Protein AF-A0A1H3ZV18-F1 (afdb_monomer_lite)

Organism: Xylanibacter ruminicola (NCBI:txid839)

Secondary structure (DSSP, 8-state):
--SSSHHHHHHHHHHHHHSSS-S------SSGGGGB--EEEE--TT---S------TT---HHHHHHHHHT-EEEEEE-SS-EEEEEEEE-SS-EEEEEE-TTS-EEEE-B--SSS--EEEEE---GGGSSTT-PPPHHHHHHHHTSPP------BTTBEEEPP----EEEEEEEEE-TT-B-TTSSBP-BTT--TTSS-GGGS-EEEEEEEEEEEE-TTS-EEEEEEEEEPPEEEEEEEEEEEEETTSS-EE-GGGTHHHHHHHH-TTTEEEEEEEEEEEEEEEEPPP----TTSTT--TTS-GGG--TT--EEEEEEEEBTTS-EEEEEEEE---TTSEEEEEEEE------TT-TT-S------S-----SS--TT-PPPTTS--GGGEEEES---TTSTTTTTTTTTEE-HHHHHHHHTT-STTSTTTT-EEE-SS-EEEETTTS---EE-SEEE-TT-EEEEE---TT----EEESEEEEEEEEEEES-EEESSEEE-TT--EEEEEES-EETTEEPPPB---GGG--

Foldseek 3Di:
DDDVPPVVVVVVVVVVVVVVPDPPPPPPPPDPVLQFAFAPAAFLQQQDDPDDDDDDRGDDDPVLLVLLAPPFKWKWKDQVPDIFIWTWHHNPPGIFTAGADPVRDRDGGDGDPHDDWMWMDIERQPPQQADFPDDHDPVRVSVRLSFDDDDTWGDDSHHDHHHHHDWWFKEKEWEQEAQCDAAPVRGGWDFPQDDQPPDGLQRGQKWWAQFWAFRHAYPRRATDTDGHGTDRWAWDAWDWFKWKDFPPDRDIGGPVNPPVRVVRVVCVVGIDIGTSGTITMTMGIGHAQADQDPVCPPPRPRYDPVNNDNPDWGKIWIWTAINNGDIDIDIDTDRTDISDYHYHYNYDDDDPPPVVPPDPPDPPPPPDPFFDDDQDDPVQDDGPPPDPPNFEQEADQQDPPPPCSVSNRVSHDHLVVLQVLQLQQAVVGPNDLGHYEAPEAEEDAPCPRHAHAGQYEYADVLHEYEYHHPPPPDPDFERYQAFDAEASTEYHNYEYERGYPHDPPYDYHYFYYNYYYNNHDDDTDHHDPVRDD

Sequence (533 aa):
MDIKNKYISFAMGALLMWSCNAHDDVQTPADDEALLIRVGGVTTADMTVTATTRADATAAPGWLNKGLNELGMNMVYDLGTTEQYALLTYDGSSYSMNIYDTEGKPKIPAKWLGNGAHVFRGAYVPKGLRVANTTKTYTDLEQYTSLPPKKEIYATIQQITIPTQHRLARVVAYVLIDNSIKNFNGDKTKLKGYDADATHADNTKLRFCNVDVLDFVDTDGHPIWKTEDKVIPHFIKEENITIYQETGTNNYVFPTDGTDYDSAKENSSKYTAISYGASPCYDIIVRPTYTVTTNKAMVMGDELDANNTDANKNKIDFELTLENGLEYEKTFTFDLNANDETVVYLRVSPEKIDYNSTGSRLWKTQSYDDKYYGVDNSDHELSMAGSSWQRAYTIATTN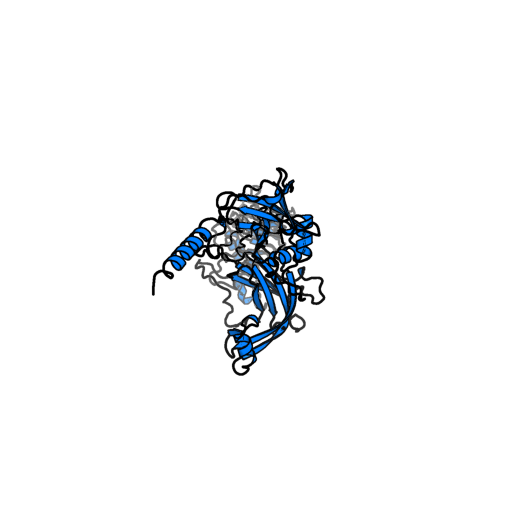PAITDGSAYSYQYITESDYLTKLSQAYAGGTYDGCYFILKSDLTIDLSTFADIVFTGHLDALDHTITLTNTNATDTRKYLFKGLGTGWNSEVLNTKIVGGTLFNADAEITGHVSNCWNDGTRIADVTPNLSDVK

Structure (mmCIF, N/CA/C/O backbone):
data_AF-A0A1H3ZV18-F1
#
_entry.id   AF-A0A1H3ZV18-F1
#
loop_
_atom_site.group_PDB
_atom_site.id
_atom_site.type_symbol
_atom_site.label_atom_id
_atom_site.label_alt_id
_atom_site.label_comp_id
_atom_site.label_asym_id
_atom_site.label_entity_id
_atom_site.label_seq_id
_atom_site.pdbx_PDB_ins_code
_atom_site.Cartn_x
_atom_site.Cartn_y
_atom_site.Cartn_z
_atom_site.occupancy
_atom_site.B_iso_or_equiv
_atom_site.auth_seq_id
_atom_site.auth_comp_id
_atom_site.auth_asym_id
_atom_site.auth_atom_id
_atom_site.pdbx_PDB_model_num
ATOM 1 N N . MET A 1 1 ? 75.089 35.970 -17.030 1.00 43.66 1 MET A N 1
ATOM 2 C CA . MET A 1 1 ? 73.768 36.591 -16.801 1.00 43.66 1 MET A CA 1
ATOM 3 C C . MET A 1 1 ? 73.501 37.497 -17.991 1.00 43.66 1 MET A C 1
ATOM 5 O O . MET A 1 1 ? 74.323 38.355 -18.233 1.00 43.66 1 MET A O 1
ATOM 9 N N . ASP A 1 2 ? 72.488 37.351 -18.835 1.00 45.38 2 ASP A N 1
ATOM 10 C CA . ASP A 1 2 ? 71.281 36.539 -18.750 1.00 45.38 2 ASP A CA 1
ATOM 11 C C . ASP A 1 2 ? 70.598 36.559 -20.140 1.00 45.38 2 ASP A C 1
ATOM 13 O O . ASP A 1 2 ? 69.856 37.479 -20.468 1.00 45.38 2 ASP A O 1
ATOM 17 N N . ILE A 1 3 ? 70.944 35.616 -21.028 1.00 38.00 3 ILE A N 1
ATOM 18 C CA . ILE A 1 3 ? 70.296 35.464 -22.357 1.00 38.00 3 ILE A CA 1
ATOM 19 C C . ILE A 1 3 ? 69.868 34.008 -22.614 1.00 38.00 3 ILE A C 1
ATOM 21 O O . ILE A 1 3 ? 68.957 33.759 -23.399 1.00 38.00 3 ILE A O 1
ATOM 25 N N . LYS A 1 4 ? 70.436 33.029 -21.896 1.00 41.62 4 LYS A N 1
ATOM 26 C CA . LYS A 1 4 ? 70.075 31.609 -22.055 1.00 41.62 4 LYS A CA 1
ATOM 27 C C . LYS A 1 4 ? 68.795 31.190 -21.315 1.00 41.62 4 LYS A C 1
ATOM 29 O O . LYS A 1 4 ? 68.218 30.177 -21.688 1.00 41.62 4 LYS A O 1
ATOM 34 N N . ASN A 1 5 ? 68.294 31.988 -20.367 1.00 43.94 5 ASN A N 1
ATOM 35 C CA . ASN A 1 5 ? 67.081 31.653 -19.605 1.00 43.94 5 ASN A CA 1
ATOM 36 C C . ASN A 1 5 ? 65.773 32.220 -20.184 1.00 43.94 5 ASN A C 1
ATOM 38 O O . ASN A 1 5 ? 64.704 31.831 -19.728 1.00 43.94 5 ASN A O 1
ATOM 42 N N . LYS A 1 6 ? 65.813 33.091 -21.205 1.00 44.84 6 LYS A N 1
ATOM 43 C CA . LYS A 1 6 ? 64.584 33.644 -21.815 1.00 44.84 6 LYS A CA 1
ATOM 44 C C . LYS A 1 6 ? 63.997 32.793 -22.944 1.00 44.84 6 LYS A C 1
ATOM 46 O O . LYS A 1 6 ? 62.799 32.876 -23.188 1.00 44.84 6 LYS A O 1
ATOM 51 N N . TYR A 1 7 ? 64.797 31.947 -23.592 1.00 47.72 7 TYR A N 1
ATOM 52 C CA . TYR A 1 7 ? 64.327 31.117 -24.710 1.00 47.72 7 TYR A CA 1
ATOM 53 C C . TYR A 1 7 ? 63.839 29.730 -24.289 1.00 47.72 7 TYR A C 1
ATOM 55 O O . TYR A 1 7 ? 63.039 29.140 -25.004 1.00 47.72 7 TYR A O 1
ATOM 63 N N . ILE A 1 8 ? 64.244 29.233 -23.116 1.00 49.94 8 ILE A N 1
ATOM 64 C CA . ILE A 1 8 ? 63.738 27.958 -22.587 1.00 49.94 8 ILE A CA 1
ATOM 65 C C . ILE A 1 8 ? 62.276 28.115 -22.155 1.00 49.94 8 ILE A C 1
ATOM 67 O O . ILE A 1 8 ? 61.451 27.295 -22.532 1.00 49.94 8 ILE A O 1
ATOM 71 N N . SER A 1 9 ? 61.910 29.212 -21.487 1.00 47.50 9 SER A N 1
ATOM 72 C CA . SER A 1 9 ? 60.514 29.465 -21.097 1.00 47.50 9 SER A CA 1
ATOM 73 C C . SER A 1 9 ? 59.592 29.726 -22.297 1.00 47.50 9 SER A C 1
ATOM 75 O O . SER A 1 9 ? 58.422 29.361 -22.256 1.00 47.50 9 SER A O 1
ATOM 77 N N . PHE A 1 10 ? 60.117 30.298 -23.388 1.00 50.75 10 PHE A N 1
ATOM 78 C CA . PHE A 1 10 ? 59.361 30.510 -24.630 1.00 50.75 10 PHE A CA 1
ATOM 79 C C . PHE A 1 10 ? 59.246 29.232 -25.478 1.00 50.75 10 PHE A C 1
ATOM 81 O O . PHE A 1 10 ? 58.185 28.967 -26.031 1.00 50.75 10 PHE A O 1
ATOM 88 N N . ALA A 1 11 ? 60.296 28.404 -25.538 1.00 49.31 11 ALA A N 1
ATOM 89 C CA . ALA A 1 11 ? 60.258 27.109 -26.220 1.00 49.31 11 ALA A CA 1
ATOM 90 C C . ALA A 1 11 ? 59.385 26.089 -25.471 1.00 49.31 11 ALA A C 1
ATOM 92 O O . ALA A 1 11 ? 58.659 25.330 -26.103 1.00 49.31 11 ALA A O 1
ATOM 93 N N . MET A 1 12 ? 59.389 26.115 -24.134 1.00 46.75 12 MET A N 1
ATOM 94 C CA . MET A 1 12 ? 58.541 25.258 -23.300 1.00 46.75 12 MET A CA 1
ATOM 95 C C . MET A 1 12 ? 57.083 25.747 -23.292 1.00 46.75 12 MET A C 1
ATOM 97 O O . MET A 1 12 ? 56.177 24.925 -23.318 1.00 46.75 12 MET A O 1
ATOM 101 N N . GLY A 1 13 ? 56.843 27.064 -23.375 1.00 43.59 13 GLY A N 1
ATOM 102 C CA . GLY A 1 13 ? 55.509 27.637 -23.598 1.00 43.59 13 GLY A CA 1
ATOM 103 C C . GLY A 1 13 ? 54.936 27.350 -24.993 1.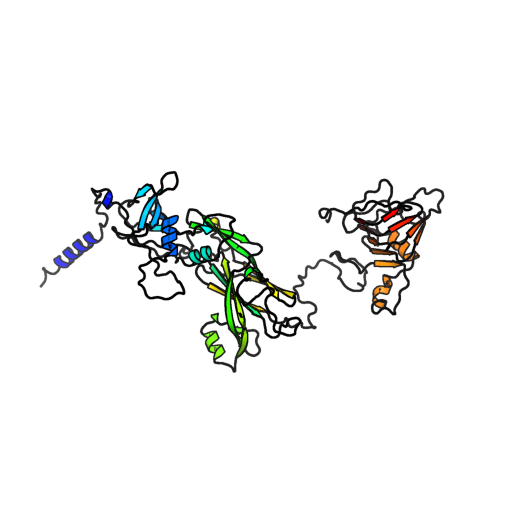00 43.59 13 GLY A C 1
ATOM 104 O O . GLY A 1 13 ? 53.744 27.095 -25.116 1.00 43.59 13 GLY A O 1
ATOM 105 N N . ALA A 1 14 ? 55.769 27.316 -26.040 1.00 46.66 14 ALA A N 1
ATOM 106 C CA . ALA A 1 14 ? 55.343 26.938 -27.390 1.00 46.66 14 ALA A CA 1
ATOM 107 C C . ALA A 1 14 ? 55.094 25.423 -27.532 1.00 46.66 14 ALA A C 1
ATOM 109 O O . ALA A 1 14 ? 54.126 25.038 -28.178 1.00 46.66 14 ALA A O 1
ATOM 110 N N . LEU A 1 15 ? 55.895 24.569 -26.876 1.00 45.44 15 LEU A N 1
ATOM 111 C CA . LEU A 1 15 ? 55.651 23.118 -26.803 1.00 45.44 15 LEU A CA 1
ATOM 112 C C . LEU A 1 15 ? 54.407 22.773 -25.969 1.00 45.44 15 LEU A C 1
ATOM 114 O O . LEU A 1 15 ? 53.652 21.895 -26.369 1.00 45.44 15 LEU A O 1
ATOM 118 N N . LEU A 1 16 ? 54.144 23.500 -24.874 1.00 42.56 16 LEU A N 1
ATOM 119 C CA . LEU A 1 16 ? 52.932 23.321 -24.060 1.00 42.56 16 LEU A CA 1
ATOM 120 C C . LEU A 1 16 ? 51.661 23.867 -24.736 1.00 42.56 16 LEU A C 1
ATOM 122 O O . LEU A 1 16 ? 50.575 23.353 -24.492 1.00 42.56 16 LEU A O 1
ATOM 126 N N . MET A 1 17 ? 51.770 24.873 -25.614 1.00 40.97 17 MET A N 1
ATOM 127 C CA . MET A 1 17 ? 50.630 25.364 -26.407 1.00 40.97 17 MET A CA 1
ATOM 128 C C . MET A 1 17 ? 50.390 24.582 -27.708 1.00 40.97 17 MET A C 1
ATOM 130 O O . MET A 1 17 ? 49.288 24.660 -28.249 1.00 40.97 17 MET A O 1
ATOM 134 N N . TRP A 1 18 ? 51.364 23.792 -28.175 1.00 38.97 18 TRP A N 1
ATOM 135 C CA . TRP A 1 18 ? 51.156 22.759 -29.202 1.00 38.97 18 TRP A CA 1
ATOM 136 C C . TRP A 1 18 ? 50.639 21.437 -28.619 1.00 38.97 18 TRP A C 1
ATOM 138 O O . TRP A 1 18 ? 49.918 20.728 -29.307 1.00 38.97 18 TRP A O 1
ATOM 148 N N . SER A 1 19 ? 50.907 21.130 -27.344 1.00 35.78 19 SER A N 1
ATOM 149 C CA . SER A 1 19 ? 50.333 19.953 -26.670 1.00 35.78 19 SER A CA 1
ATOM 150 C C . SER A 1 19 ? 48.936 20.176 -26.074 1.00 35.78 19 SER A C 1
ATOM 152 O O . SER A 1 19 ? 48.364 19.244 -25.522 1.00 35.78 19 SER A O 1
ATOM 154 N N . CYS A 1 20 ? 48.386 21.393 -26.157 1.00 37.72 20 CYS A N 1
ATOM 155 C CA . CYS A 1 20 ? 47.043 21.723 -25.657 1.00 37.72 20 CYS A CA 1
ATOM 156 C C . CYS A 1 20 ? 46.057 22.159 -26.756 1.00 37.72 20 CYS A C 1
ATOM 158 O O . CYS A 1 20 ? 44.925 22.504 -26.441 1.00 37.72 20 CYS A O 1
ATOM 160 N N . ASN A 1 21 ? 46.453 22.126 -28.033 1.00 33.88 21 ASN A N 1
ATOM 161 C CA . ASN A 1 21 ? 45.583 22.423 -29.177 1.00 33.88 21 ASN A CA 1
ATOM 162 C C . ASN A 1 21 ? 45.835 21.428 -30.318 1.00 33.88 21 ASN A C 1
ATOM 164 O O . ASN A 1 21 ? 46.312 21.822 -31.374 1.00 33.88 21 ASN A O 1
ATOM 168 N N . ALA A 1 22 ? 45.582 20.144 -30.064 1.00 36.56 22 ALA A N 1
ATOM 169 C CA . ALA A 1 22 ? 45.234 19.121 -31.058 1.00 36.56 22 ALA A CA 1
ATOM 170 C C . ALA A 1 22 ? 45.260 17.748 -30.369 1.00 36.56 22 ALA A C 1
ATOM 172 O O . ALA A 1 22 ? 46.234 17.011 -30.449 1.00 36.56 22 ALA A O 1
ATOM 173 N N . HIS A 1 23 ? 44.160 17.380 -29.715 1.00 33.31 23 HIS A N 1
ATOM 174 C CA . HIS A 1 23 ? 43.728 15.975 -29.730 1.00 33.31 23 HIS A CA 1
ATOM 175 C C . HIS A 1 23 ? 42.680 15.782 -30.837 1.00 33.31 23 HIS A C 1
ATOM 177 O O . HIS A 1 23 ? 41.730 15.024 -30.698 1.00 33.31 23 HIS A O 1
ATOM 183 N N . ASP A 1 24 ? 42.877 16.509 -31.938 1.00 32.62 24 ASP A N 1
ATOM 184 C CA . ASP A 1 24 ? 42.095 16.427 -33.167 1.00 32.62 24 ASP A CA 1
ATOM 185 C C . ASP A 1 24 ? 43.017 16.062 -34.342 1.00 32.62 24 ASP A C 1
ATOM 187 O O . ASP A 1 24 ? 42.821 16.477 -35.483 1.00 32.62 24 ASP A O 1
ATOM 191 N N . ASP A 1 25 ? 44.059 15.273 -34.052 1.00 31.81 25 ASP A N 1
ATOM 192 C CA . ASP A 1 25 ? 44.780 14.550 -35.092 1.00 31.81 25 ASP A CA 1
ATOM 193 C C . ASP A 1 25 ? 43.808 13.528 -35.688 1.00 31.81 25 ASP A C 1
ATOM 195 O O . ASP A 1 25 ? 43.555 12.446 -35.152 1.00 31.81 25 ASP A O 1
ATOM 199 N N . VAL A 1 26 ? 43.214 13.917 -36.813 1.00 40.28 26 VAL A N 1
ATOM 200 C CA . VAL A 1 26 ? 42.483 13.039 -37.718 1.00 40.28 26 VAL A CA 1
ATOM 201 C C . VAL A 1 26 ? 43.487 12.046 -38.303 1.00 40.28 26 VAL A C 1
ATOM 203 O O . VAL A 1 26 ? 44.029 12.236 -39.389 1.00 40.28 26 VAL A O 1
ATOM 206 N N . GLN A 1 27 ? 43.737 10.953 -37.587 1.00 38.03 27 GLN A N 1
ATOM 207 C CA . GLN A 1 27 ? 44.017 9.695 -38.258 1.00 38.03 27 GLN A CA 1
ATOM 208 C C . GLN A 1 27 ? 42.668 9.093 -38.626 1.00 38.03 27 GLN A C 1
ATOM 210 O O . GLN A 1 27 ? 42.024 8.465 -37.796 1.00 38.03 27 GLN A O 1
ATOM 215 N N . THR A 1 28 ? 42.230 9.262 -39.876 1.00 42.47 28 THR A N 1
ATOM 216 C CA . THR A 1 28 ? 41.352 8.254 -40.482 1.00 42.47 28 THR A CA 1
ATOM 217 C C . THR A 1 28 ? 42.113 6.938 -40.405 1.00 42.47 28 THR A C 1
ATOM 219 O O . THR A 1 28 ? 43.150 6.825 -41.073 1.00 42.47 28 THR A O 1
ATOM 222 N N . PRO A 1 29 ? 41.688 5.968 -39.584 1.00 47.25 29 PRO A N 1
ATOM 223 C CA . PRO A 1 29 ? 42.390 4.706 -39.524 1.00 47.25 29 PRO A CA 1
ATOM 224 C C . PRO A 1 29 ? 42.253 4.060 -40.899 1.00 47.25 29 PRO A C 1
ATOM 226 O O . PRO A 1 29 ? 41.153 3.972 -41.442 1.00 47.25 29 PRO A O 1
ATOM 229 N N . ALA A 1 30 ? 43.376 3.668 -41.498 1.00 48.84 30 ALA A N 1
ATOM 230 C CA . ALA A 1 30 ? 43.365 2.971 -42.783 1.00 48.84 30 ALA A CA 1
ATOM 231 C C . ALA A 1 30 ? 42.680 1.592 -42.679 1.00 48.84 30 ALA A C 1
ATOM 233 O O . ALA A 1 30 ? 42.252 1.050 -43.695 1.00 48.84 30 ALA A O 1
ATOM 234 N N . ASP A 1 31 ? 42.543 1.072 -41.453 1.00 57.50 31 ASP A N 1
ATOM 235 C CA . ASP A 1 31 ? 41.903 -0.197 -41.135 1.00 57.50 31 ASP A CA 1
ATOM 236 C C . ASP A 1 31 ? 40.564 0.008 -40.424 1.00 57.50 31 ASP A C 1
ATOM 238 O O . ASP A 1 31 ? 40.480 0.620 -39.357 1.00 57.50 31 ASP A O 1
ATOM 242 N N . ASP A 1 32 ? 39.521 -0.598 -40.989 1.00 62.38 32 ASP A N 1
ATOM 243 C CA . ASP A 1 32 ? 38.158 -0.597 -40.452 1.00 62.38 32 ASP A CA 1
ATOM 244 C C . ASP A 1 32 ? 38.079 -1.211 -39.036 1.00 62.38 32 ASP A C 1
ATOM 246 O O . ASP A 1 32 ? 37.192 -0.880 -38.249 1.00 62.38 32 ASP A O 1
ATOM 250 N N . GLU A 1 33 ? 39.055 -2.058 -38.680 1.00 62.22 33 GLU A N 1
ATOM 251 C CA . GLU A 1 33 ? 39.200 -2.647 -37.344 1.00 62.22 33 GLU A CA 1
ATOM 252 C C . GLU A 1 33 ? 39.622 -1.645 -36.261 1.00 62.22 33 GLU A C 1
ATOM 254 O O . GLU A 1 33 ? 39.260 -1.812 -35.096 1.00 62.22 33 GLU A O 1
ATOM 259 N N . ALA A 1 34 ? 40.377 -0.603 -36.615 1.00 61.47 34 ALA A N 1
ATOM 260 C CA . ALA A 1 34 ? 40.831 0.411 -35.662 1.00 61.47 34 ALA A CA 1
ATOM 261 C C . ALA A 1 34 ? 39.713 1.399 -35.277 1.00 61.47 34 ALA A C 1
ATOM 263 O O . ALA A 1 34 ? 39.835 2.115 -34.286 1.00 61.47 34 ALA A O 1
ATOM 264 N N . LEU A 1 35 ? 38.608 1.403 -36.031 1.00 70.12 35 LEU A N 1
ATOM 265 C CA . LEU A 1 35 ? 37.393 2.158 -35.722 1.00 70.12 35 LEU A CA 1
ATOM 266 C C . LEU A 1 35 ? 36.426 1.396 -34.807 1.00 70.12 35 LEU A C 1
ATOM 268 O O . LEU A 1 35 ? 35.452 1.990 -34.343 1.00 70.12 35 LEU A O 1
ATOM 272 N N . LEU A 1 36 ? 36.668 0.105 -34.550 1.00 77.00 36 LEU A N 1
ATOM 273 C CA . LEU A 1 36 ? 35.796 -0.723 -33.721 1.00 77.00 36 LEU A CA 1
ATOM 274 C C . LEU A 1 36 ? 35.892 -0.329 -32.248 1.00 77.00 36 LEU A C 1
ATOM 276 O O . LEU A 1 36 ? 36.980 -0.246 -31.674 1.00 77.00 36 LEU A O 1
ATOM 280 N N . ILE A 1 37 ? 34.736 -0.165 -31.610 1.00 74.81 37 ILE A N 1
ATOM 281 C CA . ILE A 1 37 ? 34.670 0.038 -30.167 1.00 74.81 37 ILE A CA 1
ATOM 282 C C . ILE A 1 37 ? 34.918 -1.309 -29.485 1.00 74.81 37 ILE A C 1
ATOM 284 O O . ILE A 1 37 ? 34.125 -2.244 -29.613 1.00 74.81 37 ILE A O 1
ATOM 288 N N . ARG A 1 38 ? 36.018 -1.413 -28.734 1.00 72.00 38 ARG A N 1
ATOM 289 C CA . ARG A 1 38 ? 36.293 -2.568 -27.870 1.00 72.00 38 ARG A CA 1
ATOM 290 C C . ARG A 1 38 ? 35.785 -2.279 -26.459 1.00 72.00 38 ARG A C 1
ATOM 292 O O . ARG A 1 38 ? 36.022 -1.204 -25.911 1.00 72.00 38 ARG A O 1
ATOM 299 N N . VAL A 1 39 ? 35.107 -3.250 -25.855 1.00 68.88 39 VAL A N 1
ATOM 300 C CA . VAL A 1 39 ? 34.607 -3.141 -24.479 1.00 68.88 39 VAL A CA 1
ATOM 301 C C . VAL A 1 39 ? 35.574 -3.880 -23.557 1.00 68.88 39 VAL A C 1
ATOM 303 O O . VAL A 1 39 ? 35.735 -5.092 -23.671 1.00 68.88 39 VAL A O 1
ATOM 306 N N . GLY A 1 40 ? 36.257 -3.141 -22.677 1.00 59.56 40 GLY A N 1
ATOM 307 C CA . GLY A 1 40 ? 37.257 -3.709 -21.761 1.00 59.56 40 GLY A CA 1
ATOM 308 C C . GLY A 1 40 ? 36.634 -4.450 -20.573 1.00 59.56 40 GLY A C 1
ATOM 309 O O . GLY A 1 40 ? 37.240 -5.373 -20.035 1.00 59.56 40 GLY A O 1
ATOM 310 N N . GLY A 1 41 ? 35.411 -4.070 -20.192 1.00 63.75 41 GLY A N 1
ATOM 311 C CA . GLY A 1 41 ? 34.630 -4.685 -19.120 1.00 63.75 41 GLY A CA 1
ATOM 312 C C . GLY A 1 41 ? 33.421 -3.834 -18.719 1.00 63.75 41 GLY A C 1
ATOM 313 O O . GLY A 1 41 ? 33.256 -2.702 -19.180 1.00 63.75 41 GLY A O 1
ATOM 314 N N . VAL A 1 42 ? 32.577 -4.379 -17.842 1.00 63.03 42 VAL A N 1
ATOM 315 C CA . VAL A 1 42 ? 31.478 -3.653 -17.185 1.00 63.03 42 VAL A CA 1
ATOM 316 C C . VAL A 1 42 ? 31.874 -3.422 -15.731 1.00 63.03 42 VAL A C 1
ATOM 318 O O . VAL A 1 42 ? 32.239 -4.374 -15.041 1.00 63.03 42 VAL A O 1
ATOM 321 N N . THR A 1 43 ? 31.827 -2.173 -15.263 1.00 60.91 43 THR A N 1
ATOM 322 C CA . THR A 1 43 ? 32.157 -1.864 -13.866 1.00 60.91 43 THR A CA 1
ATOM 323 C C . THR A 1 43 ? 30.960 -2.110 -12.972 1.00 60.91 43 THR A C 1
ATOM 325 O O . THR A 1 43 ? 29.878 -1.579 -13.200 1.00 60.91 43 THR A O 1
ATOM 328 N N . THR A 1 44 ? 31.199 -2.863 -11.905 1.00 57.78 44 THR A N 1
ATOM 329 C CA . THR A 1 44 ? 30.206 -3.224 -10.884 1.00 57.78 44 THR A CA 1
ATOM 330 C C . THR A 1 44 ? 30.636 -2.791 -9.485 1.00 57.78 44 THR A C 1
ATOM 332 O O . THR A 1 44 ? 30.036 -3.193 -8.497 1.00 57.78 44 THR A O 1
ATOM 335 N N . ALA A 1 45 ? 31.667 -1.941 -9.397 1.00 54.62 45 ALA A N 1
ATOM 336 C CA . ALA A 1 45 ? 32.298 -1.488 -8.155 1.00 54.62 45 ALA A CA 1
ATOM 337 C C . ALA A 1 45 ? 31.325 -0.862 -7.140 1.00 54.62 45 ALA A C 1
ATOM 339 O O . ALA A 1 45 ? 31.580 -0.911 -5.941 1.00 54.62 45 ALA A O 1
ATOM 340 N N . ASP A 1 46 ? 30.232 -0.281 -7.631 1.00 52.06 46 ASP A N 1
ATOM 341 C CA . ASP A 1 46 ? 29.213 0.382 -6.821 1.00 52.06 46 ASP A CA 1
ATOM 342 C C . ASP A 1 46 ? 27.943 -0.492 -6.639 1.00 52.06 46 ASP A C 1
ATOM 344 O O . ASP A 1 46 ? 26.967 -0.028 -6.058 1.00 52.06 46 ASP A O 1
ATOM 348 N N . MET A 1 47 ? 27.928 -1.749 -7.116 1.00 55.72 47 MET A N 1
ATOM 349 C CA . MET A 1 47 ? 26.831 -2.698 -6.868 1.00 55.72 47 MET A CA 1
ATOM 350 C C . MET A 1 47 ? 26.945 -3.244 -5.441 1.00 55.72 47 MET A C 1
ATOM 352 O O . MET A 1 47 ? 27.827 -4.049 -5.131 1.00 55.72 47 MET A O 1
ATOM 356 N N . THR A 1 48 ? 26.054 -2.826 -4.548 1.00 49.62 48 THR A N 1
ATOM 357 C CA . THR A 1 48 ? 26.014 -3.309 -3.166 1.00 49.62 48 THR A CA 1
ATOM 358 C C . THR A 1 48 ? 25.245 -4.625 -3.088 1.00 49.62 48 THR A C 1
ATOM 360 O O . THR A 1 48 ? 24.038 -4.660 -2.883 1.00 49.62 48 THR A O 1
ATOM 363 N N . VAL A 1 49 ? 25.947 -5.751 -3.219 1.00 47.22 49 VAL A N 1
ATOM 364 C CA . VAL A 1 49 ? 25.392 -7.048 -2.814 1.00 47.22 49 VAL A CA 1
ATOM 365 C C . VAL A 1 49 ? 25.823 -7.291 -1.375 1.00 47.22 49 VAL A C 1
ATOM 367 O O . VAL A 1 49 ? 27.016 -7.430 -1.096 1.00 47.22 49 VAL A O 1
ATOM 370 N N . THR A 1 50 ? 24.876 -7.378 -0.444 1.00 37.81 50 THR A N 1
ATOM 371 C CA . THR A 1 50 ? 25.129 -7.968 0.876 1.00 37.81 50 THR A CA 1
ATOM 372 C C . THR A 1 50 ? 25.389 -9.468 0.701 1.00 37.81 50 THR A C 1
ATOM 374 O O . THR A 1 50 ? 24.541 -10.301 0.982 1.00 37.81 50 THR A O 1
ATOM 377 N N . ALA A 1 51 ? 26.568 -9.815 0.190 1.00 25.91 51 ALA A N 1
ATOM 378 C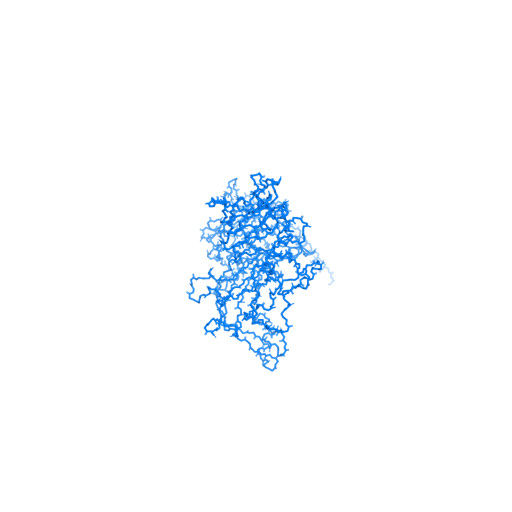 CA . ALA A 1 51 ? 27.205 -11.118 0.288 1.00 25.91 51 ALA A CA 1
ATOM 379 C C . ALA A 1 51 ? 28.693 -10.941 -0.045 1.00 25.91 51 ALA A C 1
ATOM 381 O O . ALA A 1 51 ? 29.125 -10.934 -1.194 1.00 25.91 51 ALA A O 1
ATOM 382 N N . THR A 1 52 ? 29.476 -10.776 1.015 1.00 27.23 52 THR A N 1
ATOM 383 C CA . THR A 1 52 ? 30.932 -10.924 1.084 1.00 27.23 52 THR A CA 1
ATOM 384 C C . THR A 1 52 ? 31.518 -11.922 0.082 1.00 27.23 52 THR A C 1
ATOM 386 O O . THR A 1 52 ? 31.222 -13.111 0.136 1.00 27.23 52 THR A O 1
ATOM 389 N N . THR A 1 53 ? 32.494 -11.483 -0.707 1.00 24.56 53 THR A N 1
ATOM 390 C CA . THR A 1 53 ? 33.897 -11.923 -0.586 1.00 24.56 53 THR A CA 1
ATOM 391 C C . THR A 1 53 ? 34.783 -11.009 -1.430 1.00 24.56 53 THR A C 1
ATOM 393 O O . THR A 1 53 ? 34.407 -10.589 -2.516 1.00 24.56 53 THR A O 1
ATOM 396 N N . ARG A 1 54 ? 35.961 -10.663 -0.897 1.00 29.88 54 ARG A N 1
ATOM 397 C CA . ARG A 1 54 ? 36.992 -9.891 -1.599 1.00 29.88 54 ARG A CA 1
ATOM 398 C C . ARG A 1 54 ? 37.391 -10.606 -2.895 1.00 29.88 54 ARG A C 1
ATOM 400 O O . ARG A 1 54 ? 38.191 -11.535 -2.857 1.00 29.88 54 ARG A O 1
ATOM 407 N N . ALA A 1 55 ? 36.879 -10.127 -4.014 1.00 25.16 55 ALA A N 1
ATOM 408 C CA . ALA A 1 55 ? 37.541 -10.168 -5.304 1.00 25.16 55 ALA A CA 1
ATOM 409 C C . ALA A 1 55 ? 37.377 -8.772 -5.907 1.00 25.16 55 ALA A C 1
ATOM 411 O O . ALA A 1 55 ? 36.375 -8.105 -5.654 1.00 25.16 55 ALA A O 1
ATOM 412 N N . ASP A 1 56 ? 38.414 -8.311 -6.593 1.00 32.06 56 ASP A N 1
ATOM 413 C CA . ASP A 1 56 ? 38.532 -6.966 -7.143 1.00 32.06 56 ASP A CA 1
ATOM 414 C C . ASP A 1 56 ? 37.269 -6.499 -7.884 1.00 32.06 56 ASP A C 1
ATOM 416 O O . ASP A 1 56 ? 36.500 -7.299 -8.416 1.00 32.06 56 ASP A O 1
ATOM 420 N N . ALA A 1 57 ? 37.087 -5.180 -7.953 1.00 39.62 57 ALA A N 1
ATOM 421 C CA . ALA A 1 57 ? 35.983 -4.467 -8.603 1.00 39.62 57 ALA A CA 1
ATOM 422 C C . ALA A 1 57 ? 35.856 -4.689 -10.137 1.00 39.62 57 ALA A C 1
ATOM 424 O O . ALA A 1 57 ? 35.351 -3.828 -10.855 1.00 39.62 57 ALA A O 1
ATOM 425 N N . THR A 1 58 ? 36.352 -5.813 -10.657 1.00 46.50 58 THR A N 1
ATOM 426 C CA . THR A 1 58 ? 36.545 -6.127 -12.075 1.00 46.50 58 THR A CA 1
ATOM 427 C C . THR A 1 58 ? 35.594 -7.194 -12.624 1.00 46.50 58 THR A C 1
ATOM 429 O O . THR A 1 58 ? 35.540 -7.352 -13.842 1.00 46.50 58 THR A O 1
ATOM 432 N N . ALA A 1 59 ? 34.833 -7.916 -11.791 1.00 57.81 59 ALA A N 1
ATOM 433 C CA . ALA A 1 59 ? 33.922 -8.966 -12.259 1.00 57.81 59 ALA A CA 1
ATOM 434 C C . ALA A 1 59 ? 32.442 -8.601 -12.053 1.00 57.81 59 ALA A C 1
ATOM 436 O O . ALA A 1 59 ? 31.987 -8.341 -10.938 1.00 57.81 59 ALA A O 1
ATOM 437 N N . ALA A 1 60 ? 31.673 -8.631 -13.143 1.00 63.47 60 ALA A N 1
ATOM 438 C CA . ALA A 1 60 ? 30.225 -8.479 -13.091 1.00 63.47 60 ALA A CA 1
ATOM 439 C C . ALA A 1 60 ? 29.546 -9.684 -12.407 1.00 63.47 60 ALA A C 1
ATOM 441 O O . ALA A 1 60 ? 30.019 -10.817 -12.566 1.00 63.47 60 ALA A O 1
ATOM 442 N N . PRO A 1 61 ? 28.424 -9.483 -11.683 1.00 68.62 61 PRO A N 1
ATOM 443 C CA . PRO A 1 61 ? 27.654 -10.576 -11.103 1.00 68.62 61 PRO A CA 1
ATOM 444 C C . PRO A 1 61 ? 27.234 -11.614 -12.147 1.00 68.62 61 PRO A C 1
ATOM 446 O O . PRO A 1 61 ? 26.880 -11.280 -13.278 1.00 68.62 61 PRO A O 1
ATOM 449 N N . GLY A 1 62 ? 27.203 -12.891 -11.753 1.00 76.00 62 GLY A N 1
ATOM 450 C CA . GLY A 1 62 ? 26.860 -13.991 -12.663 1.00 76.00 62 GLY A CA 1
ATOM 451 C C . GLY A 1 62 ? 25.476 -13.854 -13.313 1.00 76.00 62 GLY A C 1
ATOM 452 O O . GLY A 1 62 ? 25.304 -14.234 -14.470 1.00 76.00 62 GLY A O 1
ATOM 453 N N . TRP A 1 63 ? 24.506 -13.262 -12.608 1.00 76.62 63 TRP A N 1
ATOM 454 C CA . TRP A 1 63 ? 23.176 -12.992 -13.158 1.00 76.62 63 TRP A CA 1
ATOM 455 C C . TRP A 1 63 ? 23.204 -11.925 -14.262 1.00 76.62 63 TRP A C 1
ATOM 457 O O . TRP A 1 63 ? 22.501 -12.078 -15.258 1.00 76.62 63 TRP A O 1
ATOM 467 N N . LEU A 1 64 ? 24.055 -10.898 -14.136 1.00 77.75 64 LEU A N 1
ATOM 468 C CA . LEU A 1 64 ? 24.201 -9.838 -15.137 1.00 77.75 64 LEU A CA 1
ATOM 469 C C . LEU A 1 64 ? 24.868 -10.395 -16.395 1.00 77.75 64 LEU A C 1
ATOM 471 O O . LEU A 1 64 ? 24.370 -10.188 -17.496 1.00 77.75 64 LEU A O 1
ATOM 475 N N . ASN A 1 65 ? 25.929 -11.190 -16.233 1.00 80.06 65 ASN A N 1
ATOM 476 C CA . ASN A 1 65 ? 26.593 -11.877 -17.345 1.00 80.06 65 ASN A CA 1
ATOM 477 C C . ASN A 1 65 ? 25.634 -12.788 -18.115 1.00 80.06 65 ASN A C 1
ATOM 479 O O . ASN A 1 65 ? 25.602 -12.761 -19.344 1.00 80.06 65 ASN A O 1
ATOM 483 N N . LYS A 1 66 ? 24.822 -13.572 -17.397 1.00 82.81 66 LYS A N 1
ATOM 484 C CA . LYS A 1 66 ? 23.791 -14.418 -18.005 1.00 82.81 66 LYS A CA 1
ATOM 485 C C . LYS A 1 66 ? 22.748 -13.582 -18.752 1.00 82.81 66 LYS A C 1
ATOM 487 O O . LYS A 1 66 ? 22.413 -13.892 -19.889 1.00 82.81 66 LYS A O 1
ATOM 492 N N . GLY A 1 67 ? 22.279 -12.496 -18.144 1.00 80.75 67 GLY A N 1
ATOM 493 C CA . GLY A 1 67 ? 21.336 -11.570 -18.763 1.00 80.75 67 GLY A CA 1
ATOM 494 C C . GLY A 1 67 ? 21.859 -10.930 -20.049 1.00 80.75 67 GLY A C 1
ATOM 495 O O . GLY A 1 67 ? 21.167 -10.908 -21.066 1.00 80.75 67 GLY A O 1
ATOM 496 N N . LEU A 1 68 ? 23.105 -10.456 -20.025 1.00 81.75 68 LEU A N 1
ATOM 497 C CA . LEU A 1 68 ? 23.786 -9.884 -21.187 1.00 81.75 68 LEU A CA 1
ATOM 498 C C . LEU A 1 68 ? 24.050 -10.920 -22.285 1.00 81.75 68 LEU A C 1
ATOM 500 O O . LEU A 1 68 ? 24.087 -10.555 -23.458 1.00 81.75 68 LEU A O 1
ATOM 504 N N . ASN A 1 69 ? 24.224 -12.193 -21.927 1.00 85.06 69 ASN A N 1
ATOM 505 C CA . ASN A 1 69 ? 24.339 -13.286 -22.889 1.00 85.06 69 ASN A CA 1
ATOM 506 C C . ASN A 1 69 ? 23.007 -13.596 -23.581 1.00 85.06 69 ASN A C 1
ATOM 508 O O . ASN A 1 69 ? 22.972 -13.787 -24.793 1.00 85.06 69 ASN A O 1
ATOM 512 N N . GLU A 1 70 ? 21.914 -13.636 -22.820 1.00 84.25 70 GLU A N 1
ATOM 513 C CA . GLU A 1 70 ? 20.607 -14.057 -23.333 1.00 84.25 70 GLU A CA 1
ATOM 514 C C . GLU A 1 70 ? 19.856 -12.941 -24.070 1.00 84.25 70 GLU A C 1
ATOM 516 O O . GLU A 1 70 ? 19.164 -13.210 -25.052 1.00 84.25 70 GLU A O 1
ATOM 521 N N . LEU A 1 71 ? 19.946 -11.701 -23.581 1.00 80.06 71 LEU A N 1
ATOM 522 C CA . LEU A 1 71 ? 19.089 -10.592 -24.021 1.00 80.06 71 LEU A CA 1
ATOM 523 C C . LEU A 1 71 ? 19.855 -9.343 -24.448 1.00 80.06 71 LEU A C 1
ATOM 525 O O . LEU A 1 71 ? 19.285 -8.486 -25.123 1.00 80.06 71 LEU A O 1
ATOM 529 N N . GLY A 1 72 ? 21.110 -9.221 -24.020 1.00 81.31 72 GLY A N 1
ATOM 530 C CA . GLY A 1 72 ? 21.897 -8.007 -24.174 1.00 81.31 72 GLY A CA 1
ATOM 531 C C . GLY A 1 72 ? 21.317 -6.785 -23.448 1.00 81.31 72 GLY A C 1
ATOM 532 O O . GLY A 1 72 ? 20.273 -6.830 -22.784 1.00 81.31 72 GLY A O 1
ATOM 533 N N . MET A 1 73 ? 22.040 -5.677 -23.569 1.00 80.19 73 MET A N 1
ATOM 534 C CA . MET A 1 73 ? 21.711 -4.379 -22.989 1.00 80.19 73 MET A CA 1
ATOM 535 C C . MET A 1 73 ? 21.749 -3.300 -24.062 1.00 80.19 73 MET A C 1
ATOM 537 O O . MET A 1 73 ? 22.734 -3.185 -24.793 1.00 80.19 73 MET A O 1
ATOM 541 N N . ASN A 1 74 ? 20.687 -2.504 -24.133 1.00 79.06 74 ASN A N 1
ATOM 542 C CA . ASN A 1 74 ? 20.597 -1.416 -25.092 1.00 79.06 74 ASN A CA 1
ATOM 543 C C . ASN A 1 74 ? 21.566 -0.303 -24.684 1.00 79.06 74 ASN A C 1
ATOM 545 O O . ASN A 1 74 ? 21.634 0.092 -23.519 1.00 79.06 74 ASN A O 1
ATOM 549 N N . MET A 1 75 ? 22.344 0.154 -25.658 1.00 77.88 75 MET A N 1
ATOM 550 C CA . MET A 1 75 ? 23.388 1.153 -25.517 1.00 77.88 75 MET A CA 1
ATOM 551 C C . MET A 1 75 ? 23.122 2.301 -26.474 1.00 77.88 75 MET A C 1
ATOM 553 O O . MET A 1 75 ? 22.836 2.087 -27.650 1.00 77.88 75 MET A O 1
ATOM 557 N N . VAL A 1 76 ? 23.308 3.512 -25.978 1.00 77.56 76 VAL A N 1
ATOM 558 C CA . VAL A 1 76 ? 23.325 4.746 -26.749 1.00 77.56 76 VAL A CA 1
ATOM 559 C C . VAL A 1 76 ? 24.686 5.393 -26.563 1.00 77.56 76 VAL A C 1
ATOM 561 O O . VAL A 1 76 ? 25.199 5.464 -25.443 1.00 77.56 76 VAL A O 1
ATOM 564 N N . TYR A 1 77 ? 25.289 5.859 -27.650 1.00 76.88 77 TYR A N 1
ATOM 565 C CA . TYR A 1 77 ? 26.534 6.610 -27.584 1.00 76.88 77 TYR A CA 1
ATOM 566 C C . TYR A 1 77 ? 26.504 7.821 -28.507 1.00 76.88 77 TYR A C 1
ATOM 568 O O . TYR A 1 77 ? 26.041 7.733 -29.645 1.00 76.88 77 TYR A O 1
ATOM 576 N N . ASP A 1 78 ? 26.979 8.961 -28.003 1.00 75.88 78 ASP A N 1
ATOM 577 C CA . ASP A 1 78 ? 26.909 10.239 -28.711 1.00 75.88 78 ASP A CA 1
ATOM 578 C C . ASP A 1 78 ? 28.226 11.021 -28.678 1.00 75.88 78 ASP A C 1
ATOM 580 O O . ASP A 1 78 ? 29.029 10.869 -27.760 1.00 75.88 78 ASP A O 1
ATOM 584 N N . LEU A 1 79 ? 28.429 11.852 -29.705 1.00 78.62 79 LEU A N 1
ATOM 585 C CA . LEU A 1 79 ? 29.552 12.790 -29.869 1.00 78.62 79 LEU A CA 1
ATOM 586 C C . LEU A 1 79 ? 29.065 14.259 -29.810 1.00 78.62 79 LEU A C 1
ATOM 588 O O . LEU A 1 79 ? 29.520 15.125 -30.555 1.00 78.62 79 LEU A O 1
ATOM 592 N N . GLY A 1 80 ? 28.020 14.536 -29.030 1.00 70.12 80 GLY A N 1
ATOM 593 C CA . GLY A 1 80 ? 27.354 15.835 -28.874 1.00 70.12 80 GLY A CA 1
ATOM 594 C C . GLY A 1 80 ? 26.530 16.315 -30.077 1.00 70.12 80 GLY A C 1
ATOM 595 O O . GLY A 1 80 ? 25.673 17.181 -29.932 1.00 70.12 80 GLY A O 1
ATOM 596 N N . THR A 1 81 ? 26.775 15.769 -31.270 1.00 71.81 81 THR A N 1
ATOM 597 C CA . THR A 1 81 ? 26.120 16.165 -32.534 1.00 71.81 81 THR A CA 1
ATOM 598 C C . THR A 1 81 ? 25.513 14.994 -33.302 1.00 71.81 81 THR A C 1
ATOM 600 O O . THR A 1 81 ? 24.679 15.199 -34.179 1.00 71.81 81 THR A O 1
ATOM 603 N N . THR A 1 82 ? 25.937 13.771 -32.987 1.00 75.38 82 THR A N 1
ATOM 604 C CA . THR A 1 82 ? 25.493 12.527 -33.621 1.00 75.38 82 THR A CA 1
ATOM 605 C C . THR A 1 82 ? 25.322 11.479 -32.533 1.00 75.38 82 THR A C 1
ATOM 607 O O . THR A 1 82 ? 26.201 11.351 -31.680 1.00 75.38 82 THR A O 1
ATOM 610 N N . GLU A 1 83 ? 24.218 10.740 -32.578 1.00 81.44 83 GLU A N 1
ATOM 611 C CA . GLU A 1 83 ? 23.888 9.651 -31.659 1.00 81.44 83 GLU A CA 1
ATOM 612 C C . GLU A 1 83 ? 23.771 8.331 -32.433 1.00 81.44 83 GLU A C 1
ATOM 614 O O . GLU A 1 83 ? 23.313 8.318 -33.580 1.00 81.44 83 GLU A O 1
ATOM 619 N N . GLN A 1 84 ? 24.192 7.224 -31.817 1.00 83.06 84 GLN A N 1
ATOM 620 C CA . GLN A 1 84 ? 23.981 5.873 -32.331 1.00 83.06 84 GLN A CA 1
ATOM 621 C C . GLN A 1 84 ? 23.558 4.882 -31.249 1.00 83.06 84 GLN A C 1
ATOM 623 O O . GLN A 1 84 ? 23.886 5.033 -30.073 1.00 83.06 84 GLN A O 1
ATOM 628 N N . TYR A 1 85 ? 22.860 3.836 -31.697 1.00 82.94 85 TYR A N 1
ATOM 629 C CA . TYR A 1 85 ? 22.278 2.787 -30.866 1.00 82.94 85 TYR A CA 1
ATOM 630 C C . TYR A 1 85 ? 22.969 1.449 -31.128 1.00 82.94 85 TYR A C 1
ATOM 632 O O . TYR A 1 85 ? 23.182 1.055 -32.277 1.00 82.94 85 TYR A O 1
ATOM 640 N N . ALA A 1 86 ? 23.287 0.724 -30.063 1.00 83.75 86 ALA A N 1
ATOM 641 C CA . ALA A 1 86 ? 23.923 -0.583 -30.118 1.00 83.75 86 ALA A CA 1
ATOM 642 C C . ALA A 1 86 ? 23.399 -1.519 -29.018 1.00 83.75 86 ALA A C 1
ATOM 644 O O . ALA A 1 86 ? 22.696 -1.101 -28.100 1.00 83.75 86 ALA A O 1
ATOM 645 N N . LEU A 1 87 ? 23.750 -2.797 -29.115 1.00 84.12 87 LEU A N 1
ATOM 646 C CA . LEU A 1 87 ? 23.501 -3.828 -28.115 1.00 84.12 87 LEU A CA 1
ATOM 647 C C . LEU A 1 87 ? 24.828 -4.278 -27.516 1.00 84.12 87 LEU A C 1
ATOM 649 O O . LEU A 1 87 ? 25.693 -4.777 -28.242 1.00 84.12 87 LEU A O 1
ATOM 653 N N . LEU A 1 88 ? 24.969 -4.146 -26.200 1.00 83.69 88 LEU A N 1
ATOM 654 C CA . LEU A 1 88 ? 26.027 -4.791 -25.431 1.00 83.69 88 LEU A CA 1
ATOM 655 C C . LEU A 1 88 ? 25.635 -6.241 -25.134 1.00 83.69 88 LEU A C 1
ATOM 657 O O . LEU A 1 88 ? 24.561 -6.495 -24.595 1.00 83.69 88 LEU A O 1
ATOM 661 N N . THR A 1 89 ? 26.530 -7.185 -25.412 1.00 85.31 89 THR A N 1
ATOM 662 C CA . THR A 1 89 ? 26.353 -8.611 -25.090 1.00 85.31 89 THR A CA 1
ATOM 663 C C . THR A 1 89 ? 27.601 -9.187 -24.426 1.00 85.31 89 THR A C 1
ATOM 665 O O . THR A 1 89 ? 28.699 -8.649 -24.589 1.00 85.31 89 THR A O 1
ATOM 668 N N . TYR A 1 90 ? 27.431 -10.283 -23.683 1.00 84.25 90 TYR A N 1
ATOM 669 C CA . TYR A 1 90 ? 28.521 -11.066 -23.095 1.00 84.25 90 TYR A CA 1
ATOM 670 C C . TYR A 1 90 ? 28.444 -12.508 -23.599 1.00 84.25 90 TYR A C 1
ATOM 672 O O . TYR A 1 90 ? 27.421 -13.159 -23.425 1.00 84.25 90 TYR A O 1
ATOM 680 N N . ASP A 1 91 ? 29.500 -13.031 -24.218 1.00 82.06 91 ASP A N 1
ATOM 681 C CA . ASP A 1 91 ? 29.488 -14.374 -24.830 1.00 82.06 91 ASP A CA 1
ATOM 682 C C . ASP A 1 91 ? 29.992 -15.502 -23.907 1.00 82.06 91 ASP A C 1
ATOM 684 O O . ASP A 1 91 ? 30.080 -16.657 -24.323 1.00 82.06 91 ASP A O 1
ATOM 688 N N . GLY A 1 92 ? 30.323 -15.182 -22.651 1.00 77.00 92 GLY A N 1
ATOM 689 C CA . GLY A 1 92 ? 30.976 -16.101 -21.711 1.00 77.00 92 GLY A CA 1
ATOM 690 C C . GLY A 1 92 ? 32.490 -15.900 -21.594 1.00 77.00 92 GLY A C 1
ATOM 691 O O . GLY A 1 92 ? 33.110 -16.445 -20.684 1.00 77.00 92 GLY A O 1
ATOM 692 N N . SER A 1 93 ? 33.089 -15.097 -22.476 1.00 78.75 93 SER A N 1
ATOM 693 C CA . SER A 1 93 ? 34.523 -14.794 -22.487 1.00 78.75 93 SER A CA 1
ATOM 694 C C . SER A 1 93 ? 34.825 -13.303 -22.632 1.00 78.75 93 SER A C 1
ATOM 696 O O . SER A 1 93 ? 35.757 -12.806 -22.002 1.00 78.75 93 SER A O 1
ATOM 698 N N . SER A 1 94 ? 34.026 -12.575 -23.414 1.00 76.44 94 SER A N 1
ATOM 699 C CA . SER A 1 94 ? 34.261 -11.173 -23.742 1.00 76.44 94 SER A CA 1
ATOM 700 C C . SER A 1 94 ? 32.959 -10.389 -23.908 1.00 76.44 94 SER A C 1
ATOM 702 O O . SER A 1 94 ? 31.886 -10.957 -24.126 1.00 76.44 94 SER A O 1
ATOM 704 N N . TYR A 1 95 ? 33.063 -9.066 -23.771 1.00 80.88 95 TYR A N 1
ATOM 705 C CA . TYR A 1 95 ? 31.973 -8.137 -24.050 1.00 80.88 95 TYR A CA 1
ATOM 706 C C . TYR A 1 95 ? 32.087 -7.611 -25.479 1.00 80.88 95 TYR A C 1
ATOM 708 O O . TYR A 1 95 ? 33.178 -7.266 -25.936 1.00 80.88 95 TYR A O 1
ATOM 716 N N . SER A 1 96 ? 30.953 -7.490 -26.165 1.00 82.44 96 SER A N 1
ATOM 717 C CA . SER A 1 96 ? 30.893 -6.913 -27.508 1.00 82.44 96 SER A CA 1
ATOM 718 C C . SER A 1 96 ? 29.729 -5.943 -27.646 1.00 82.44 96 SER A C 1
ATOM 720 O O . SER A 1 96 ? 28.696 -6.111 -26.996 1.00 82.44 96 SER A O 1
ATOM 722 N N . MET A 1 97 ? 29.902 -4.928 -28.493 1.00 85.25 97 MET A N 1
ATOM 723 C CA . MET A 1 97 ? 28.878 -3.930 -28.779 1.00 85.25 97 MET A CA 1
ATOM 724 C C . MET A 1 97 ? 28.606 -3.889 -30.281 1.00 85.25 97 MET A C 1
ATOM 726 O O . MET A 1 97 ? 29.512 -3.618 -31.068 1.00 85.25 97 MET A O 1
ATOM 730 N N . ASN A 1 98 ? 27.362 -4.164 -30.675 1.00 87.38 98 ASN A N 1
ATOM 731 C CA . ASN A 1 98 ? 26.960 -4.284 -32.077 1.00 87.38 98 ASN A CA 1
ATOM 732 C C . ASN A 1 98 ? 25.740 -3.408 -32.378 1.00 87.38 98 ASN A C 1
ATOM 734 O O . ASN A 1 98 ? 24.796 -3.387 -31.596 1.00 87.38 98 ASN A O 1
ATOM 738 N N . ILE A 1 99 ? 25.727 -2.726 -33.520 1.00 85.75 99 ILE A N 1
ATOM 739 C CA . ILE A 1 99 ? 24.574 -1.945 -33.989 1.00 85.75 99 ILE A CA 1
ATOM 740 C C . ILE A 1 99 ? 23.462 -2.906 -34.437 1.00 85.75 99 ILE A C 1
ATOM 742 O O . ILE A 1 99 ? 23.735 -3.973 -35.007 1.00 85.75 99 ILE A O 1
ATOM 746 N N . TYR A 1 100 ? 22.212 -2.519 -34.175 1.00 72.19 100 TYR A N 1
ATOM 747 C CA . TYR A 1 100 ? 21.029 -3.262 -34.600 1.00 72.19 100 TYR A CA 1
ATOM 748 C C . TYR A 1 100 ? 20.827 -3.217 -36.113 1.00 72.19 100 TYR A C 1
ATOM 750 O O . TYR A 1 100 ? 21.102 -2.218 -36.778 1.00 72.19 100 TYR A O 1
ATOM 758 N N . ASP A 1 101 ? 20.274 -4.290 -36.659 1.00 62.50 101 ASP A N 1
ATOM 759 C CA . ASP A 1 101 ? 19.589 -4.240 -37.940 1.00 62.50 101 ASP A CA 1
ATOM 760 C C . ASP A 1 101 ? 18.135 -3.774 -37.798 1.00 62.50 101 ASP A C 1
ATOM 762 O O . ASP A 1 101 ? 17.636 -3.508 -36.706 1.00 62.50 101 ASP A O 1
ATOM 766 N N . THR A 1 102 ? 17.435 -3.670 -38.927 1.00 55.56 102 THR A N 1
ATOM 767 C CA . THR A 1 102 ? 16.023 -3.262 -38.993 1.00 55.56 102 THR A CA 1
ATOM 768 C C . THR A 1 102 ? 15.064 -4.182 -38.229 1.00 55.56 102 THR A C 1
ATOM 770 O O . THR A 1 102 ? 13.898 -3.833 -38.081 1.00 55.56 102 THR A O 1
ATOM 773 N N . GLU A 1 103 ? 15.522 -5.346 -37.762 1.00 56.97 103 GLU A N 1
ATOM 774 C CA . GLU A 1 103 ? 14.751 -6.301 -36.959 1.00 56.97 103 GLU A CA 1
ATOM 775 C C . GLU A 1 103 ? 15.148 -6.272 -35.472 1.00 56.97 103 GLU A C 1
ATOM 777 O O . GLU A 1 103 ? 14.672 -7.101 -34.695 1.00 56.97 103 GLU A O 1
ATOM 782 N N . GLY A 1 104 ? 16.025 -5.347 -35.061 1.00 58.44 104 GLY A N 1
ATOM 783 C CA . GLY A 1 104 ? 16.485 -5.235 -33.678 1.00 58.44 104 GLY A CA 1
ATOM 784 C C . GLY A 1 104 ? 17.507 -6.302 -33.277 1.00 58.44 104 GLY A C 1
ATOM 785 O O . GLY A 1 104 ? 17.681 -6.557 -32.086 1.00 58.44 104 GLY A O 1
ATOM 786 N N . LYS A 1 105 ? 18.198 -6.938 -34.235 1.00 61.38 105 LYS A N 1
ATOM 787 C CA . LYS A 1 105 ? 19.252 -7.926 -33.950 1.00 61.38 105 LYS A CA 1
ATOM 788 C C . LYS A 1 105 ? 20.649 -7.335 -34.152 1.00 61.38 105 LYS A C 1
ATOM 790 O O . LYS A 1 105 ? 20.858 -6.584 -35.103 1.00 61.38 105 LYS A O 1
ATOM 795 N N . PRO A 1 106 ? 21.631 -7.676 -33.297 1.00 65.25 106 PRO A N 1
ATOM 796 C CA . PRO A 1 106 ? 23.007 -7.211 -33.453 1.00 65.25 106 PRO A CA 1
ATOM 797 C C . PRO A 1 106 ? 23.600 -7.751 -34.762 1.00 65.25 106 PRO A C 1
ATOM 799 O O . PRO A 1 106 ? 23.688 -8.965 -34.944 1.00 65.25 106 PRO A O 1
ATOM 802 N N . LYS A 1 107 ? 23.999 -6.860 -35.679 1.00 69.00 107 LYS A N 1
ATOM 803 C CA . LYS A 1 107 ? 24.429 -7.249 -37.037 1.00 69.00 107 LYS A CA 1
ATOM 804 C C . LYS A 1 107 ? 25.859 -6.857 -37.380 1.00 69.00 107 LYS A C 1
ATOM 806 O O . LYS A 1 107 ? 26.531 -7.608 -38.085 1.00 69.00 107 LYS A O 1
ATOM 811 N N . ILE A 1 108 ? 26.323 -5.698 -36.915 1.00 82.44 108 ILE A N 1
ATOM 812 C CA . ILE A 1 108 ? 27.677 -5.198 -37.195 1.00 82.44 108 ILE A CA 1
ATOM 813 C C . ILE A 1 108 ? 28.325 -4.618 -35.934 1.00 82.44 108 ILE A C 1
ATOM 815 O O . ILE A 1 108 ? 27.625 -3.968 -35.156 1.00 82.44 108 ILE A O 1
ATOM 819 N N . PRO A 1 109 ? 29.643 -4.790 -35.743 1.00 84.38 109 PRO A N 1
ATOM 820 C CA . PRO A 1 109 ? 30.378 -4.137 -34.664 1.00 84.38 109 PRO A CA 1
ATOM 821 C C . PRO A 1 109 ? 30.182 -2.618 -34.645 1.00 84.38 109 PRO A C 1
ATOM 823 O O . PRO A 1 109 ? 30.255 -1.959 -35.686 1.00 84.38 109 PRO A O 1
ATOM 826 N N . ALA A 1 110 ? 29.942 -2.065 -33.455 1.00 85.06 110 ALA A N 1
ATOM 827 C CA . ALA A 1 110 ? 29.805 -0.629 -33.255 1.00 85.06 110 ALA A CA 1
ATOM 828 C C . ALA A 1 110 ? 31.148 0.086 -33.467 1.00 85.06 110 ALA A C 1
ATOM 830 O O . ALA A 1 110 ? 32.212 -0.415 -33.087 1.00 85.06 110 ALA A O 1
ATOM 831 N N . LYS A 1 111 ? 31.086 1.273 -34.072 1.00 85.31 111 LYS A N 1
ATOM 832 C CA . LYS A 1 111 ? 32.257 2.084 -34.431 1.00 85.31 111 LYS A CA 1
ATOM 833 C C . LYS A 1 111 ? 32.197 3.459 -33.790 1.00 85.31 111 LYS A C 1
ATOM 835 O O . LYS A 1 111 ? 31.108 3.992 -33.578 1.00 85.31 111 LYS A O 1
ATOM 840 N N . TRP A 1 112 ? 33.362 4.044 -33.530 1.00 80.00 112 TRP A N 1
ATOM 841 C CA . TRP A 1 112 ? 33.481 5.425 -33.063 1.00 80.00 112 TRP A CA 1
ATOM 842 C C . TRP A 1 112 ? 32.849 6.412 -34.059 1.00 80.00 112 TRP A C 1
ATOM 844 O O . TRP A 1 112 ? 33.011 6.265 -35.269 1.00 80.00 112 TRP A O 1
ATOM 854 N N . LEU A 1 113 ? 32.146 7.436 -33.557 1.00 79.25 113 LEU A N 1
ATOM 855 C CA . LEU A 1 113 ? 31.435 8.431 -34.391 1.00 79.25 113 LEU A CA 1
ATOM 856 C C . LEU A 1 113 ? 32.338 9.541 -34.963 1.00 79.25 113 LEU A C 1
ATOM 858 O O . LEU A 1 113 ? 31.836 10.504 -35.534 1.00 79.25 113 LEU A O 1
ATOM 862 N N . GLY A 1 114 ? 33.655 9.434 -34.784 1.00 73.56 114 GLY A N 1
ATOM 863 C CA . GLY A 1 114 ? 34.634 10.467 -35.122 1.00 73.56 114 GLY A CA 1
ATOM 864 C C . GLY A 1 114 ? 35.575 10.759 -33.956 1.00 73.56 114 GLY A C 1
ATOM 865 O O . GLY A 1 114 ? 35.638 9.982 -33.003 1.00 73.56 114 GLY A O 1
ATOM 866 N N . ASN A 1 115 ? 36.290 11.879 -34.032 1.00 69.69 115 ASN A N 1
ATOM 867 C CA . ASN A 1 115 ? 37.182 12.344 -32.971 1.00 69.69 115 ASN A CA 1
ATOM 868 C C . ASN A 1 115 ? 36.418 13.183 -31.937 1.00 69.69 115 ASN A C 1
ATOM 870 O O . ASN A 1 115 ? 35.576 14.004 -32.296 1.00 69.69 115 ASN A O 1
ATOM 874 N N . GLY A 1 116 ? 36.736 12.992 -30.656 1.00 65.81 116 GLY A N 1
ATOM 875 C CA . GLY A 1 116 ? 36.193 13.771 -29.542 1.00 65.81 116 GLY A CA 1
ATOM 876 C C . GLY A 1 116 ? 35.733 12.899 -28.374 1.00 65.81 116 GLY A C 1
ATOM 877 O O . GLY A 1 116 ? 35.938 11.688 -28.367 1.00 65.81 116 GLY A O 1
ATOM 878 N N . ALA A 1 117 ? 35.151 13.532 -27.354 1.00 65.56 117 ALA A N 1
ATOM 879 C CA . ALA A 1 117 ? 34.662 12.837 -26.169 1.00 65.56 117 ALA A CA 1
ATOM 880 C C . ALA A 1 117 ? 33.278 12.233 -26.437 1.00 65.56 117 ALA A C 1
ATOM 882 O O . ALA A 1 117 ? 32.296 12.966 -26.554 1.00 65.56 117 ALA A O 1
ATOM 883 N N . HIS A 1 118 ? 33.202 10.905 -26.512 1.00 70.69 118 HIS A N 1
ATOM 884 C CA . HIS A 1 118 ? 31.924 10.198 -26.566 1.00 70.69 118 HIS A CA 1
ATOM 885 C C . HIS A 1 118 ? 31.334 10.020 -25.174 1.00 70.69 118 HIS A C 1
ATOM 887 O O . HIS A 1 118 ? 32.046 9.702 -24.218 1.00 70.69 118 HIS A O 1
ATOM 893 N N . VAL A 1 119 ? 30.016 10.150 -25.086 1.00 71.50 119 VAL A N 1
ATOM 894 C CA . VAL A 1 119 ? 29.241 9.802 -23.896 1.00 71.50 119 VAL A CA 1
ATOM 895 C C . VAL A 1 119 ? 28.505 8.496 -24.165 1.00 71.50 119 VAL A C 1
ATOM 897 O O . VAL A 1 119 ? 27.878 8.346 -25.208 1.00 71.50 119 VAL A O 1
ATOM 900 N N . PHE A 1 120 ? 28.564 7.561 -23.215 1.00 72.06 120 PHE A N 1
ATOM 901 C CA . PHE A 1 120 ? 27.857 6.280 -23.273 1.00 72.06 120 PHE A CA 1
ATOM 902 C C . PHE A 1 120 ? 26.717 6.246 -22.251 1.00 72.06 120 PHE A C 1
ATOM 904 O O . PHE A 1 120 ? 26.888 6.653 -21.098 1.00 72.06 120 PHE A O 1
ATOM 911 N N . ARG A 1 121 ? 25.558 5.741 -22.672 1.00 70.50 121 ARG A N 1
ATOM 912 C CA . ARG A 1 121 ? 24.348 5.541 -21.864 1.00 70.50 121 ARG A CA 1
ATOM 913 C C . ARG A 1 121 ? 23.795 4.143 -22.135 1.00 70.50 121 ARG A C 1
ATOM 915 O O . ARG A 1 121 ? 23.873 3.670 -23.263 1.00 70.50 121 ARG A O 1
ATOM 922 N N . GLY A 1 122 ? 23.258 3.476 -21.123 1.00 69.06 122 GLY A N 1
ATOM 923 C CA . GLY A 1 122 ? 22.668 2.153 -21.287 1.00 69.06 122 GLY A CA 1
ATOM 924 C C . GLY A 1 122 ? 22.128 1.591 -19.981 1.00 69.06 122 GLY A C 1
ATOM 925 O O . GLY A 1 122 ? 22.620 1.917 -18.899 1.00 69.06 122 GLY A O 1
ATOM 926 N N . ALA A 1 123 ? 21.115 0.744 -20.111 1.00 71.75 123 ALA A N 1
ATOM 927 C CA . ALA A 1 123 ? 20.334 0.215 -19.005 1.00 71.75 123 ALA A CA 1
ATOM 928 C C . ALA A 1 123 ? 20.099 -1.284 -19.206 1.00 71.75 123 ALA A C 1
ATOM 930 O O . ALA A 1 123 ? 19.460 -1.710 -20.173 1.00 71.75 123 ALA A O 1
ATOM 931 N N . TYR A 1 124 ? 20.613 -2.113 -18.293 1.00 76.19 124 TYR A N 1
ATOM 932 C CA . TYR A 1 124 ? 20.281 -3.534 -18.314 1.00 76.19 124 TYR A CA 1
ATOM 933 C C . TYR A 1 124 ? 18.885 -3.719 -17.732 1.00 76.19 124 TYR A C 1
ATOM 935 O O . TYR A 1 124 ? 18.635 -3.357 -16.586 1.00 76.19 124 TYR A O 1
ATOM 943 N N . VAL A 1 125 ? 17.991 -4.317 -18.515 1.00 79.06 125 VAL A N 1
ATOM 944 C CA . VAL A 1 125 ? 16.627 -4.625 -18.084 1.00 79.06 125 VAL A CA 1
ATOM 945 C C . VAL A 1 125 ? 16.466 -6.143 -17.962 1.00 79.06 125 VAL A C 1
ATOM 947 O O . VAL A 1 125 ? 16.513 -6.828 -18.999 1.00 79.06 125 VAL A O 1
ATOM 950 N N . PRO A 1 126 ? 16.254 -6.682 -16.743 1.00 80.75 126 PRO A N 1
ATOM 951 C CA . PRO A 1 126 ? 15.900 -8.077 -16.521 1.00 80.75 126 PRO A CA 1
ATOM 952 C C . PRO A 1 126 ? 14.698 -8.501 -17.363 1.00 80.75 126 PRO A C 1
ATOM 954 O O . PRO A 1 126 ? 13.763 -7.730 -17.587 1.00 80.75 126 PRO A O 1
ATOM 957 N N . LYS A 1 127 ? 14.701 -9.757 -17.818 1.00 83.25 127 LYS A N 1
ATOM 958 C CA . LYS A 1 127 ? 13.675 -10.295 -18.724 1.00 83.25 127 LYS A CA 1
ATOM 959 C C . LYS A 1 127 ? 12.251 -10.066 -18.214 1.00 83.25 127 LYS A C 1
ATOM 961 O O . LYS A 1 127 ? 11.383 -9.689 -18.998 1.00 83.25 127 LYS A O 1
ATOM 966 N N . GLY A 1 128 ? 12.021 -10.296 -16.918 1.00 84.31 128 GLY A N 1
ATOM 967 C CA . GLY A 1 128 ? 10.703 -10.169 -16.294 1.00 84.31 128 GLY A CA 1
ATOM 968 C C . GLY A 1 128 ? 10.172 -8.734 -16.243 1.00 84.31 128 GLY A C 1
ATOM 969 O O . GLY A 1 128 ? 8.965 -8.526 -16.105 1.00 84.31 128 GLY A O 1
ATOM 970 N N . LEU A 1 129 ? 11.042 -7.735 -16.422 1.00 87.25 129 LEU A N 1
ATOM 971 C CA . LEU A 1 129 ? 10.670 -6.323 -16.365 1.00 87.25 129 LEU A CA 1
ATOM 972 C C . LEU A 1 129 ? 10.356 -5.710 -17.735 1.00 87.25 129 LEU A C 1
ATOM 974 O O . LEU A 1 129 ? 9.881 -4.589 -17.767 1.00 87.25 129 LEU A O 1
ATOM 978 N N . ARG A 1 130 ? 10.543 -6.413 -18.861 1.00 85.50 130 ARG A N 1
ATOM 979 C CA . ARG A 1 130 ? 10.359 -5.838 -20.218 1.00 85.50 130 ARG A CA 1
ATOM 980 C C . ARG A 1 130 ? 8.917 -5.827 -20.739 1.00 85.50 130 ARG A C 1
ATOM 982 O O . ARG A 1 130 ? 8.668 -5.361 -21.846 1.00 85.50 130 ARG A O 1
ATOM 989 N N . VAL A 1 131 ? 7.975 -6.418 -20.004 1.00 86.94 131 VAL A N 1
ATOM 990 C CA . VAL A 1 131 ? 6.595 -6.627 -20.471 1.00 86.94 131 VAL A CA 1
ATOM 991 C C . VAL A 1 131 ? 5.620 -5.954 -19.516 1.00 86.94 131 VAL A C 1
ATOM 993 O O . VAL A 1 131 ? 5.650 -6.244 -18.323 1.00 86.94 131 VAL A O 1
ATOM 996 N N . ALA A 1 132 ? 4.757 -5.085 -20.036 1.00 89.88 132 ALA A N 1
ATOM 997 C CA . ALA A 1 132 ? 3.697 -4.430 -19.271 1.00 89.88 132 ALA A CA 1
ATOM 998 C C . ALA A 1 132 ? 2.682 -5.437 -18.705 1.00 89.88 132 ALA A C 1
ATOM 1000 O O . ALA A 1 132 ? 2.448 -6.490 -19.304 1.00 89.88 132 ALA A O 1
ATOM 1001 N N . ASN A 1 133 ? 2.030 -5.092 -17.591 1.00 84.25 133 ASN A N 1
ATOM 1002 C CA . ASN A 1 133 ? 0.925 -5.853 -16.995 1.00 84.25 133 ASN A CA 1
ATOM 1003 C C . ASN A 1 133 ? 1.245 -7.320 -16.651 1.00 84.25 133 ASN A C 1
ATOM 1005 O O . ASN A 1 133 ? 0.348 -8.164 -16.596 1.00 84.25 133 ASN A O 1
ATOM 1009 N N . THR A 1 134 ? 2.514 -7.647 -16.409 1.00 83.38 134 THR A N 1
ATOM 1010 C CA . THR A 1 134 ? 2.917 -8.968 -15.910 1.00 83.38 134 THR A CA 1
ATOM 1011 C C . THR A 1 134 ? 3.282 -8.901 -14.435 1.00 83.38 134 THR A C 1
ATOM 1013 O O . THR A 1 134 ? 3.832 -7.907 -13.962 1.00 83.38 134 THR A O 1
ATOM 1016 N N . THR A 1 135 ? 2.998 -9.976 -13.698 1.00 78.12 135 THR A N 1
ATOM 1017 C CA . THR A 1 135 ? 3.445 -10.120 -12.309 1.00 78.12 135 THR A CA 1
ATOM 1018 C C . THR A 1 135 ? 4.968 -10.077 -12.255 1.00 78.12 135 THR A C 1
ATOM 1020 O O . THR A 1 135 ? 5.639 -10.871 -12.918 1.00 78.12 135 THR A O 1
ATOM 1023 N N . LYS A 1 136 ? 5.514 -9.150 -11.466 1.00 82.69 136 LYS A N 1
ATOM 1024 C CA . LYS A 1 136 ? 6.960 -9.002 -11.297 1.00 82.69 136 LYS A CA 1
ATOM 1025 C C . LYS A 1 136 ? 7.452 -9.930 -10.213 1.00 82.69 136 LYS A C 1
ATOM 1027 O O . LYS A 1 136 ? 6.865 -9.994 -9.136 1.00 82.69 136 LYS A O 1
ATOM 1032 N N . THR A 1 137 ? 8.527 -10.655 -10.503 1.00 80.94 137 THR A N 1
ATOM 1033 C CA . THR A 1 137 ? 9.198 -11.434 -9.469 1.00 80.94 137 THR A CA 1
ATOM 1034 C C . THR A 1 137 ? 10.058 -10.502 -8.630 1.00 80.94 137 THR A C 1
ATOM 1036 O O . THR A 1 137 ? 10.647 -9.551 -9.150 1.00 80.94 137 THR A O 1
ATOM 1039 N N . TYR A 1 138 ? 10.156 -10.784 -7.333 1.00 75.94 138 TYR A N 1
ATOM 1040 C CA . TYR A 1 138 ? 11.025 -10.016 -6.447 1.00 75.94 138 TYR A CA 1
ATOM 1041 C C . TYR A 1 138 ? 12.481 -10.035 -6.929 1.00 75.94 138 TYR A C 1
ATOM 1043 O O . TYR A 1 138 ? 13.135 -9.003 -6.952 1.00 75.94 138 TYR A O 1
ATOM 1051 N N . THR A 1 139 ? 12.954 -11.185 -7.422 1.00 79.44 139 THR A N 1
ATOM 1052 C CA . THR A 1 139 ? 14.308 -11.344 -7.966 1.00 79.44 139 THR A CA 1
ATOM 1053 C C . THR A 1 139 ? 14.590 -10.422 -9.152 1.00 79.44 139 THR A C 1
ATOM 1055 O O . THR A 1 139 ? 15.675 -9.853 -9.224 1.00 79.44 139 THR A O 1
ATOM 1058 N N . ASP A 1 140 ? 13.643 -10.257 -10.081 1.00 78.62 140 ASP A N 1
ATOM 1059 C CA . ASP A 1 140 ? 13.824 -9.336 -11.209 1.00 78.62 140 ASP A CA 1
ATOM 1060 C C . ASP A 1 140 ? 13.926 -7.882 -10.724 1.00 78.62 140 ASP A C 1
ATOM 1062 O O . ASP A 1 140 ? 14.766 -7.124 -11.206 1.00 78.62 140 ASP A O 1
ATOM 1066 N N . LEU A 1 141 ? 13.091 -7.501 -9.753 1.00 77.81 141 LEU A N 1
ATOM 1067 C CA . LEU A 1 141 ? 13.080 -6.153 -9.188 1.00 77.81 141 LEU A CA 1
ATOM 1068 C C . LEU A 1 141 ? 14.348 -5.865 -8.362 1.00 77.81 141 LEU A C 1
ATOM 1070 O O . LEU A 1 141 ? 14.946 -4.807 -8.521 1.00 77.81 141 LEU A O 1
ATOM 1074 N N . GLU A 1 142 ? 14.799 -6.815 -7.540 1.00 74.44 142 GLU A N 1
ATOM 1075 C CA . GLU A 1 142 ? 16.028 -6.723 -6.737 1.00 74.44 142 GLU A CA 1
ATOM 1076 C C . GLU A 1 142 ? 17.286 -6.619 -7.615 1.00 74.44 142 GLU A C 1
ATOM 1078 O O . GLU A 1 142 ? 18.176 -5.804 -7.371 1.00 74.44 142 GLU A O 1
ATOM 1083 N N . GLN A 1 143 ? 17.374 -7.414 -8.685 1.00 76.62 143 GLN A N 1
ATOM 1084 C CA . GLN A 1 143 ? 18.486 -7.303 -9.634 1.00 76.62 143 GLN A CA 1
ATOM 1085 C C . GLN A 1 143 ? 18.539 -5.911 -10.263 1.00 76.62 143 GLN A C 1
ATOM 1087 O O . GLN A 1 143 ? 19.622 -5.355 -10.447 1.00 76.62 143 GLN A O 1
ATOM 1092 N N . TYR A 1 144 ? 17.377 -5.332 -10.555 1.00 73.19 144 TYR A N 1
ATOM 1093 C CA . TYR A 1 144 ? 17.280 -4.000 -11.127 1.00 73.19 144 TYR A CA 1
ATOM 1094 C C . TYR A 1 144 ? 17.654 -2.891 -10.131 1.00 73.19 144 TYR A C 1
ATOM 1096 O O . TYR A 1 144 ? 18.397 -1.985 -10.500 1.00 73.19 144 TYR A O 1
ATOM 1104 N N . THR A 1 145 ? 17.220 -2.976 -8.865 1.00 66.81 145 THR A N 1
ATOM 1105 C CA . THR A 1 145 ? 17.592 -2.006 -7.812 1.00 66.81 145 THR A CA 1
ATOM 1106 C C . THR A 1 145 ? 19.081 -2.042 -7.464 1.00 66.81 145 THR A C 1
ATOM 1108 O O . THR A 1 145 ? 19.620 -1.047 -6.991 1.00 66.81 145 THR A O 1
ATOM 1111 N N . SER A 1 146 ? 19.763 -3.166 -7.701 1.00 62.19 146 SER A N 1
ATOM 1112 C CA . SER A 1 146 ? 21.194 -3.327 -7.399 1.00 62.19 146 SER A CA 1
ATOM 1113 C C . SER A 1 146 ? 22.145 -2.622 -8.380 1.00 62.19 146 SER A C 1
ATOM 1115 O O . SER A 1 146 ? 23.365 -2.647 -8.186 1.00 62.19 146 SER A O 1
ATOM 1117 N N . LEU A 1 147 ? 21.619 -2.028 -9.456 1.00 64.19 147 LEU A N 1
ATOM 1118 C CA . LEU A 1 147 ? 22.411 -1.383 -10.501 1.00 64.19 147 LEU A CA 1
ATOM 1119 C C . LEU A 1 147 ? 22.730 0.069 -10.097 1.00 64.19 147 LEU A C 1
ATOM 1121 O O . LEU A 1 147 ? 21.814 0.828 -9.795 1.00 64.19 147 LEU A O 1
ATOM 1125 N N . PRO A 1 148 ? 24.011 0.482 -10.059 1.00 54.06 148 PRO A N 1
ATOM 1126 C CA . PRO A 1 148 ? 24.379 1.776 -9.502 1.00 54.06 148 PRO A CA 1
ATOM 1127 C C . PRO A 1 148 ? 23.892 2.967 -10.342 1.00 54.06 148 PRO A C 1
ATOM 1129 O O . PRO A 1 148 ? 23.663 2.839 -11.547 1.00 54.06 148 PRO A O 1
ATOM 1132 N N . PRO A 1 149 ? 23.789 4.160 -9.729 1.00 50.44 149 PRO A N 1
ATOM 1133 C CA . PRO A 1 149 ? 23.484 5.400 -10.431 1.00 50.44 149 PRO A CA 1
ATOM 1134 C C . PRO A 1 149 ? 24.653 5.893 -11.301 1.00 50.44 149 PRO A C 1
ATOM 1136 O O . PRO A 1 149 ? 25.823 5.693 -10.978 1.00 50.44 149 PRO A O 1
ATOM 1139 N N . LYS A 1 150 ? 24.326 6.641 -12.367 1.00 48.19 150 LYS A N 1
ATOM 1140 C CA . LYS A 1 150 ? 25.277 7.265 -13.310 1.00 48.19 150 LYS A CA 1
ATOM 1141 C C . LYS A 1 150 ? 26.490 7.927 -12.624 1.00 48.19 150 LYS A C 1
ATOM 1143 O O . LYS A 1 150 ? 26.325 8.860 -11.839 1.00 48.19 150 LYS A O 1
ATOM 1148 N N . LYS A 1 151 ? 27.694 7.553 -13.075 1.00 47.69 151 LYS A N 1
ATOM 1149 C CA . LYS A 1 151 ? 28.900 8.402 -13.105 1.00 47.69 151 LYS A CA 1
ATOM 1150 C C . LYS A 1 151 ? 29.233 8.692 -14.572 1.00 47.69 151 LYS A C 1
ATOM 1152 O O . LYS A 1 151 ? 29.075 7.815 -15.418 1.00 47.69 151 LYS A O 1
ATOM 1157 N N . GLU A 1 152 ? 29.639 9.916 -14.901 1.00 44.53 152 GLU A N 1
ATOM 1158 C CA . GLU A 1 152 ? 30.174 10.215 -16.236 1.00 44.53 152 GLU A CA 1
ATOM 1159 C C . GLU A 1 152 ? 31.447 9.394 -16.462 1.00 44.53 152 GLU A C 1
ATOM 1161 O O . GLU A 1 152 ? 32.358 9.428 -15.634 1.00 44.53 152 GLU A O 1
ATOM 1166 N N . ILE A 1 153 ? 31.505 8.645 -17.565 1.00 45.00 153 ILE A N 1
ATOM 1167 C CA . ILE A 1 153 ? 32.699 7.891 -17.947 1.00 45.00 153 ILE A CA 1
ATOM 1168 C C . ILE A 1 153 ? 33.266 8.513 -19.215 1.00 45.00 153 ILE A C 1
ATOM 1170 O O . ILE A 1 153 ? 32.627 8.495 -20.265 1.00 45.00 153 ILE A O 1
ATOM 1174 N N . TYR A 1 154 ? 34.483 9.040 -19.106 1.00 44.25 154 TYR A N 1
ATOM 1175 C CA . TYR A 1 154 ? 35.288 9.438 -20.251 1.00 44.25 154 TYR A CA 1
ATOM 1176 C C . TYR A 1 154 ? 35.954 8.183 -20.820 1.00 44.25 154 TYR A C 1
ATOM 1178 O O . TYR A 1 154 ? 36.777 7.550 -20.157 1.00 44.25 154 TYR A O 1
ATOM 1186 N N . ALA A 1 155 ? 35.571 7.795 -22.033 1.00 45.66 155 ALA A N 1
ATOM 1187 C CA . ALA A 1 155 ? 36.213 6.700 -22.741 1.00 45.66 155 ALA A CA 1
ATOM 1188 C C . ALA A 1 155 ? 37.626 7.089 -23.208 1.00 45.66 155 ALA A C 1
ATOM 1190 O O . ALA A 1 155 ? 37.858 8.213 -23.651 1.00 45.66 155 ALA A O 1
ATOM 1191 N N . THR A 1 156 ? 38.566 6.143 -23.158 1.00 45.28 156 THR A N 1
ATOM 1192 C CA . THR A 1 156 ? 39.840 6.267 -23.885 1.00 45.28 156 THR A CA 1
ATOM 1193 C C . THR A 1 156 ? 39.717 5.566 -25.240 1.00 45.28 156 THR A C 1
ATOM 1195 O O . THR A 1 156 ? 38.911 4.650 -25.388 1.00 45.28 156 THR A O 1
ATOM 1198 N N . ILE A 1 157 ? 40.527 5.973 -26.225 1.00 46.31 157 ILE A N 1
ATOM 1199 C CA . ILE A 1 157 ? 40.435 5.588 -27.654 1.00 46.31 157 ILE A CA 1
ATOM 1200 C C . ILE A 1 157 ? 40.449 4.054 -27.891 1.00 46.31 157 ILE A C 1
ATOM 1202 O O . ILE A 1 157 ? 40.066 3.590 -28.961 1.00 46.31 157 ILE A O 1
ATOM 1206 N N . GLN A 1 158 ? 40.855 3.235 -26.911 1.00 48.06 158 GLN A N 1
ATOM 1207 C CA . GLN A 1 158 ? 41.008 1.783 -27.083 1.00 48.06 158 GLN A CA 1
ATOM 1208 C C . GLN A 1 158 ? 39.979 0.918 -26.344 1.00 48.06 158 GLN A C 1
ATOM 1210 O O . GLN A 1 158 ? 39.714 -0.188 -26.811 1.00 48.06 158 GLN A O 1
ATOM 1215 N N . GLN A 1 159 ? 39.420 1.366 -25.214 1.00 53.47 159 GLN A N 1
ATOM 1216 C CA . GLN A 1 159 ? 38.481 0.576 -24.408 1.00 53.47 159 GLN A CA 1
ATOM 1217 C C . GLN A 1 159 ? 37.502 1.469 -23.644 1.00 53.47 159 GLN A C 1
ATOM 1219 O O . GLN A 1 159 ? 37.887 2.506 -23.096 1.00 53.47 159 GLN A O 1
ATOM 1224 N N . ILE A 1 160 ? 36.247 1.020 -23.569 1.00 55.75 160 ILE A N 1
ATOM 1225 C CA . ILE A 1 160 ? 35.208 1.652 -22.751 1.00 55.75 160 ILE A CA 1
ATOM 1226 C C . ILE A 1 160 ? 34.856 0.789 -21.541 1.00 55.75 160 ILE A C 1
ATOM 1228 O O . ILE A 1 160 ? 34.824 -0.442 -21.627 1.00 55.75 160 ILE A O 1
ATOM 1232 N N . THR A 1 161 ? 34.555 1.471 -20.442 1.00 56.88 161 THR A N 1
ATOM 1233 C CA . THR A 1 161 ? 33.903 0.923 -19.255 1.00 56.88 161 THR A CA 1
ATOM 1234 C C . THR A 1 161 ? 32.484 1.467 -19.232 1.00 56.88 161 THR A C 1
ATOM 1236 O O . THR A 1 161 ? 32.291 2.669 -19.401 1.00 56.88 161 THR A O 1
ATOM 1239 N N . ILE A 1 162 ? 31.491 0.603 -19.056 1.00 57.19 162 ILE A N 1
ATOM 1240 C CA . ILE A 1 162 ? 30.087 0.984 -19.245 1.00 57.19 162 ILE A CA 1
ATOM 1241 C C . ILE A 1 162 ? 29.444 1.336 -17.898 1.00 57.19 162 ILE A C 1
ATOM 1243 O O . ILE A 1 162 ? 29.568 0.540 -16.962 1.00 57.19 162 ILE A O 1
ATOM 1247 N N . PRO A 1 163 ? 28.761 2.493 -17.777 1.00 52.62 163 PRO A N 1
ATOM 1248 C CA . PRO A 1 163 ? 27.980 2.801 -16.592 1.00 52.62 163 PRO A CA 1
ATOM 1249 C C . PRO A 1 163 ? 26.660 2.035 -16.667 1.00 52.62 163 PRO A C 1
ATOM 1251 O O . PRO A 1 163 ? 25.959 2.096 -17.675 1.00 52.62 163 PRO A O 1
ATOM 1254 N N . THR A 1 164 ? 26.298 1.333 -15.602 1.00 51.38 164 THR A N 1
ATOM 1255 C CA . THR A 1 164 ? 24.917 0.881 -15.427 1.00 51.38 164 THR A CA 1
ATOM 1256 C C . THR A 1 164 ? 24.085 2.075 -14.967 1.00 51.38 164 THR A C 1
ATOM 1258 O O . THR A 1 164 ? 24.571 2.915 -14.210 1.00 51.38 164 THR A O 1
ATOM 1261 N N . GLN A 1 165 ? 22.858 2.190 -15.456 1.00 53.75 165 GLN A N 1
ATOM 1262 C CA . GLN A 1 165 ? 21.905 3.213 -15.041 1.00 53.75 165 GLN A CA 1
ATOM 1263 C C . GLN A 1 165 ? 20.674 2.497 -14.542 1.00 53.75 165 GLN A C 1
ATOM 1265 O O . GLN A 1 165 ? 20.105 1.811 -15.372 1.00 53.75 165 GLN A O 1
ATOM 1270 N N . HIS A 1 166 ? 20.318 2.650 -13.261 1.00 56.59 166 HIS A N 1
ATOM 1271 C CA . HIS A 1 166 ? 18.947 2.563 -12.732 1.00 56.59 166 HIS A CA 1
ATOM 1272 C C . HIS A 1 166 ? 18.877 3.235 -11.369 1.00 56.59 166 HIS A C 1
ATOM 1274 O O . HIS A 1 166 ? 19.857 3.200 -10.621 1.00 56.59 166 HIS A O 1
ATOM 1280 N N . ARG A 1 167 ? 17.734 3.844 -11.031 1.00 64.06 167 ARG A N 1
ATOM 1281 C CA . ARG A 1 167 ? 17.443 4.213 -9.642 1.00 64.06 167 ARG A CA 1
ATOM 1282 C C . ARG A 1 167 ? 15.970 3.992 -9.303 1.00 64.06 167 ARG A C 1
ATOM 1284 O O . ARG A 1 167 ? 15.096 4.649 -9.854 1.00 64.06 167 ARG A O 1
ATOM 1291 N N . LEU A 1 168 ? 15.697 3.081 -8.373 1.00 70.19 168 LEU A N 1
ATOM 1292 C CA . LEU A 1 168 ? 14.360 2.856 -7.810 1.00 70.19 168 LEU A CA 1
ATOM 1293 C C . LEU A 1 168 ? 14.381 3.191 -6.315 1.00 70.19 168 LEU A C 1
ATOM 1295 O O . LEU A 1 168 ? 15.447 3.182 -5.695 1.00 70.19 168 LEU A O 1
ATOM 1299 N N . ALA A 1 169 ? 13.219 3.470 -5.728 1.00 73.06 169 ALA A N 1
ATOM 1300 C CA . ALA A 1 169 ? 13.093 3.593 -4.280 1.00 73.06 169 ALA A CA 1
ATOM 1301 C C . ALA A 1 169 ? 12.625 2.267 -3.674 1.00 73.06 169 ALA A C 1
ATOM 1303 O O . ALA A 1 169 ? 11.758 1.579 -4.223 1.00 73.06 169 ALA A O 1
ATOM 1304 N N . ARG A 1 170 ? 13.182 1.927 -2.512 1.00 78.38 170 ARG A N 1
ATOM 1305 C CA . ARG A 1 170 ? 12.757 0.777 -1.714 1.00 78.38 170 ARG A CA 1
ATOM 1306 C C . ARG A 1 170 ? 12.168 1.276 -0.406 1.00 78.38 170 ARG A C 1
ATOM 1308 O O . ARG A 1 170 ? 12.803 2.059 0.298 1.00 78.38 170 ARG A O 1
ATOM 1315 N N . VAL A 1 171 ? 10.980 0.793 -0.061 1.00 81.88 171 VAL A N 1
ATOM 1316 C CA . VAL A 1 171 ? 10.373 1.038 1.251 1.00 81.88 171 VAL A CA 1
ATOM 1317 C C . VAL A 1 171 ? 10.395 -0.259 2.037 1.00 81.88 171 VAL A C 1
ATOM 1319 O O . VAL A 1 171 ? 9.805 -1.245 1.604 1.00 81.88 171 VAL A O 1
ATOM 1322 N N . VAL A 1 172 ? 11.057 -0.246 3.192 1.00 84.00 172 VAL A N 1
ATOM 1323 C CA . VAL A 1 172 ? 11.133 -1.375 4.123 1.00 84.00 172 VAL A CA 1
ATOM 1324 C C . VAL A 1 172 ? 10.262 -1.077 5.334 1.00 84.00 172 VAL A C 1
ATOM 1326 O O . VAL A 1 172 ? 10.499 -0.113 6.055 1.00 84.00 172 VAL A O 1
ATOM 1329 N N . ALA A 1 173 ? 9.252 -1.905 5.578 1.00 87.56 173 ALA A N 1
ATOM 1330 C CA . ALA A 1 173 ? 8.317 -1.761 6.682 1.00 87.56 173 ALA A CA 1
ATOM 1331 C C . ALA A 1 173 ? 8.522 -2.843 7.749 1.00 87.56 173 ALA A C 1
ATOM 1333 O O . ALA A 1 173 ? 8.393 -4.040 7.487 1.00 87.56 173 ALA A O 1
ATOM 1334 N N . TYR A 1 174 ? 8.760 -2.407 8.982 1.00 87.62 174 TYR A N 1
ATOM 1335 C CA . TYR A 1 174 ? 8.766 -3.249 10.174 1.00 87.62 174 TYR A CA 1
ATOM 1336 C C . TYR A 1 174 ? 7.416 -3.154 10.885 1.00 87.62 174 TYR A C 1
ATOM 1338 O O . TYR A 1 174 ? 6.978 -2.057 11.235 1.00 87.62 174 TYR A O 1
ATOM 1346 N N . VAL A 1 175 ? 6.765 -4.289 11.147 1.00 91.12 175 VAL A N 1
ATOM 1347 C CA . VAL A 1 175 ? 5.485 -4.321 11.875 1.00 91.12 175 VAL A CA 1
ATOM 1348 C C . VAL A 1 175 ? 5.746 -4.518 13.368 1.00 91.12 175 VAL A C 1
ATOM 1350 O O . VAL A 1 175 ? 6.106 -5.610 13.806 1.00 91.12 175 VAL A O 1
ATOM 1353 N N . LEU A 1 176 ? 5.553 -3.462 14.163 1.00 89.69 176 LEU A N 1
ATOM 1354 C CA . LEU A 1 176 ? 5.840 -3.454 15.600 1.00 89.69 176 LEU A CA 1
ATOM 1355 C C . LEU A 1 176 ? 4.539 -3.498 16.411 1.00 89.69 176 LEU A C 1
ATOM 1357 O O . LEU A 1 176 ? 3.913 -2.468 16.646 1.00 89.69 176 LEU A O 1
ATOM 1361 N N . ILE A 1 177 ? 4.126 -4.682 16.865 1.00 88.69 177 ILE A N 1
ATOM 1362 C CA . ILE A 1 177 ? 2.892 -4.854 17.656 1.00 88.69 177 ILE A CA 1
ATOM 1363 C C . ILE A 1 177 ? 3.218 -4.817 19.148 1.00 88.69 177 ILE A C 1
ATOM 1365 O O . ILE A 1 177 ? 4.008 -5.631 19.635 1.00 88.69 177 ILE A O 1
ATOM 1369 N N . ASP A 1 178 ? 2.606 -3.891 19.879 1.00 85.19 178 ASP A N 1
ATOM 1370 C CA . ASP A 1 178 ? 2.828 -3.727 21.312 1.00 85.19 178 ASP A CA 1
ATOM 1371 C C . ASP A 1 178 ? 2.380 -4.969 22.105 1.00 85.19 178 ASP A C 1
ATOM 1373 O O . ASP A 1 178 ? 1.366 -5.605 21.811 1.00 85.19 178 ASP A O 1
ATOM 1377 N N . ASN A 1 179 ? 3.140 -5.320 23.145 1.00 86.06 179 ASN A N 1
ATOM 1378 C CA . ASN A 1 179 ? 2.927 -6.533 23.945 1.00 86.06 179 ASN A CA 1
ATOM 1379 C C . ASN A 1 179 ? 1.601 -6.506 24.718 1.00 86.06 179 ASN A C 1
ATOM 1381 O O . ASN A 1 179 ? 1.122 -7.552 25.167 1.00 86.06 179 ASN A O 1
ATOM 1385 N N . SER A 1 180 ? 1.036 -5.315 24.899 1.00 84.38 180 SER A N 1
ATOM 1386 C CA . SER A 1 180 ? -0.261 -5.060 25.520 1.00 84.38 180 SER A CA 1
ATOM 1387 C C . SER A 1 180 ? -1.443 -5.486 24.638 1.00 84.38 180 SER A C 1
ATOM 1389 O O . SER A 1 180 ? -2.510 -5.781 25.173 1.00 84.38 180 SER A O 1
ATOM 1391 N N . ILE A 1 181 ? -1.266 -5.584 23.314 1.00 83.38 181 ILE A N 1
ATOM 1392 C CA . ILE A 1 181 ? -2.323 -6.016 22.397 1.00 83.38 181 ILE A CA 1
ATOM 1393 C C . ILE A 1 181 ? -2.382 -7.541 22.387 1.00 83.38 181 ILE A C 1
ATOM 1395 O O . ILE A 1 181 ? -1.429 -8.224 21.995 1.00 83.38 181 ILE A O 1
ATOM 1399 N N . LYS A 1 182 ? -3.516 -8.082 22.835 1.00 84.56 182 LYS A N 1
ATOM 1400 C CA . LYS A 1 182 ? -3.710 -9.523 22.997 1.00 84.56 182 LYS A CA 1
ATOM 1401 C C . LYS A 1 182 ? -4.617 -10.122 21.928 1.00 84.56 182 LYS A C 1
ATOM 1403 O O . LYS A 1 182 ? -5.505 -9.448 21.402 1.00 84.56 182 LYS A O 1
ATOM 1408 N N . ASN A 1 183 ? -4.379 -11.392 21.613 1.00 81.75 183 ASN A N 1
ATOM 1409 C CA . ASN A 1 183 ? -5.314 -12.233 20.876 1.00 81.75 183 ASN A CA 1
ATOM 1410 C C . ASN A 1 183 ? -6.387 -12.810 21.817 1.00 81.75 183 ASN A C 1
ATOM 1412 O O . ASN A 1 183 ? -6.376 -12.565 23.025 1.00 81.75 183 ASN A O 1
ATOM 1416 N N . PHE A 1 184 ? -7.322 -13.585 21.264 1.00 79.69 184 PHE A N 1
ATOM 1417 C CA . PHE A 1 184 ? -8.432 -14.181 22.017 1.00 79.69 184 PHE A CA 1
ATOM 1418 C C . PHE A 1 184 ? -7.988 -15.146 23.134 1.00 79.69 184 PHE A C 1
ATOM 1420 O O . PHE A 1 184 ? -8.762 -15.397 24.053 1.00 79.69 184 PHE A O 1
ATOM 1427 N N . ASN A 1 185 ? -6.749 -15.649 23.088 1.00 82.19 185 ASN A N 1
ATOM 1428 C CA . ASN A 1 185 ? -6.165 -16.509 24.121 1.00 82.19 185 ASN A CA 1
ATOM 1429 C C . ASN A 1 185 ? -5.425 -15.721 25.220 1.00 82.19 185 ASN A C 1
ATOM 1431 O O . ASN A 1 185 ? -4.933 -16.320 26.171 1.00 82.19 185 ASN A O 1
ATOM 1435 N N . GLY A 1 186 ? -5.333 -14.390 25.113 1.00 82.12 186 GLY A N 1
ATOM 1436 C CA . GLY A 1 186 ? -4.580 -13.548 26.051 1.00 82.12 186 GLY A CA 1
ATOM 1437 C C . GLY A 1 186 ? -3.080 -13.434 25.745 1.00 82.12 186 GLY A C 1
ATOM 1438 O O . GLY A 1 186 ? -2.371 -12.689 26.430 1.00 82.12 186 GLY A O 1
ATOM 1439 N N . ASP A 1 187 ? -2.596 -14.102 24.696 1.00 87.50 187 ASP A N 1
ATOM 1440 C CA . ASP A 1 187 ? -1.216 -14.003 24.216 1.00 87.50 187 ASP A CA 1
ATOM 1441 C C . ASP A 1 187 ? -1.015 -12.746 23.368 1.00 87.50 187 ASP A C 1
ATOM 1443 O O . ASP A 1 187 ? -1.974 -12.155 22.874 1.00 87.50 187 ASP A O 1
ATOM 1447 N N . LYS A 1 188 ? 0.240 -12.316 23.185 1.00 87.56 188 LYS A N 1
ATOM 1448 C CA . LYS A 1 188 ? 0.565 -11.208 22.272 1.00 87.56 188 LYS A CA 1
ATOM 1449 C C . LYS A 1 188 ? 0.007 -11.518 20.877 1.00 87.56 188 LYS A C 1
ATOM 1451 O O . LYS A 1 188 ? 0.327 -12.562 20.311 1.00 87.56 188 LYS A O 1
ATOM 1456 N N . THR A 1 189 ? -0.803 -10.613 20.329 1.00 88.00 189 THR A N 1
ATOM 1457 C CA . THR A 1 189 ? -1.349 -10.788 18.976 1.00 88.00 189 THR A CA 1
ATOM 1458 C C . THR A 1 189 ? -0.260 -10.643 17.917 1.00 88.00 189 THR A C 1
ATOM 1460 O O . THR A 1 189 ? 0.755 -9.977 18.134 1.00 88.00 189 THR A O 1
ATOM 1463 N N . LYS A 1 190 ? -0.497 -11.225 16.741 1.00 89.56 190 LYS A N 1
ATOM 1464 C CA . LYS A 1 190 ? 0.365 -11.075 15.566 1.00 89.56 190 LYS A CA 1
ATOM 1465 C C . LYS A 1 190 ? -0.409 -10.483 14.390 1.00 89.56 190 LYS A C 1
ATOM 1467 O O . LYS A 1 190 ? -1.625 -10.274 14.468 1.00 89.56 190 LYS A O 1
ATOM 1472 N N . LEU A 1 191 ? 0.313 -10.195 13.310 1.00 89.31 191 LEU A N 1
ATOM 1473 C CA . LEU A 1 191 ? -0.279 -9.869 12.018 1.00 89.31 191 LEU A CA 1
ATOM 1474 C C . LEU A 1 191 ? -1.079 -11.082 11.520 1.00 89.31 191 LEU A C 1
ATOM 1476 O O . LEU A 1 191 ? -0.598 -12.212 11.565 1.00 89.31 191 LEU A O 1
ATOM 1480 N N . LYS A 1 192 ? -2.312 -10.871 11.060 1.00 87.31 192 LYS A N 1
ATOM 1481 C CA . LYS A 1 192 ? -3.180 -11.965 10.617 1.00 87.31 192 LYS A CA 1
ATOM 1482 C C . LYS A 1 192 ? -2.578 -12.656 9.399 1.00 87.31 192 LYS A C 1
ATOM 1484 O O . LYS A 1 192 ? -2.207 -11.990 8.435 1.00 87.31 192 LYS A O 1
ATOM 1489 N N . GLY A 1 193 ? -2.524 -13.985 9.438 1.00 85.00 193 GLY A N 1
ATOM 1490 C CA . GLY A 1 193 ? -1.921 -14.795 8.376 1.00 85.00 193 GLY A CA 1
ATOM 1491 C C . GLY A 1 193 ? -0.390 -14.823 8.402 1.00 85.00 193 GLY A C 1
ATOM 1492 O O . GLY A 1 193 ? 0.203 -15.365 7.477 1.00 85.00 193 GLY A O 1
ATOM 1493 N N . TYR A 1 194 ? 0.242 -14.249 9.431 1.00 84.50 194 TYR A N 1
ATOM 1494 C CA . TYR A 1 194 ? 1.678 -14.377 9.646 1.00 84.50 194 TYR A CA 1
ATOM 1495 C C . TYR A 1 194 ? 2.031 -15.753 10.209 1.00 84.50 194 TYR A C 1
ATOM 1497 O O . TYR A 1 194 ? 1.493 -16.165 11.237 1.00 84.50 194 TYR A O 1
ATOM 1505 N N . ASP A 1 195 ? 2.971 -16.423 9.550 1.00 75.69 195 ASP A N 1
ATOM 1506 C CA . ASP A 1 195 ? 3.543 -17.698 9.965 1.00 75.69 195 ASP A CA 1
ATOM 1507 C C . ASP A 1 195 ? 5.073 -17.599 9.904 1.00 75.69 195 ASP A C 1
ATOM 1509 O O . ASP A 1 195 ? 5.632 -17.169 8.893 1.00 75.69 195 ASP A O 1
ATOM 1513 N N . ALA A 1 196 ? 5.738 -17.972 10.998 1.00 63.31 196 ALA A N 1
ATOM 1514 C CA . ALA A 1 196 ? 7.188 -17.883 11.138 1.00 63.31 196 ALA A CA 1
ATOM 1515 C C . ALA A 1 196 ? 7.928 -18.967 10.327 1.00 63.31 196 ALA A C 1
ATOM 1517 O O . ALA A 1 196 ? 9.107 -18.795 10.020 1.00 63.31 196 ALA A O 1
ATOM 1518 N N . ASP A 1 197 ? 7.240 -20.044 9.921 1.00 60.97 197 ASP A N 1
ATOM 1519 C CA . ASP A 1 197 ? 7.843 -21.227 9.284 1.00 60.97 197 ASP A CA 1
ATOM 1520 C C . ASP A 1 197 ? 7.879 -21.170 7.734 1.00 60.97 197 ASP A C 1
ATOM 1522 O O . ASP A 1 197 ? 7.946 -22.188 7.045 1.00 60.97 197 ASP A O 1
ATOM 1526 N N . ALA A 1 198 ? 7.915 -19.959 7.164 1.00 54.28 198 ALA A N 1
ATOM 1527 C CA . ALA A 1 198 ? 8.422 -19.680 5.811 1.00 54.28 198 ALA A CA 1
ATOM 1528 C C . ALA A 1 198 ? 7.779 -20.450 4.630 1.00 54.28 198 ALA A C 1
ATOM 1530 O O . ALA A 1 198 ? 8.477 -21.038 3.804 1.00 54.28 198 ALA A O 1
ATOM 1531 N N . THR A 1 199 ? 6.451 -20.373 4.470 1.00 52.94 199 THR A N 1
ATOM 1532 C CA . THR A 1 199 ? 5.782 -20.702 3.182 1.00 52.94 199 THR A CA 1
ATOM 1533 C C . THR A 1 199 ? 4.628 -19.773 2.779 1.00 52.94 199 THR A C 1
ATOM 1535 O O . THR A 1 199 ? 4.107 -19.912 1.676 1.00 52.94 199 THR A O 1
ATOM 1538 N N . HIS A 1 200 ? 4.240 -18.796 3.610 1.00 53.81 200 HIS A N 1
ATOM 1539 C CA . HIS A 1 200 ? 2.996 -18.036 3.403 1.00 53.81 200 HIS A CA 1
ATOM 1540 C C . HIS A 1 200 ? 3.126 -16.516 3.615 1.00 53.81 200 HIS A C 1
ATOM 1542 O O . HIS A 1 200 ? 2.197 -15.886 4.119 1.00 53.81 200 HIS A O 1
ATOM 1548 N N . ALA A 1 201 ? 4.245 -15.909 3.200 1.00 54.75 201 ALA A N 1
ATOM 1549 C CA . ALA A 1 201 ? 4.418 -14.446 3.182 1.00 54.75 201 ALA A CA 1
ATOM 1550 C C . ALA A 1 201 ? 3.223 -13.712 2.530 1.00 54.75 201 ALA A C 1
ATOM 1552 O O . ALA A 1 201 ? 2.768 -12.680 3.028 1.00 54.75 201 ALA A O 1
ATOM 1553 N N . ASP A 1 202 ? 2.637 -14.327 1.500 1.00 57.94 202 ASP A N 1
ATOM 1554 C CA . ASP A 1 202 ? 1.533 -13.775 0.708 1.00 57.94 202 ASP A CA 1
ATOM 1555 C C . ASP A 1 202 ? 0.164 -13.813 1.423 1.00 57.94 202 ASP A C 1
ATOM 1557 O O . ASP A 1 202 ? -0.780 -13.120 1.027 1.00 57.94 202 ASP A O 1
ATOM 1561 N N . ASN A 1 203 ? 0.033 -14.598 2.502 1.00 70.75 203 ASN A N 1
ATOM 1562 C CA . ASN A 1 203 ? -1.211 -14.714 3.276 1.00 70.75 203 ASN A CA 1
ATOM 1563 C C . ASN A 1 203 ? -1.334 -13.666 4.381 1.00 70.75 203 ASN A C 1
ATOM 1565 O O . ASN A 1 203 ? -2.410 -13.517 4.976 1.00 70.75 203 ASN A O 1
ATOM 1569 N N . THR A 1 204 ? -0.256 -12.933 4.649 1.00 83.56 204 THR A N 1
ATOM 1570 C CA . THR A 1 204 ? -0.262 -11.869 5.643 1.00 83.56 204 THR A CA 1
ATOM 1571 C C . THR A 1 204 ? -1.258 -10.790 5.231 1.00 83.56 204 THR A C 1
ATOM 1573 O O . THR A 1 204 ? -1.380 -10.420 4.060 1.00 83.56 204 THR A O 1
ATOM 1576 N N . LYS A 1 205 ? -2.034 -10.287 6.187 1.00 89.06 205 LYS A N 1
ATOM 1577 C CA . LYS A 1 205 ? -2.988 -9.195 5.967 1.00 89.06 205 LYS A CA 1
ATOM 1578 C C . LYS A 1 205 ? -2.304 -7.850 6.171 1.00 89.06 205 LYS A C 1
ATOM 1580 O O . LYS A 1 205 ? -2.704 -7.086 7.037 1.00 89.06 205 LYS A O 1
ATOM 1585 N N . LEU A 1 206 ? -1.261 -7.605 5.382 1.00 89.88 206 LEU A N 1
ATOM 1586 C CA . LEU A 1 206 ? -0.595 -6.315 5.219 1.00 89.88 206 LEU A CA 1
ATOM 1587 C C . LEU A 1 206 ? -0.710 -5.903 3.750 1.00 89.88 206 LEU A C 1
ATOM 1589 O O . LEU A 1 206 ? -0.391 -6.700 2.866 1.00 89.88 206 LEU A O 1
ATOM 1593 N N . ARG A 1 207 ? -1.196 -4.696 3.468 1.00 91.50 207 ARG A N 1
ATOM 1594 C CA . ARG A 1 207 ? -1.299 -4.158 2.109 1.00 91.50 207 ARG A CA 1
ATOM 1595 C C . ARG A 1 207 ? -0.691 -2.769 2.041 1.00 91.50 207 ARG A C 1
ATOM 1597 O O . ARG A 1 207 ? -0.812 -1.979 2.974 1.00 91.50 207 ARG A O 1
ATOM 1604 N N . PHE A 1 208 ? -0.028 -2.524 0.921 1.00 89.44 208 PHE A N 1
ATOM 1605 C CA . PHE A 1 208 ? 0.453 -1.214 0.515 1.00 89.44 208 PHE A CA 1
ATOM 1606 C C . PHE A 1 208 ? -0.497 -0.755 -0.581 1.00 89.44 208 PHE A C 1
ATOM 1608 O O . PHE A 1 208 ? -0.553 -1.369 -1.647 1.00 89.44 208 PHE A O 1
ATOM 1615 N N . CYS A 1 209 ? -1.302 0.249 -0.279 1.00 88.50 209 CYS A N 1
ATOM 1616 C CA . CYS A 1 209 ? -2.409 0.679 -1.112 1.00 88.50 209 CYS A CA 1
ATOM 1617 C C . CYS A 1 209 ? -2.110 2.032 -1.763 1.00 88.50 209 CYS A C 1
ATOM 1619 O O . CYS A 1 209 ? -1.368 2.849 -1.206 1.00 88.50 209 CYS A O 1
ATOM 1621 N N . ASN A 1 210 ? -2.719 2.260 -2.930 1.00 87.56 210 ASN A N 1
ATOM 1622 C CA . ASN A 1 210 ? -2.621 3.495 -3.714 1.00 87.56 210 ASN A CA 1
ATOM 1623 C C . ASN A 1 210 ? -1.170 3.929 -3.979 1.00 87.56 210 ASN A C 1
ATOM 1625 O O . ASN A 1 210 ? -0.823 5.099 -3.807 1.00 87.56 210 ASN A O 1
ATOM 1629 N N . VAL A 1 211 ? -0.319 2.969 -4.343 1.00 87.25 211 VAL A N 1
ATOM 1630 C CA . VAL A 1 211 ? 1.130 3.157 -4.476 1.00 87.25 211 VAL A CA 1
ATOM 1631 C C . VAL A 1 211 ? 1.575 3.005 -5.928 1.00 87.25 211 VAL A C 1
ATOM 1633 O O . VAL A 1 211 ? 1.122 2.103 -6.631 1.00 87.25 211 VAL A O 1
ATOM 1636 N N . ASP A 1 212 ? 2.484 3.875 -6.369 1.00 86.94 212 ASP A N 1
ATOM 1637 C CA . ASP A 1 212 ? 3.108 3.784 -7.689 1.00 86.94 212 ASP A CA 1
ATOM 1638 C C . ASP A 1 212 ? 4.215 2.721 -7.682 1.00 86.94 212 ASP A C 1
ATOM 1640 O O . ASP A 1 212 ? 5.277 2.908 -7.079 1.00 86.94 212 ASP A O 1
ATOM 1644 N N . VAL A 1 213 ? 3.975 1.609 -8.374 1.00 88.00 213 VAL A N 1
ATOM 1645 C CA . VAL A 1 213 ? 4.927 0.502 -8.535 1.00 88.00 213 VAL A CA 1
ATOM 1646 C C . VAL A 1 213 ? 5.382 0.366 -9.981 1.00 88.00 213 VAL A C 1
ATOM 1648 O O . VAL A 1 213 ? 4.742 0.864 -10.912 1.00 88.00 213 VAL A O 1
ATOM 1651 N N . LEU A 1 214 ? 6.508 -0.319 -10.175 1.00 86.94 214 LEU A N 1
ATOM 1652 C CA . LEU A 1 214 ? 7.066 -0.565 -11.500 1.00 86.94 214 LEU A CA 1
ATOM 1653 C C . LEU A 1 214 ? 6.163 -1.524 -12.297 1.00 86.94 214 LEU A C 1
ATOM 1655 O O . LEU A 1 214 ? 6.015 -2.691 -11.923 1.00 86.94 214 LEU A O 1
ATOM 1659 N N . ASP A 1 215 ? 5.591 -1.056 -13.410 1.00 89.00 215 ASP A N 1
ATOM 1660 C CA . ASP A 1 215 ? 4.823 -1.901 -14.334 1.00 89.00 215 ASP A CA 1
ATOM 1661 C C . ASP A 1 215 ? 5.724 -2.605 -15.340 1.00 89.00 215 ASP A C 1
ATOM 1663 O O . ASP A 1 215 ? 5.594 -3.801 -15.567 1.00 89.00 215 ASP A O 1
ATOM 1667 N N . PHE A 1 216 ? 6.647 -1.886 -15.964 1.00 88.38 216 PHE A N 1
ATOM 1668 C CA . PHE A 1 216 ? 7.680 -2.454 -16.823 1.00 88.38 216 PHE A CA 1
ATOM 1669 C C . PHE A 1 216 ? 8.757 -1.408 -17.076 1.00 88.38 216 PHE A C 1
ATOM 1671 O O . PHE A 1 216 ? 8.652 -0.270 -16.635 1.00 88.38 216 PHE A O 1
ATOM 1678 N N . VAL A 1 217 ? 9.799 -1.807 -17.783 1.00 82.88 217 VAL A N 1
ATOM 1679 C CA . VAL A 1 217 ? 10.844 -0.922 -18.271 1.00 82.88 217 VAL A CA 1
ATOM 1680 C C . VAL A 1 217 ? 10.815 -1.009 -19.784 1.00 82.88 217 VAL A C 1
ATOM 1682 O O . VAL A 1 217 ? 10.799 -2.114 -20.344 1.00 82.88 217 VAL A O 1
ATOM 1685 N N . ASP A 1 218 ? 10.730 0.145 -20.433 1.00 78.62 218 ASP A N 1
ATOM 1686 C CA . ASP A 1 218 ? 10.611 0.217 -21.881 1.00 78.62 218 ASP A CA 1
ATOM 1687 C C . ASP A 1 218 ? 11.918 -0.180 -22.593 1.00 78.62 218 ASP A C 1
ATOM 1689 O O . ASP A 1 218 ? 12.918 -0.582 -21.988 1.00 78.62 218 ASP A O 1
ATOM 1693 N N . THR A 1 219 ? 11.900 -0.120 -23.922 1.00 70.31 219 THR A N 1
ATOM 1694 C CA . THR A 1 219 ? 13.061 -0.469 -24.743 1.00 70.31 219 THR A CA 1
ATOM 1695 C C . THR A 1 219 ? 14.225 0.500 -24.586 1.00 70.31 219 THR A C 1
ATOM 1697 O O . THR A 1 219 ? 15.353 0.117 -24.873 1.00 70.31 219 THR A O 1
ATOM 1700 N N . ASP A 1 220 ? 13.989 1.718 -24.124 1.00 67.19 220 ASP A N 1
ATOM 1701 C CA . ASP A 1 220 ? 15.032 2.723 -23.931 1.00 67.19 220 ASP A CA 1
ATOM 1702 C C . ASP A 1 220 ? 15.602 2.683 -22.503 1.00 67.19 220 ASP A C 1
ATOM 1704 O O . ASP A 1 220 ? 16.608 3.327 -22.210 1.00 67.19 220 ASP A O 1
ATOM 1708 N N . GLY A 1 221 ? 15.033 1.831 -21.643 1.00 70.25 221 GLY A N 1
ATOM 1709 C CA . GLY A 1 221 ? 15.465 1.646 -20.264 1.00 70.25 221 GLY A CA 1
ATOM 1710 C C . GLY A 1 221 ? 14.709 2.519 -19.270 1.00 70.25 221 GLY A C 1
ATOM 1711 O O . GLY A 1 221 ? 15.127 2.588 -18.117 1.00 70.25 221 GLY A O 1
ATOM 1712 N N . HIS A 1 222 ? 13.614 3.161 -19.684 1.00 75.31 222 HIS A N 1
ATOM 1713 C CA . HIS A 1 222 ? 12.824 4.015 -18.810 1.00 75.31 222 HIS A CA 1
ATOM 1714 C C . HIS A 1 222 ? 11.835 3.188 -17.979 1.00 75.31 222 HIS A C 1
ATOM 1716 O O . HIS A 1 222 ? 11.091 2.373 -18.545 1.00 75.31 222 HIS A O 1
ATOM 1722 N N . PRO A 1 223 ? 11.771 3.381 -16.648 1.00 78.81 223 PRO A N 1
ATOM 1723 C CA . PRO A 1 223 ? 10.759 2.744 -15.828 1.00 78.81 223 PRO A CA 1
ATOM 1724 C C . PRO A 1 223 ? 9.385 3.356 -16.123 1.00 78.81 223 PRO A C 1
ATOM 1726 O O . PRO A 1 223 ? 9.187 4.571 -16.087 1.00 78.81 223 PRO A O 1
ATOM 1729 N N . ILE A 1 224 ? 8.417 2.488 -16.393 1.00 84.31 224 ILE A N 1
ATOM 1730 C CA . ILE A 1 224 ? 7.013 2.836 -16.565 1.00 84.31 224 ILE A CA 1
ATOM 1731 C C . ILE A 1 224 ? 6.259 2.405 -15.315 1.00 84.31 224 ILE A C 1
ATOM 1733 O O . ILE A 1 224 ? 6.304 1.244 -14.899 1.00 84.31 224 ILE A O 1
ATOM 1737 N N . TRP A 1 225 ? 5.561 3.363 -14.716 1.00 84.94 225 TRP A N 1
ATOM 1738 C CA . TRP A 1 225 ? 4.875 3.193 -13.443 1.00 84.94 225 TRP A CA 1
ATOM 1739 C C . TRP A 1 225 ? 3.386 2.995 -13.631 1.00 84.94 225 TRP A C 1
ATOM 1741 O O . TRP A 1 225 ? 2.779 3.517 -14.568 1.00 84.94 225 TRP A O 1
ATOM 1751 N N . LYS A 1 226 ? 2.794 2.300 -12.669 1.00 87.94 226 LYS A N 1
ATOM 1752 C CA . LYS A 1 226 ? 1.351 2.232 -12.493 1.00 87.94 226 LYS A CA 1
ATOM 1753 C C . LYS A 1 226 ? 1.008 2.404 -11.025 1.00 87.94 226 LYS A C 1
ATOM 1755 O O . LYS A 1 226 ? 1.731 1.919 -10.155 1.00 87.94 226 LYS A O 1
ATOM 1760 N N . THR A 1 227 ? -0.115 3.054 -10.765 1.00 89.31 227 THR A N 1
ATOM 1761 C CA . THR A 1 227 ? -0.699 3.085 -9.429 1.00 89.31 227 THR A CA 1
ATOM 1762 C C . THR A 1 227 ? -1.457 1.784 -9.202 1.00 89.31 227 THR A C 1
ATOM 1764 O O . THR A 1 227 ? -2.324 1.422 -9.996 1.00 89.31 227 THR A O 1
ATOM 1767 N N . GLU A 1 228 ? -1.124 1.079 -8.130 1.00 88.75 228 GLU A N 1
ATOM 1768 C CA . GLU A 1 228 ? -1.824 -0.128 -7.704 1.00 88.75 228 GLU A CA 1
ATOM 1769 C C . GLU A 1 228 ? -2.704 0.168 -6.493 1.00 88.75 228 GLU A C 1
ATOM 1771 O O . GLU A 1 228 ? -2.248 0.746 -5.500 1.00 88.75 228 GLU A O 1
ATOM 1776 N N . ASP A 1 229 ? -3.957 -0.287 -6.553 1.00 89.50 229 ASP A N 1
ATOM 1777 C CA . ASP A 1 229 ? -4.914 -0.119 -5.459 1.00 89.50 229 ASP A CA 1
ATOM 1778 C C . ASP A 1 229 ? -4.453 -0.876 -4.214 1.00 89.50 229 ASP A C 1
ATOM 1780 O O . ASP A 1 229 ? -4.527 -0.333 -3.115 1.00 89.50 229 ASP A O 1
ATOM 1784 N N . LYS A 1 230 ? -3.969 -2.120 -4.374 1.00 90.06 230 LYS A N 1
ATOM 1785 C CA . LYS A 1 230 ? -3.468 -2.968 -3.279 1.00 90.06 230 LYS A CA 1
ATOM 1786 C C . LYS A 1 230 ? -2.325 -3.869 -3.732 1.00 90.06 230 LYS A C 1
ATOM 1788 O O . LYS A 1 230 ? -2.524 -4.783 -4.528 1.00 90.06 230 LYS A O 1
ATOM 1793 N N . VAL A 1 231 ? -1.164 -3.704 -3.108 1.00 87.69 231 VAL A N 1
ATOM 1794 C CA . VAL A 1 231 ? 0.016 -4.550 -3.306 1.00 87.69 231 VAL A CA 1
ATOM 1795 C C . VAL A 1 231 ? 0.254 -5.421 -2.074 1.00 87.69 231 VAL A C 1
ATOM 1797 O O . VAL A 1 231 ? 0.120 -4.970 -0.932 1.00 87.69 231 VAL A O 1
ATOM 1800 N N . ILE A 1 232 ? 0.600 -6.688 -2.310 1.00 87.62 232 ILE A N 1
ATOM 1801 C CA . ILE A 1 232 ? 1.118 -7.591 -1.279 1.00 87.62 232 ILE A CA 1
ATOM 1802 C C . ILE A 1 232 ? 2.630 -7.352 -1.200 1.00 87.62 232 ILE A C 1
ATOM 1804 O O . ILE A 1 232 ? 3.311 -7.575 -2.202 1.00 87.62 232 ILE A O 1
ATOM 1808 N N . PRO A 1 233 ? 3.161 -6.869 -0.066 1.00 87.31 233 PRO A N 1
ATOM 1809 C CA . PRO A 1 233 ? 4.587 -6.612 0.058 1.00 87.31 233 PRO A CA 1
ATOM 1810 C C . PRO A 1 233 ? 5.367 -7.924 0.193 1.00 87.31 233 PRO A C 1
ATOM 1812 O O . PRO A 1 233 ? 4.839 -8.935 0.661 1.00 87.31 233 PRO A O 1
ATOM 1815 N N . HIS A 1 234 ? 6.639 -7.903 -0.190 1.00 84.62 234 HIS A N 1
ATOM 1816 C CA . HIS A 1 234 ? 7.509 -9.065 -0.079 1.00 84.62 234 HIS A CA 1
ATOM 1817 C C . HIS A 1 234 ? 8.012 -9.219 1.360 1.00 84.62 234 HIS A C 1
ATOM 1819 O O . HIS A 1 234 ? 8.397 -8.245 1.998 1.00 84.62 234 HIS A O 1
ATOM 1825 N N . PHE A 1 235 ? 7.993 -10.439 1.897 1.00 85.81 235 PHE A N 1
ATOM 1826 C CA . PHE A 1 235 ? 8.560 -10.726 3.215 1.00 85.81 235 PHE A CA 1
ATOM 1827 C C . PHE A 1 235 ? 10.072 -10.914 3.109 1.00 85.81 235 PHE A C 1
ATOM 1829 O O . PHE A 1 235 ? 10.528 -11.819 2.415 1.00 85.81 235 PHE A O 1
ATOM 1836 N N . ILE A 1 236 ? 10.831 -10.116 3.858 1.00 82.00 236 ILE A N 1
ATOM 1837 C CA . ILE A 1 236 ? 12.295 -10.181 3.856 1.00 82.00 236 ILE A CA 1
ATOM 1838 C C . ILE A 1 236 ? 12.789 -11.133 4.945 1.00 82.00 236 ILE A C 1
ATOM 1840 O O . ILE A 1 236 ? 13.556 -12.060 4.690 1.00 82.00 236 ILE A O 1
ATOM 1844 N N . LYS A 1 237 ? 12.421 -10.837 6.196 1.00 85.25 237 LYS A N 1
ATOM 1845 C CA . LYS A 1 237 ? 12.964 -11.489 7.393 1.00 85.25 237 LYS A CA 1
ATOM 1846 C C . LYS A 1 237 ? 12.139 -11.158 8.631 1.00 85.25 237 LYS A C 1
ATOM 1848 O O . LYS A 1 237 ? 11.283 -10.276 8.623 1.00 85.25 237 LYS A O 1
ATOM 1853 N N . GLU A 1 238 ? 12.483 -11.816 9.727 1.00 85.94 238 GLU A N 1
ATOM 1854 C CA . GLU A 1 238 ? 12.090 -11.425 11.075 1.00 85.94 238 GLU A CA 1
ATOM 1855 C C . GLU A 1 238 ? 13.305 -10.858 11.820 1.00 85.94 238 GLU A C 1
ATOM 1857 O O . GLU A 1 238 ? 14.423 -11.361 11.683 1.00 85.94 238 GLU A O 1
ATOM 1862 N N . GLU A 1 239 ? 13.102 -9.799 12.602 1.00 87.69 239 GLU A N 1
ATOM 1863 C CA . GLU A 1 239 ? 14.169 -9.159 13.369 1.00 87.69 239 GLU A CA 1
ATOM 1864 C C . GLU A 1 239 ? 13.687 -8.757 14.765 1.00 87.69 239 GLU A C 1
ATOM 1866 O O . GLU A 1 239 ? 12.546 -8.336 14.952 1.00 87.69 239 GLU A O 1
ATOM 1871 N N . ASN A 1 240 ? 14.557 -8.888 15.771 1.00 91.19 240 ASN A N 1
ATOM 1872 C CA . ASN A 1 240 ? 14.248 -8.438 17.125 1.00 91.19 240 ASN A CA 1
ATOM 1873 C C . ASN A 1 240 ? 14.402 -6.920 17.221 1.00 91.19 240 ASN A C 1
ATOM 1875 O O . ASN A 1 240 ? 15.523 -6.415 17.240 1.00 91.19 240 ASN A O 1
ATOM 1879 N N . ILE A 1 241 ? 13.285 -6.203 17.347 1.00 91.12 241 ILE A N 1
ATOM 1880 C CA . ILE A 1 241 ? 13.292 -4.739 17.414 1.00 91.12 241 ILE A CA 1
ATOM 1881 C C . ILE A 1 241 ? 13.064 -4.254 18.846 1.00 91.12 241 ILE A C 1
ATOM 1883 O O . ILE A 1 241 ? 12.146 -4.680 19.553 1.00 91.12 241 ILE A O 1
ATOM 1887 N N . THR A 1 242 ? 13.916 -3.323 19.270 1.00 93.19 242 THR A N 1
ATOM 1888 C CA . THR A 1 242 ? 13.740 -2.520 20.483 1.00 93.19 242 THR A CA 1
ATOM 1889 C C . THR A 1 242 ? 13.760 -1.053 20.079 1.00 93.19 242 THR A C 1
ATOM 1891 O O . THR A 1 242 ? 14.564 -0.664 19.241 1.00 93.19 242 THR A O 1
ATOM 1894 N N . ILE A 1 243 ? 12.865 -0.253 20.651 1.00 91.62 243 ILE A N 1
ATOM 1895 C CA . ILE A 1 243 ? 12.860 1.208 20.494 1.00 91.62 243 ILE A CA 1
ATOM 1896 C C . ILE A 1 243 ? 12.963 1.855 21.872 1.00 91.62 243 ILE A C 1
ATOM 1898 O O . ILE A 1 243 ? 12.703 1.207 22.891 1.00 91.62 243 ILE A O 1
ATOM 1902 N N . TYR A 1 244 ? 13.285 3.142 21.908 1.00 92.19 244 TYR A N 1
ATOM 1903 C CA . TYR A 1 244 ? 13.387 3.898 23.151 1.00 92.19 244 TYR A CA 1
ATOM 1904 C C . TYR A 1 244 ? 12.354 5.016 23.179 1.00 92.19 244 TYR A C 1
ATOM 1906 O O . TYR A 1 244 ? 12.301 5.838 22.272 1.00 92.19 244 TYR A O 1
ATOM 1914 N N . GLN A 1 245 ? 11.528 5.053 24.221 1.00 90.25 245 GLN A N 1
ATOM 1915 C CA . GLN A 1 245 ? 10.588 6.145 24.461 1.00 90.25 245 GLN A CA 1
ATOM 1916 C C . GLN A 1 245 ? 11.197 7.119 25.463 1.00 90.25 245 GLN A C 1
ATOM 1918 O O . GLN A 1 245 ? 11.639 6.703 26.533 1.00 90.25 245 GLN A O 1
ATOM 1923 N N . GLU A 1 246 ? 11.212 8.409 25.149 1.00 90.38 246 GLU A N 1
ATOM 1924 C CA . GLU A 1 246 ? 11.615 9.431 26.114 1.00 90.38 246 GLU A CA 1
ATOM 1925 C C . GLU A 1 246 ? 10.600 9.481 27.268 1.00 90.38 246 GLU A C 1
ATOM 1927 O O . GLU A 1 246 ? 9.384 9.542 27.072 1.00 90.38 246 GLU A O 1
ATOM 1932 N N . THR A 1 247 ? 11.100 9.399 28.499 1.00 85.56 247 THR A N 1
ATOM 1933 C CA . THR A 1 247 ? 10.281 9.234 29.700 1.00 85.56 247 THR A CA 1
ATOM 1934 C C . THR A 1 247 ? 9.283 10.381 29.837 1.00 85.56 247 THR A C 1
ATOM 1936 O O . THR A 1 247 ? 9.657 11.547 29.947 1.00 85.56 247 THR A O 1
ATOM 1939 N N . GLY A 1 248 ? 7.993 10.037 29.874 1.00 78.69 248 GLY A N 1
ATOM 1940 C CA . GLY A 1 248 ? 6.904 11.002 30.027 1.00 78.69 248 GLY A CA 1
ATOM 1941 C C . GLY A 1 248 ? 6.500 11.730 28.742 1.00 78.69 248 GLY A C 1
ATOM 1942 O O . GLY A 1 248 ? 5.660 12.626 28.812 1.00 78.69 248 GLY A O 1
ATOM 1943 N N . THR A 1 249 ? 7.046 11.356 27.580 1.00 83.19 249 THR A N 1
ATOM 1944 C CA . THR A 1 249 ? 6.667 11.934 26.283 1.00 83.19 249 THR A CA 1
ATOM 1945 C C . THR A 1 249 ? 6.197 10.856 25.304 1.00 83.19 249 THR A C 1
ATOM 1947 O O . THR A 1 249 ? 6.292 9.658 25.565 1.00 83.19 249 THR A O 1
ATOM 1950 N N . ASN A 1 250 ? 5.656 11.281 24.160 1.00 77.44 250 ASN A N 1
ATOM 1951 C CA . ASN A 1 250 ? 5.349 10.406 23.024 1.00 77.44 250 ASN A CA 1
ATOM 1952 C C . ASN A 1 250 ? 6.446 10.467 21.949 1.00 77.44 250 ASN A C 1
ATOM 1954 O O . ASN A 1 250 ? 6.171 10.198 20.781 1.00 77.44 250 ASN A O 1
ATOM 1958 N N . ASN A 1 251 ? 7.670 10.833 22.337 1.00 85.19 251 ASN A N 1
ATOM 1959 C CA . ASN A 1 251 ? 8.818 10.830 21.442 1.00 85.19 251 ASN A CA 1
ATOM 1960 C C . ASN A 1 251 ? 9.492 9.462 21.502 1.00 85.19 251 ASN A C 1
ATOM 1962 O O . ASN A 1 251 ? 9.791 8.949 22.585 1.00 85.19 251 ASN A O 1
ATOM 1966 N N . TYR A 1 252 ? 9.726 8.885 20.329 1.00 86.19 252 TYR A N 1
ATOM 1967 C CA . TYR A 1 252 ? 10.340 7.575 20.170 1.00 86.19 252 TYR A CA 1
ATOM 1968 C C . TYR A 1 252 ? 11.610 7.713 19.343 1.00 86.19 252 TYR A C 1
ATOM 1970 O O . TYR A 1 252 ? 11.642 8.495 18.397 1.00 86.19 252 TYR A O 1
ATOM 1978 N N . VAL A 1 253 ? 12.620 6.934 19.713 1.00 85.75 253 VAL A N 1
ATOM 1979 C CA . VAL A 1 253 ? 13.884 6.797 18.998 1.00 85.75 253 VAL A CA 1
ATOM 1980 C C . VAL A 1 253 ? 13.971 5.371 18.467 1.00 85.75 253 VAL A C 1
ATOM 1982 O O . VAL A 1 253 ? 13.840 4.400 19.226 1.00 85.75 253 VAL A O 1
ATOM 1985 N N . PHE A 1 254 ? 14.158 5.255 17.161 1.00 88.12 254 PHE A N 1
ATOM 1986 C CA . PHE A 1 254 ? 14.155 4.014 16.397 1.00 88.12 254 PHE A CA 1
ATOM 1987 C C . PHE A 1 254 ? 15.580 3.597 16.012 1.00 88.12 254 PHE A C 1
ATOM 1989 O O . PHE A 1 254 ? 16.470 4.443 15.965 1.00 88.12 254 PHE A O 1
ATOM 1996 N N . PRO A 1 255 ? 15.825 2.311 15.693 1.00 85.25 255 PRO A N 1
ATOM 1997 C CA . PRO A 1 255 ? 17.160 1.827 15.322 1.00 85.25 255 PRO A CA 1
ATOM 1998 C C . PRO A 1 255 ? 17.836 2.592 14.175 1.00 85.25 255 PRO A C 1
ATOM 2000 O O . PRO A 1 255 ? 19.060 2.666 14.117 1.00 85.25 255 PRO A O 1
ATOM 2003 N N . THR A 1 256 ? 17.053 3.177 13.269 1.00 79.19 256 THR A N 1
ATOM 2004 C CA . THR A 1 256 ? 17.552 3.956 12.123 1.00 79.19 256 THR A CA 1
ATOM 2005 C C . THR A 1 256 ? 17.999 5.370 12.482 1.00 79.19 256 THR A C 1
ATOM 2007 O O . THR A 1 256 ? 18.619 6.020 11.649 1.00 79.19 256 THR A O 1
ATOM 2010 N N . ASP A 1 257 ? 17.745 5.840 13.707 1.00 77.62 257 ASP A N 1
ATOM 2011 C CA . ASP A 1 257 ? 18.111 7.194 14.152 1.00 77.62 257 ASP A CA 1
ATOM 2012 C C . ASP A 1 257 ? 19.603 7.300 14.545 1.00 77.62 257 ASP A C 1
ATOM 2014 O O . ASP A 1 257 ? 20.073 8.330 15.031 1.00 77.62 257 ASP A O 1
ATOM 2018 N N . GLY A 1 258 ? 20.377 6.227 14.338 1.00 84.81 258 GLY A N 1
ATOM 2019 C CA . GLY A 1 258 ? 21.833 6.215 14.459 1.00 84.81 258 GLY A CA 1
ATOM 2020 C C . GLY A 1 258 ? 22.321 6.622 15.850 1.00 84.81 258 GLY A C 1
ATOM 2021 O O . GLY A 1 258 ? 22.025 5.966 16.847 1.00 84.81 258 GLY A O 1
ATOM 2022 N N . THR A 1 259 ? 23.072 7.722 15.930 1.00 89.75 259 THR A N 1
ATOM 2023 C CA . THR A 1 259 ? 23.681 8.197 17.184 1.00 89.75 259 THR A CA 1
ATOM 2024 C C . THR A 1 259 ? 22.660 8.528 18.271 1.00 89.75 259 THR A C 1
ATOM 2026 O O . THR A 1 259 ? 22.970 8.393 19.458 1.00 89.75 259 THR A O 1
ATOM 2029 N N . ASP A 1 260 ? 21.448 8.944 17.893 1.00 85.88 260 ASP A N 1
ATOM 2030 C CA . ASP A 1 260 ? 20.382 9.234 18.855 1.00 85.88 260 ASP A CA 1
ATOM 2031 C C . ASP A 1 260 ? 19.865 7.944 19.501 1.00 85.88 260 ASP A C 1
ATOM 2033 O O . ASP A 1 260 ? 19.605 7.915 20.707 1.00 85.88 260 ASP A O 1
ATOM 2037 N N . TYR A 1 261 ? 19.795 6.853 18.731 1.00 88.44 261 TYR A N 1
ATOM 2038 C CA . TYR A 1 261 ? 19.432 5.527 19.230 1.00 88.44 261 TYR A CA 1
ATOM 2039 C C . TYR A 1 261 ? 20.479 4.978 20.199 1.00 88.44 261 TYR A C 1
ATOM 2041 O O . TYR A 1 261 ? 20.127 4.528 21.294 1.00 88.44 261 TYR A O 1
ATOM 2049 N N . ASP A 1 262 ? 21.762 5.076 19.845 1.00 92.69 262 ASP A N 1
ATOM 2050 C CA . ASP A 1 262 ? 22.862 4.665 20.726 1.00 92.69 262 ASP A CA 1
ATOM 2051 C C . ASP A 1 262 ? 22.860 5.472 22.034 1.00 92.69 262 ASP A C 1
ATOM 2053 O O . ASP A 1 262 ? 22.961 4.910 23.127 1.00 92.69 262 ASP A O 1
ATOM 2057 N N . SER A 1 263 ? 22.626 6.784 21.945 1.00 92.94 263 SER A N 1
ATOM 2058 C CA . SER A 1 263 ? 22.515 7.662 23.115 1.00 92.94 263 SER A CA 1
ATOM 2059 C C . SER A 1 263 ? 21.312 7.312 24.001 1.00 92.94 263 SER A C 1
ATOM 2061 O O . SER A 1 263 ? 21.410 7.333 25.232 1.00 92.94 263 SER A O 1
ATOM 2063 N N . ALA A 1 264 ? 20.163 6.985 23.401 1.00 91.94 264 ALA A N 1
ATOM 2064 C CA . ALA A 1 264 ? 18.963 6.589 24.134 1.00 91.94 264 ALA A CA 1
ATOM 2065 C C . ALA A 1 264 ? 19.144 5.238 24.844 1.00 91.94 264 ALA A C 1
ATOM 2067 O O . ALA A 1 264 ? 18.730 5.082 25.996 1.00 91.94 264 ALA A O 1
ATOM 2068 N N . LYS A 1 265 ? 19.832 4.295 24.192 1.00 92.81 265 LYS A N 1
ATOM 2069 C CA . LYS A 1 265 ? 20.183 2.980 24.739 1.00 92.81 265 LYS A CA 1
ATOM 2070 C C . LYS A 1 265 ? 21.040 3.059 25.995 1.00 92.81 265 LYS A C 1
ATOM 2072 O O . LYS A 1 265 ? 20.826 2.279 26.924 1.00 92.81 265 LYS A O 1
ATOM 2077 N N . GLU A 1 266 ? 21.991 3.984 26.040 1.00 93.62 266 GLU A N 1
ATOM 2078 C CA . GLU A 1 266 ? 22.880 4.163 27.191 1.00 93.62 266 GLU A CA 1
ATOM 2079 C C . GLU A 1 266 ? 22.231 4.968 28.334 1.00 93.62 266 GLU A C 1
ATOM 2081 O O . GLU A 1 266 ? 22.644 4.854 29.490 1.00 93.62 266 GLU A O 1
ATOM 2086 N N . ASN A 1 267 ? 21.175 5.743 28.053 1.00 90.62 267 ASN A N 1
ATOM 2087 C CA . ASN A 1 267 ? 20.569 6.676 29.005 1.00 90.62 267 ASN A CA 1
ATOM 2088 C C . ASN A 1 267 ? 19.198 6.222 29.542 1.00 90.62 267 ASN A C 1
ATOM 2090 O O . ASN A 1 267 ? 18.159 6.847 29.308 1.00 90.62 267 ASN A O 1
ATOM 2094 N N . SER A 1 268 ? 19.219 5.174 30.365 1.00 87.31 268 SER A N 1
ATOM 2095 C CA . SER A 1 268 ? 18.025 4.602 31.020 1.00 87.31 268 SER A CA 1
ATOM 2096 C C . SER A 1 268 ? 17.280 5.545 31.983 1.00 87.31 268 SER A C 1
ATOM 2098 O O . SER A 1 268 ? 16.150 5.263 32.370 1.00 87.31 268 SER A O 1
ATOM 2100 N N . SER A 1 269 ? 17.886 6.671 32.381 1.00 89.38 269 SER A N 1
ATOM 2101 C CA . SER A 1 269 ? 17.218 7.684 33.214 1.00 89.38 269 SER A CA 1
ATOM 2102 C C . SER A 1 269 ? 16.283 8.594 32.416 1.00 89.38 269 SER A C 1
ATOM 2104 O O . SER A 1 269 ? 15.282 9.074 32.947 1.00 89.38 269 SER A O 1
ATOM 2106 N N . LYS A 1 270 ? 16.602 8.820 31.135 1.00 93.25 270 LYS A N 1
ATOM 2107 C CA . LYS A 1 270 ? 15.823 9.663 30.225 1.00 93.25 270 LYS A CA 1
ATOM 2108 C C . LYS A 1 270 ? 14.906 8.844 29.319 1.00 93.25 270 LYS A C 1
ATOM 2110 O O . LYS A 1 270 ? 13.873 9.361 28.908 1.00 93.25 270 LYS A O 1
ATOM 2115 N N . TYR A 1 271 ? 15.261 7.597 29.021 1.00 94.50 271 TYR A N 1
ATOM 2116 C CA . TYR A 1 271 ? 14.521 6.760 28.084 1.00 94.50 271 TYR A CA 1
ATOM 2117 C C . TYR A 1 271 ? 14.103 5.423 28.693 1.00 94.50 271 TYR A C 1
ATOM 2119 O O . TYR A 1 271 ? 14.844 4.799 29.450 1.00 94.50 271 TYR A O 1
ATOM 2127 N N . THR A 1 272 ? 12.924 4.953 28.293 1.00 93.19 272 THR A N 1
ATOM 2128 C CA . THR A 1 272 ? 12.401 3.621 28.598 1.00 93.19 272 THR A CA 1
ATOM 2129 C C . THR A 1 272 ? 12.508 2.736 27.359 1.00 93.19 272 THR A C 1
ATOM 2131 O O . THR A 1 272 ? 12.008 3.089 26.291 1.00 93.19 272 THR A O 1
ATOM 2134 N N . ALA A 1 273 ? 13.155 1.577 27.495 1.00 92.69 273 ALA A N 1
ATOM 2135 C CA . ALA A 1 273 ? 13.259 0.597 26.419 1.00 92.69 273 ALA A CA 1
ATOM 2136 C C . ALA A 1 273 ? 11.930 -0.149 26.226 1.00 92.69 273 ALA A C 1
ATOM 2138 O O . ALA A 1 273 ? 11.353 -0.664 27.186 1.00 92.69 273 ALA A O 1
ATOM 2139 N N . ILE A 1 274 ? 11.479 -0.261 24.978 1.00 91.00 274 ILE A N 1
ATOM 2140 C CA . ILE A 1 274 ? 10.287 -1.016 24.589 1.00 91.00 274 ILE A CA 1
ATOM 2141 C C . ILE A 1 274 ? 10.719 -2.090 23.597 1.00 91.00 274 ILE A C 1
ATOM 2143 O O . ILE A 1 274 ? 11.078 -1.793 22.457 1.00 91.00 274 ILE A O 1
ATOM 2147 N N . SER A 1 275 ? 10.688 -3.347 24.038 1.00 92.38 275 SER A N 1
ATOM 2148 C CA . SER A 1 275 ? 11.032 -4.489 23.193 1.00 92.38 275 SER A CA 1
ATOM 2149 C C . SER A 1 275 ? 9.784 -5.081 22.543 1.00 92.38 275 SER A C 1
ATOM 2151 O O . SER A 1 275 ? 8.858 -5.522 23.232 1.00 92.38 275 SER A O 1
ATOM 2153 N N . TYR A 1 276 ? 9.787 -5.121 21.212 1.00 89.25 276 TYR A N 1
ATOM 2154 C CA . TYR A 1 276 ? 8.748 -5.766 20.408 1.00 89.25 276 TYR A CA 1
ATOM 2155 C C . TYR A 1 276 ? 9.075 -7.235 20.119 1.00 89.25 276 TYR A C 1
ATOM 2157 O O . TYR A 1 276 ? 8.191 -7.982 19.698 1.00 89.25 276 TYR A O 1
ATOM 2165 N N . GLY A 1 277 ? 10.307 -7.667 20.402 1.00 88.56 277 GLY A N 1
ATOM 2166 C CA . GLY A 1 277 ? 10.797 -8.990 20.035 1.00 88.56 277 GLY A CA 1
ATOM 2167 C C . GLY A 1 277 ? 10.784 -9.190 18.520 1.00 88.56 277 GLY A C 1
ATOM 2168 O O . GLY A 1 277 ? 10.899 -8.226 17.757 1.00 88.56 277 GLY A O 1
ATOM 2169 N N . ALA A 1 278 ? 10.628 -10.448 18.122 1.00 87.31 278 ALA A N 1
ATOM 2170 C CA . ALA A 1 278 ? 10.471 -10.919 16.755 1.00 87.31 278 ALA A CA 1
ATOM 2171 C C . ALA A 1 278 ? 9.403 -10.114 15.993 1.00 87.31 278 ALA A C 1
ATOM 2173 O O . ALA A 1 278 ? 8.203 -10.260 16.235 1.00 87.31 278 ALA A O 1
ATOM 2174 N N . SER A 1 279 ? 9.859 -9.228 15.108 1.00 87.88 279 SER A N 1
ATOM 2175 C CA . SER A 1 279 ? 9.026 -8.322 14.319 1.00 87.88 279 SER A CA 1
ATOM 2176 C C . SER A 1 279 ? 9.236 -8.608 12.830 1.00 87.88 279 SER A C 1
ATOM 2178 O O . SER A 1 279 ? 10.385 -8.584 12.373 1.00 87.88 279 SER A O 1
ATOM 2180 N N . PRO A 1 280 ? 8.170 -8.884 12.058 1.00 89.75 280 PRO A N 1
ATOM 2181 C CA . PRO A 1 280 ? 8.315 -9.180 10.644 1.00 89.75 280 PRO A CA 1
ATOM 2182 C C . PRO A 1 280 ? 8.615 -7.915 9.839 1.00 89.75 280 PRO A C 1
ATOM 2184 O O . PRO A 1 280 ? 8.075 -6.834 10.105 1.00 89.75 280 PRO A O 1
ATOM 2187 N N . CYS A 1 281 ? 9.484 -8.085 8.849 1.00 87.19 281 CYS A N 1
ATOM 2188 C CA . CYS A 1 281 ? 10.005 -7.052 7.972 1.00 87.19 281 CYS A CA 1
ATOM 2189 C C . CYS A 1 281 ? 9.597 -7.360 6.530 1.00 87.19 281 CYS A C 1
ATOM 2191 O O . CYS A 1 281 ? 9.826 -8.469 6.036 1.00 87.19 281 CYS A O 1
ATOM 2193 N N . TYR A 1 282 ? 9.001 -6.372 5.872 1.00 87.69 282 TYR A N 1
ATOM 2194 C CA . TYR A 1 282 ? 8.534 -6.466 4.496 1.00 87.69 282 TYR A CA 1
ATOM 2195 C C . TYR A 1 282 ? 9.097 -5.331 3.660 1.00 87.69 282 TYR A C 1
ATOM 2197 O O . TYR A 1 282 ? 9.411 -4.274 4.203 1.00 87.69 282 TYR A O 1
ATOM 2205 N N . ASP A 1 283 ? 9.153 -5.499 2.347 1.00 85.62 283 ASP A N 1
ATOM 2206 C CA . ASP A 1 283 ? 9.470 -4.411 1.437 1.00 85.62 283 ASP A CA 1
ATOM 2207 C C . ASP A 1 283 ? 8.606 -4.353 0.187 1.00 85.62 283 ASP A C 1
ATOM 2209 O O . ASP A 1 283 ? 7.867 -5.268 -0.184 1.00 85.62 283 ASP A O 1
ATOM 2213 N N . ILE A 1 284 ? 8.707 -3.194 -0.449 1.00 84.94 284 ILE A N 1
ATOM 2214 C CA . ILE A 1 284 ? 8.142 -2.901 -1.751 1.00 84.94 284 ILE A CA 1
ATOM 2215 C C . ILE A 1 284 ? 9.109 -1.997 -2.514 1.00 84.94 284 ILE A C 1
ATOM 2217 O O . ILE A 1 284 ? 9.837 -1.187 -1.930 1.00 84.94 284 ILE A O 1
ATOM 2221 N N . ILE A 1 285 ? 9.092 -2.137 -3.833 1.00 82.62 285 ILE A N 1
ATOM 2222 C CA . ILE A 1 285 ? 9.824 -1.278 -4.755 1.00 82.62 285 ILE A CA 1
ATOM 2223 C C . ILE A 1 285 ? 8.823 -0.342 -5.419 1.00 82.62 285 ILE A C 1
ATOM 2225 O O . ILE A 1 285 ? 7.803 -0.782 -5.953 1.00 82.62 285 ILE A O 1
ATOM 2229 N N . VAL A 1 286 ? 9.108 0.952 -5.338 1.00 82.12 286 VAL A N 1
ATOM 2230 C CA . VAL A 1 286 ? 8.169 2.028 -5.660 1.00 82.12 286 VAL A CA 1
ATOM 2231 C C . VAL A 1 286 ? 8.864 3.141 -6.430 1.00 82.12 286 VAL A C 1
ATOM 2233 O O . VAL A 1 286 ? 10.098 3.212 -6.495 1.00 82.12 286 VAL A O 1
ATOM 2236 N N . ARG A 1 287 ? 8.056 4.026 -7.011 1.00 80.19 287 ARG A N 1
ATOM 2237 C CA . ARG A 1 287 ? 8.547 5.229 -7.678 1.00 80.19 287 ARG A CA 1
ATOM 2238 C C . ARG A 1 287 ? 9.285 6.134 -6.682 1.00 80.19 287 ARG A C 1
ATOM 2240 O O . ARG A 1 287 ? 8.739 6.412 -5.614 1.00 80.19 287 ARG A O 1
ATOM 2247 N N . PRO A 1 288 ? 10.511 6.604 -6.976 1.00 73.00 288 PRO A N 1
ATOM 2248 C CA . PRO A 1 288 ? 11.158 7.619 -6.150 1.00 73.00 288 PRO A CA 1
ATOM 2249 C C . PRO A 1 288 ? 10.445 8.974 -6.296 1.00 73.00 288 PRO A C 1
ATOM 2251 O O . PRO A 1 288 ? 9.651 9.197 -7.212 1.00 73.00 288 PRO A O 1
ATOM 2254 N N . THR A 1 289 ? 10.671 9.888 -5.357 1.00 68.88 289 THR A N 1
ATOM 2255 C CA . THR A 1 289 ? 10.136 11.248 -5.402 1.00 68.88 289 THR A CA 1
ATOM 2256 C C . THR A 1 289 ? 11.072 12.121 -6.227 1.00 68.88 289 THR A C 1
ATOM 2258 O O . THR A 1 289 ? 12.262 12.246 -5.939 1.00 68.88 289 THR A O 1
ATOM 2261 N N . TYR A 1 290 ? 10.525 12.748 -7.264 1.00 60.12 290 TYR A N 1
ATOM 2262 C CA . TYR A 1 290 ? 11.271 13.643 -8.136 1.00 60.12 290 TYR A CA 1
ATOM 2263 C C . TYR A 1 290 ? 11.099 15.081 -7.659 1.00 60.12 290 TYR A C 1
ATOM 2265 O O . TYR A 1 290 ? 10.001 15.630 -7.715 1.00 60.12 290 TYR A O 1
ATOM 2273 N N . THR A 1 291 ? 12.187 15.696 -7.196 1.00 50.28 291 THR A N 1
ATOM 2274 C CA . THR A 1 291 ? 12.243 17.144 -6.973 1.00 50.28 291 THR A CA 1
ATOM 2275 C C . THR A 1 291 ? 12.919 17.815 -8.164 1.00 50.28 291 THR A C 1
ATOM 2277 O O . THR A 1 291 ? 14.040 17.474 -8.558 1.00 50.28 291 THR A O 1
ATOM 2280 N N . VAL A 1 292 ? 12.245 18.793 -8.764 1.00 47.38 292 VAL A N 1
ATOM 2281 C CA . VAL A 1 292 ? 12.802 19.643 -9.813 1.00 47.38 292 VAL A CA 1
ATOM 2282 C C . VAL A 1 292 ? 13.878 20.514 -9.173 1.00 47.38 292 VAL A C 1
ATOM 2284 O O . VAL A 1 292 ? 13.618 21.568 -8.596 1.00 47.38 292 VAL A O 1
ATOM 2287 N N . THR A 1 293 ? 15.138 20.099 -9.280 1.00 42.34 293 THR A N 1
ATOM 2288 C CA . THR A 1 293 ? 16.244 20.999 -8.948 1.00 42.34 293 THR A CA 1
ATOM 2289 C C . THR A 1 293 ? 16.437 21.991 -10.093 1.00 42.34 293 THR A C 1
ATOM 2291 O O . THR A 1 293 ? 16.710 21.613 -11.233 1.00 42.34 293 THR A O 1
ATOM 2294 N N . THR A 1 294 ? 16.381 23.288 -9.785 1.00 41.78 294 THR A N 1
ATOM 2295 C CA . THR A 1 294 ? 16.694 24.411 -10.696 1.00 41.78 294 THR A CA 1
ATOM 2296 C C . THR A 1 294 ? 18.063 24.294 -11.380 1.00 41.78 294 THR A C 1
ATOM 2298 O O . THR A 1 294 ? 18.301 24.954 -12.389 1.00 41.78 294 THR A O 1
ATOM 2301 N N . ASN A 1 295 ? 18.942 23.421 -10.880 1.00 38.56 295 ASN A N 1
ATOM 2302 C CA . ASN A 1 295 ? 20.288 23.190 -11.397 1.00 38.56 295 ASN A CA 1
ATOM 2303 C C . ASN A 1 295 ? 20.445 21.918 -12.251 1.00 38.56 295 ASN A C 1
ATOM 2305 O O . ASN A 1 295 ? 21.576 21.601 -12.608 1.00 38.56 295 ASN A O 1
ATOM 2309 N N . LYS A 1 296 ? 19.372 21.171 -12.568 1.00 39.47 296 LYS A N 1
ATOM 2310 C CA . LYS A 1 296 ? 19.398 19.919 -13.368 1.00 39.47 296 LYS A CA 1
ATOM 2311 C C . LYS A 1 296 ? 20.346 18.805 -12.870 1.00 39.47 296 LYS A C 1
ATOM 2313 O O . LYS A 1 296 ? 20.390 17.734 -13.463 1.00 39.47 296 LYS A O 1
ATOM 2318 N N . ALA A 1 297 ? 21.081 19.022 -11.779 1.00 36.69 297 ALA A N 1
ATOM 2319 C CA . ALA A 1 297 ? 22.139 18.137 -11.294 1.00 36.69 297 ALA A CA 1
ATOM 2320 C C . ALA A 1 297 ? 21.609 16.840 -10.657 1.00 36.69 297 ALA A C 1
ATOM 2322 O O . ALA A 1 297 ? 22.376 15.905 -10.452 1.00 36.69 297 ALA A O 1
ATOM 2323 N N . MET A 1 298 ? 20.306 16.777 -10.366 1.00 38.12 298 MET A N 1
ATOM 2324 C CA . MET A 1 298 ? 19.635 15.607 -9.786 1.00 38.12 298 MET A CA 1
ATOM 2325 C C . MET A 1 298 ? 18.417 15.161 -10.610 1.00 38.12 298 MET A C 1
ATOM 2327 O O . MET A 1 298 ? 17.601 14.392 -10.114 1.00 38.12 298 MET A O 1
ATOM 2331 N N . VAL A 1 299 ? 18.272 15.623 -11.861 1.00 38.97 299 VAL A N 1
ATOM 2332 C CA . VAL A 1 299 ? 17.180 15.149 -12.725 1.00 38.97 299 VAL A CA 1
ATOM 2333 C C . VAL A 1 299 ? 17.582 13.786 -13.272 1.00 38.97 299 VAL A C 1
ATOM 2335 O O . VAL A 1 299 ? 18.530 13.644 -14.043 1.00 38.97 299 VAL A O 1
ATOM 2338 N N . MET A 1 300 ? 16.887 12.785 -12.766 1.00 49.91 300 MET A N 1
ATOM 2339 C CA . MET A 1 300 ? 16.834 11.416 -13.249 1.00 49.91 300 MET A CA 1
ATOM 2340 C C . MET A 1 300 ? 16.515 11.421 -14.749 1.00 49.91 300 MET A C 1
ATOM 2342 O O . MET A 1 300 ? 15.397 11.719 -15.147 1.00 49.91 300 MET A O 1
ATOM 2346 N N . GLY A 1 301 ? 17.537 11.237 -15.589 1.00 46.50 301 GLY A N 1
ATOM 2347 C CA . GLY A 1 301 ? 17.423 11.342 -17.052 1.00 46.50 301 GLY A CA 1
ATOM 2348 C C . GLY A 1 301 ? 16.874 10.086 -17.730 1.00 46.50 301 GLY A C 1
ATOM 2349 O O . GLY A 1 301 ? 16.975 9.978 -18.945 1.00 46.50 301 GLY A O 1
ATOM 2350 N N . ASP A 1 302 ? 16.387 9.136 -16.937 1.00 51.94 302 ASP A N 1
ATOM 2351 C CA . ASP A 1 302 ? 15.799 7.858 -17.322 1.00 51.94 302 ASP A CA 1
ATOM 2352 C C . ASP A 1 302 ? 14.262 7.865 -17.240 1.00 51.94 302 ASP A C 1
ATOM 2354 O O . ASP A 1 302 ? 13.645 6.846 -17.513 1.00 51.94 302 ASP A O 1
ATOM 2358 N N . GLU A 1 303 ? 13.618 8.988 -16.910 1.00 53.53 303 GLU A N 1
ATOM 2359 C CA . GLU A 1 303 ? 12.157 9.120 -16.976 1.00 53.53 303 GLU A CA 1
ATOM 2360 C C . GLU A 1 303 ? 11.674 10.026 -18.110 1.00 53.53 303 GLU A C 1
ATOM 2362 O O . GLU A 1 303 ? 12.368 10.938 -18.562 1.00 53.53 303 GLU A O 1
ATOM 2367 N N . LEU A 1 304 ? 10.426 9.799 -18.533 1.00 58.47 304 LEU A N 1
ATOM 2368 C CA . LEU A 1 304 ? 9.738 10.645 -19.503 1.00 58.47 304 LEU A CA 1
ATOM 2369 C C . LEU A 1 304 ? 9.595 12.078 -18.970 1.00 58.47 304 LEU A C 1
ATOM 2371 O O . LEU A 1 304 ? 9.198 12.287 -17.824 1.00 58.47 304 LEU A O 1
ATOM 2375 N N . ASP A 1 305 ? 9.796 13.074 -19.839 1.00 60.25 305 ASP A N 1
ATOM 2376 C CA . ASP A 1 305 ? 9.703 14.504 -19.496 1.00 60.25 305 ASP A CA 1
ATOM 2377 C C . ASP A 1 305 ? 8.395 14.896 -18.778 1.00 60.25 305 ASP A C 1
ATOM 2379 O O . ASP A 1 305 ? 8.378 15.830 -17.975 1.00 60.25 305 ASP A O 1
ATOM 2383 N N . ALA A 1 306 ? 7.300 14.171 -19.032 1.00 56.22 306 ALA A N 1
ATOM 2384 C CA . ALA A 1 306 ? 5.998 14.379 -18.397 1.00 56.22 306 ALA A CA 1
ATOM 2385 C C . ALA A 1 306 ? 5.991 14.118 -16.876 1.00 56.22 306 ALA A C 1
ATOM 2387 O O . ALA A 1 306 ? 5.121 14.634 -16.173 1.00 56.22 306 ALA A O 1
ATOM 2388 N N . ASN A 1 307 ? 6.962 13.361 -16.359 1.00 53.72 307 ASN A N 1
ATOM 2389 C CA . ASN A 1 307 ? 7.054 12.993 -14.947 1.00 53.72 307 ASN A CA 1
ATOM 2390 C C . ASN A 1 307 ? 7.902 13.980 -14.118 1.00 53.72 307 ASN A C 1
ATOM 2392 O O . ASN A 1 307 ? 7.892 13.912 -12.888 1.00 53.72 307 ASN A O 1
ATOM 2396 N N . ASN A 1 308 ? 8.563 14.950 -14.766 1.00 54.41 308 ASN A N 1
ATOM 2397 C CA . ASN A 1 308 ? 9.454 15.950 -14.157 1.00 54.41 308 ASN A CA 1
ATOM 2398 C C . ASN A 1 308 ? 8.704 17.113 -13.471 1.00 54.41 308 ASN A C 1
ATOM 2400 O O . ASN A 1 308 ? 9.000 18.285 -13.718 1.00 54.41 308 ASN A O 1
ATOM 2404 N N . THR A 1 309 ? 7.712 16.826 -12.621 1.00 51.62 309 THR A N 1
ATOM 2405 C CA . THR A 1 309 ? 6.958 17.869 -11.900 1.00 51.62 309 THR A CA 1
ATOM 2406 C C . THR A 1 309 ? 6.943 17.638 -10.386 1.00 51.62 309 THR A C 1
ATOM 2408 O O . THR A 1 309 ? 6.626 16.548 -9.918 1.00 51.62 309 THR A O 1
ATOM 2411 N N . ASP A 1 310 ? 7.190 18.705 -9.611 1.00 49.97 310 ASP A N 1
ATOM 2412 C CA . ASP A 1 310 ? 7.130 18.736 -8.130 1.00 49.97 310 ASP A CA 1
ATOM 2413 C C . ASP A 1 310 ? 5.735 18.401 -7.549 1.00 49.97 310 ASP A C 1
ATOM 2415 O O . ASP A 1 310 ? 5.530 18.387 -6.333 1.00 49.97 310 ASP A O 1
ATOM 2419 N N . ALA A 1 311 ? 4.741 18.172 -8.410 1.00 51.28 311 ALA A N 1
ATOM 2420 C CA . ALA A 1 311 ? 3.366 17.880 -8.026 1.00 51.28 311 ALA A CA 1
ATOM 2421 C C . ALA A 1 311 ? 3.162 16.423 -7.569 1.00 51.28 311 ALA A C 1
ATOM 2423 O O . ALA A 1 311 ? 2.192 16.135 -6.867 1.00 51.28 311 ALA A O 1
ATOM 2424 N N . ASN A 1 312 ? 4.076 15.514 -7.920 1.00 56.09 312 ASN A N 1
ATOM 2425 C CA . ASN A 1 312 ? 3.887 14.074 -7.760 1.00 56.09 312 ASN A CA 1
ATOM 2426 C C . ASN A 1 312 ? 4.556 13.535 -6.487 1.00 56.09 312 ASN A C 1
ATOM 2428 O O . ASN A 1 312 ? 5.545 12.805 -6.554 1.00 56.09 312 ASN A O 1
ATOM 2432 N N . LYS A 1 313 ? 4.006 13.878 -5.316 1.00 64.38 313 LYS A N 1
ATOM 2433 C CA . LYS A 1 313 ? 4.440 13.294 -4.034 1.00 64.38 313 LYS A CA 1
ATOM 2434 C C . LYS A 1 313 ? 4.085 11.811 -3.965 1.00 64.38 313 LYS A C 1
ATOM 2436 O O . LYS A 1 313 ? 2.947 11.446 -4.251 1.00 64.38 313 LYS A O 1
ATOM 2441 N N . ASN A 1 314 ? 5.019 10.983 -3.500 1.00 68.19 314 ASN A N 1
ATOM 2442 C CA . ASN A 1 314 ? 4.728 9.582 -3.222 1.00 68.19 314 ASN A CA 1
ATOM 2443 C C . ASN A 1 314 ? 3.899 9.444 -1.947 1.00 68.19 314 ASN A C 1
ATOM 2445 O O . ASN A 1 314 ? 4.199 10.027 -0.899 1.00 68.19 314 ASN A O 1
ATOM 2449 N N . LYS A 1 315 ? 2.841 8.648 -2.051 1.00 79.62 315 LYS A N 1
ATOM 2450 C CA . LYS A 1 315 ? 1.931 8.329 -0.960 1.00 79.62 315 LYS A CA 1
ATOM 2451 C C . LYS A 1 315 ? 1.791 6.812 -0.894 1.00 79.62 315 LYS A C 1
ATOM 2453 O O . LYS A 1 315 ? 1.689 6.165 -1.927 1.00 79.62 315 LYS A O 1
ATOM 2458 N N . ILE A 1 316 ? 1.791 6.266 0.316 1.00 83.19 316 ILE A N 1
ATOM 2459 C CA . ILE A 1 316 ? 1.462 4.862 0.559 1.00 83.19 316 ILE A CA 1
ATOM 2460 C C . ILE A 1 316 ? 0.422 4.822 1.670 1.00 83.19 316 ILE A C 1
ATOM 2462 O O . ILE A 1 316 ? 0.605 5.431 2.729 1.00 83.19 316 ILE A O 1
ATOM 2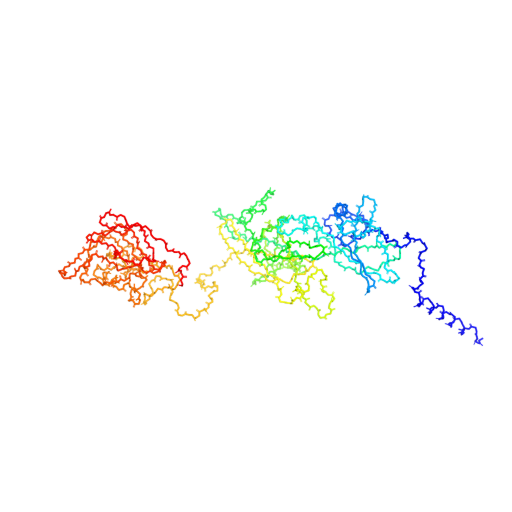466 N N . ASP A 1 317 ? -0.662 4.102 1.417 1.00 88.12 317 ASP A N 1
ATOM 2467 C CA . ASP A 1 317 ? -1.650 3.745 2.425 1.00 88.12 317 ASP A CA 1
ATOM 2468 C C . ASP A 1 317 ? -1.297 2.361 2.980 1.00 88.12 317 ASP A C 1
ATOM 2470 O O . ASP A 1 317 ? -1.314 1.366 2.262 1.00 88.12 317 ASP A O 1
ATOM 2474 N N . PHE A 1 318 ? -0.918 2.292 4.255 1.00 84.56 318 PHE A N 1
ATOM 2475 C CA . PHE A 1 318 ? -0.640 1.022 4.922 1.00 84.56 318 PHE A CA 1
ATOM 2476 C C . PHE A 1 318 ? -1.925 0.499 5.542 1.00 84.56 318 PHE A C 1
ATOM 2478 O O . PHE A 1 318 ? -2.452 1.123 6.462 1.00 84.56 318 PHE A O 1
ATOM 2485 N N . GLU A 1 319 ? -2.388 -0.658 5.088 1.00 89.69 319 GLU A N 1
ATOM 2486 C CA . GLU A 1 319 ? -3.484 -1.396 5.712 1.00 89.69 319 GLU A CA 1
ATOM 2487 C C . GLU A 1 319 ? -2.932 -2.648 6.390 1.00 89.69 319 GLU A C 1
ATOM 2489 O O . GLU A 1 319 ? -2.213 -3.432 5.766 1.00 89.69 319 GLU A O 1
ATOM 2494 N N . LEU A 1 320 ? -3.292 -2.882 7.651 1.00 89.25 320 LEU A N 1
ATOM 2495 C CA . LEU A 1 320 ? -2.957 -4.125 8.339 1.00 89.25 320 LEU A CA 1
ATOM 2496 C C . LEU A 1 320 ? -4.122 -4.663 9.168 1.00 89.25 320 LEU A C 1
ATOM 2498 O O . LEU A 1 320 ? -4.859 -3.907 9.799 1.00 89.25 320 LEU A O 1
ATOM 2502 N N . THR A 1 321 ? -4.243 -5.987 9.219 1.00 88.06 321 THR A N 1
ATOM 2503 C CA . THR A 1 321 ? -5.200 -6.700 10.074 1.00 88.06 321 THR A CA 1
ATOM 2504 C C . THR A 1 321 ? -4.457 -7.597 11.052 1.00 88.06 321 THR A C 1
ATOM 2506 O O . THR A 1 321 ? -3.594 -8.383 10.657 1.00 88.06 321 THR A O 1
ATOM 2509 N N . LEU A 1 322 ? -4.819 -7.539 12.328 1.00 87.25 322 LEU A N 1
ATOM 2510 C CA . LEU A 1 322 ? -4.274 -8.402 13.375 1.00 87.25 322 LEU A CA 1
ATOM 2511 C C . LEU A 1 322 ? -5.109 -9.678 13.552 1.00 87.25 322 LEU A C 1
ATOM 2513 O O . LEU A 1 322 ? -6.278 -9.743 13.170 1.00 87.25 322 LEU A O 1
ATOM 2517 N N . GLU A 1 323 ? -4.524 -10.717 14.151 1.00 86.62 323 GLU A N 1
ATOM 2518 C CA . GLU A 1 323 ? -5.215 -11.993 14.425 1.00 86.62 323 GLU A CA 1
ATOM 2519 C C . GLU A 1 323 ? -6.468 -11.836 15.293 1.00 86.62 323 GLU A C 1
ATOM 2521 O O . GLU A 1 323 ? -7.424 -12.595 15.148 1.00 86.62 323 GLU A O 1
ATOM 2526 N N . ASN A 1 324 ? -6.479 -10.836 16.173 1.00 80.50 324 ASN A N 1
ATOM 2527 C CA . ASN A 1 324 ? -7.628 -10.508 17.012 1.00 80.50 324 ASN A CA 1
ATOM 2528 C C . ASN A 1 324 ? -8.757 -9.768 16.267 1.00 80.50 324 ASN A C 1
ATOM 2530 O O . ASN A 1 324 ? -9.761 -9.426 16.884 1.00 80.50 324 ASN A O 1
ATOM 2534 N N . GLY A 1 325 ? -8.605 -9.531 14.960 1.00 79.81 325 GLY A N 1
ATOM 2535 C CA . GLY A 1 325 ? -9.608 -8.893 14.108 1.00 79.81 325 GLY A CA 1
ATOM 2536 C C . GLY A 1 325 ? -9.536 -7.368 14.056 1.00 79.81 325 GLY A C 1
ATOM 2537 O O . GLY A 1 325 ? -10.329 -6.774 13.336 1.00 79.81 325 GLY A O 1
ATOM 2538 N N . LEU A 1 326 ? -8.605 -6.728 14.772 1.00 78.81 326 LEU A N 1
ATOM 2539 C CA . LEU A 1 326 ? -8.402 -5.284 14.658 1.00 78.81 326 LEU A CA 1
ATOM 2540 C C . LEU A 1 326 ? -7.766 -4.932 13.310 1.00 78.81 326 LEU A C 1
ATOM 2542 O O . LEU A 1 326 ? -6.789 -5.556 12.888 1.00 78.81 326 LEU A O 1
ATOM 2546 N N . GLU A 1 327 ? -8.313 -3.907 12.669 1.00 84.00 327 GLU A N 1
ATOM 2547 C CA . GLU A 1 327 ? -7.868 -3.381 11.381 1.00 84.00 327 GLU A CA 1
ATOM 2548 C C . GLU A 1 327 ? -7.367 -1.949 11.556 1.00 84.00 327 GLU A C 1
ATOM 2550 O O . GLU A 1 327 ? -7.971 -1.146 12.273 1.00 84.00 327 GLU A O 1
ATOM 2555 N N . TYR A 1 328 ? -6.246 -1.642 10.911 1.00 81.62 328 TYR A N 1
ATOM 2556 C CA . TYR A 1 328 ? -5.591 -0.345 10.985 1.00 81.62 328 TYR A CA 1
ATOM 2557 C C . TYR A 1 328 ? -5.253 0.126 9.581 1.00 81.62 328 TYR A C 1
ATOM 2559 O O . TYR A 1 328 ? -4.763 -0.649 8.760 1.00 81.62 328 TYR A O 1
ATOM 2567 N N . GLU A 1 329 ? -5.463 1.415 9.346 1.00 84.12 329 GLU A N 1
ATOM 2568 C CA . GLU A 1 329 ? -5.098 2.083 8.108 1.00 84.12 329 GLU A CA 1
ATOM 2569 C C . GLU A 1 329 ? -4.346 3.372 8.433 1.00 84.12 329 GLU A C 1
ATOM 2571 O O . GLU A 1 329 ? -4.738 4.138 9.324 1.00 84.12 329 GLU A O 1
ATOM 2576 N N . LYS A 1 330 ? -3.245 3.619 7.723 1.00 78.44 330 LYS A N 1
ATOM 2577 C CA . LYS A 1 330 ? -2.501 4.869 7.842 1.00 78.44 330 LYS A CA 1
ATOM 2578 C C . LYS A 1 330 ? -1.936 5.291 6.496 1.00 78.44 330 LYS A C 1
ATOM 2580 O O . LYS A 1 330 ? -1.077 4.619 5.939 1.00 78.44 330 LYS A O 1
ATOM 2585 N N . THR A 1 331 ? -2.345 6.467 6.040 1.00 80.69 331 THR A N 1
ATOM 2586 C CA . THR A 1 331 ? -1.665 7.175 4.958 1.00 80.69 331 THR A CA 1
ATOM 2587 C C . THR A 1 331 ? -0.354 7.769 5.444 1.00 80.69 331 THR A C 1
ATOM 2589 O O . THR A 1 331 ? -0.324 8.471 6.461 1.00 80.69 331 THR A O 1
ATOM 2592 N N . PHE A 1 332 ? 0.705 7.582 4.665 1.00 71.62 332 PHE A N 1
ATOM 2593 C CA . PHE A 1 332 ? 1.942 8.325 4.827 1.00 71.62 332 PHE A CA 1
ATOM 2594 C C . PHE A 1 332 ? 2.420 8.880 3.482 1.00 71.62 332 PHE A C 1
ATOM 2596 O O . PHE A 1 332 ? 2.314 8.234 2.440 1.00 71.62 332 PHE A O 1
ATOM 2603 N N . THR A 1 333 ? 2.934 10.106 3.513 1.00 77.06 333 THR A N 1
ATOM 2604 C CA . THR A 1 333 ? 3.536 10.779 2.359 1.00 77.06 333 THR A CA 1
ATOM 2605 C C . THR A 1 333 ? 5.032 10.880 2.603 1.00 77.06 333 THR A C 1
ATOM 2607 O O . THR A 1 333 ? 5.444 11.482 3.595 1.00 77.06 333 THR A O 1
ATOM 2610 N N . PHE A 1 334 ? 5.830 10.287 1.721 1.00 71.06 334 PHE A N 1
ATOM 2611 C CA . PHE A 1 334 ? 7.284 10.219 1.859 1.00 71.06 334 PHE A CA 1
ATOM 2612 C C . PHE A 1 334 ? 7.962 11.017 0.749 1.00 71.06 334 PHE A C 1
ATOM 2614 O O . PHE A 1 334 ? 7.469 11.084 -0.380 1.00 71.06 334 PHE A O 1
ATOM 2621 N N . ASP A 1 335 ? 9.126 11.572 1.070 1.00 65.69 335 ASP A N 1
ATOM 2622 C CA . ASP A 1 335 ? 10.115 11.920 0.058 1.00 65.69 335 ASP A CA 1
ATOM 2623 C C . ASP A 1 335 ? 11.016 10.693 -0.123 1.00 65.69 335 ASP A C 1
ATOM 2625 O O . ASP A 1 335 ? 11.709 10.289 0.810 1.00 65.69 335 ASP A O 1
ATOM 2629 N N . LEU A 1 336 ? 10.891 10.016 -1.262 1.00 68.75 336 LEU A N 1
ATOM 2630 C CA . LEU A 1 336 ? 11.574 8.762 -1.535 1.00 68.75 336 LEU A CA 1
ATOM 2631 C C . LEU A 1 336 ? 12.788 9.044 -2.399 1.00 68.75 336 LEU A C 1
ATOM 2633 O O . LEU A 1 336 ? 12.672 9.266 -3.602 1.00 68.75 336 LEU A O 1
ATOM 2637 N N . ASN A 1 337 ? 13.966 9.006 -1.802 1.00 61.22 337 ASN A N 1
ATOM 2638 C CA . ASN A 1 337 ? 15.185 9.121 -2.579 1.00 61.22 337 ASN A CA 1
ATOM 2639 C C . ASN A 1 337 ? 15.402 7.845 -3.391 1.00 61.22 337 ASN A C 1
ATOM 2641 O O . ASN A 1 337 ? 15.270 6.725 -2.895 1.00 61.22 337 ASN A O 1
ATOM 2645 N N . ALA A 1 338 ? 15.768 8.020 -4.654 1.00 62.59 338 ALA A N 1
ATOM 2646 C CA . ALA A 1 338 ? 16.164 6.893 -5.472 1.00 62.59 338 ALA A CA 1
ATOM 2647 C C . ALA A 1 338 ? 17.485 6.304 -4.947 1.00 62.59 338 ALA A C 1
ATOM 2649 O O . ALA A 1 338 ? 18.397 7.057 -4.607 1.00 62.59 338 ALA A O 1
ATOM 2650 N N . ASN A 1 339 ? 17.591 4.974 -4.924 1.00 55.56 339 ASN A N 1
ATOM 2651 C CA . ASN A 1 339 ? 18.706 4.186 -4.368 1.00 55.56 339 ASN A CA 1
ATOM 2652 C C . ASN A 1 339 ? 18.887 4.226 -2.851 1.00 55.56 339 ASN A C 1
ATOM 2654 O O . ASN A 1 339 ? 19.770 3.533 -2.344 1.00 55.56 339 ASN A O 1
ATOM 2658 N N . ASP A 1 340 ? 18.050 4.968 -2.132 1.00 60.16 340 ASP A N 1
ATOM 2659 C CA . ASP A 1 340 ? 18.013 4.883 -0.682 1.00 60.16 340 ASP A CA 1
ATOM 2660 C C . ASP A 1 340 ? 16.907 3.925 -0.242 1.00 60.16 340 ASP A C 1
ATOM 2662 O O . ASP A 1 340 ? 15.841 3.797 -0.857 1.00 60.16 340 ASP A O 1
ATOM 2666 N N . GLU A 1 341 ? 17.168 3.257 0.874 1.00 70.12 341 GLU A N 1
ATOM 2667 C CA . GLU A 1 341 ? 16.156 2.502 1.586 1.00 70.12 341 GLU A CA 1
ATOM 2668 C C . GLU A 1 341 ? 15.418 3.436 2.545 1.00 70.12 341 GLU A C 1
ATOM 2670 O O . GLU A 1 341 ? 16.009 4.023 3.452 1.00 70.12 341 GLU A O 1
ATOM 2675 N N . THR A 1 342 ? 14.107 3.559 2.360 1.00 74.50 342 THR A N 1
ATOM 2676 C CA . THR A 1 342 ? 13.241 4.246 3.318 1.00 74.50 342 THR A CA 1
ATOM 2677 C C . THR A 1 342 ? 12.689 3.230 4.303 1.00 74.50 342 THR A C 1
ATOM 2679 O O . THR A 1 342 ? 11.884 2.373 3.938 1.00 74.50 342 THR A O 1
ATOM 2682 N N . VAL A 1 343 ? 13.100 3.335 5.564 1.00 79.00 343 VAL A N 1
ATOM 2683 C CA . VAL A 1 343 ? 12.624 2.449 6.629 1.00 79.00 343 VAL A CA 1
ATOM 2684 C C . VAL A 1 343 ? 11.410 3.055 7.328 1.00 79.00 343 VAL A C 1
ATOM 2686 O O . VAL A 1 343 ? 11.422 4.210 7.752 1.00 79.00 343 VAL A O 1
ATOM 2689 N N . VAL A 1 344 ? 10.362 2.251 7.486 1.00 82.94 344 VAL A N 1
ATOM 2690 C CA . VAL A 1 344 ? 9.106 2.612 8.142 1.00 82.94 344 VAL A CA 1
ATOM 2691 C C . VAL A 1 344 ? 8.839 1.643 9.287 1.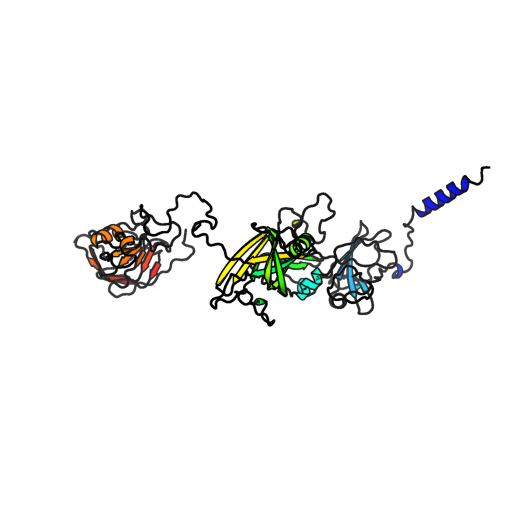00 82.94 344 VAL A C 1
ATOM 2693 O O . VAL A 1 344 ? 8.787 0.431 9.099 1.00 82.94 344 VAL A O 1
ATOM 2696 N N . TYR A 1 345 ? 8.608 2.172 10.485 1.00 85.19 345 TYR A N 1
ATOM 2697 C CA . TYR A 1 345 ? 8.179 1.374 11.633 1.00 85.19 345 TYR A CA 1
ATOM 2698 C C . TYR A 1 345 ? 6.669 1.523 11.834 1.00 85.19 345 TYR A C 1
ATOM 2700 O O . TYR A 1 345 ? 6.189 2.517 12.381 1.00 85.19 345 TYR A O 1
ATOM 2708 N N . LEU A 1 346 ? 5.908 0.514 11.407 1.00 88.12 346 LEU A N 1
ATOM 2709 C CA . LEU A 1 346 ? 4.462 0.421 11.600 1.00 88.12 346 LEU A CA 1
ATOM 2710 C C . LEU A 1 346 ? 4.171 -0.025 13.034 1.00 88.12 346 LEU A C 1
ATOM 2712 O O . LEU A 1 346 ? 3.943 -1.203 13.318 1.00 88.12 346 LEU A O 1
ATOM 2716 N N . ARG A 1 347 ? 4.229 0.931 13.963 1.00 86.25 347 ARG A N 1
ATOM 2717 C CA . ARG A 1 347 ? 3.945 0.683 15.375 1.00 86.25 347 ARG A CA 1
ATOM 2718 C C . ARG A 1 347 ? 2.444 0.620 15.636 1.00 86.25 347 ARG A C 1
ATOM 2720 O O . ARG A 1 347 ? 1.740 1.617 15.503 1.00 86.25 347 ARG A O 1
ATOM 2727 N N . VAL A 1 348 ? 1.988 -0.534 16.108 1.00 83.50 348 VAL A N 1
ATOM 2728 C CA . VAL A 1 348 ? 0.616 -0.788 16.539 1.00 83.50 348 VAL A CA 1
ATOM 2729 C C . VAL A 1 348 ? 0.586 -0.861 18.062 1.00 83.50 348 VAL A C 1
ATOM 2731 O O . VAL A 1 348 ? 1.076 -1.816 18.660 1.00 83.50 348 VAL A O 1
ATOM 2734 N N . SER A 1 349 ? 0.023 0.163 18.697 1.00 74.12 349 SER A N 1
ATOM 2735 C CA . SER A 1 349 ? -0.220 0.221 20.143 1.00 74.12 349 SER A CA 1
ATOM 2736 C C . SER A 1 349 ? -1.723 0.205 20.427 1.00 74.12 349 SER A C 1
ATOM 2738 O O . SER A 1 349 ? -2.500 0.556 19.533 1.00 74.12 349 SER A O 1
ATOM 2740 N N . PRO A 1 350 ? -2.170 -0.156 21.645 1.00 64.62 350 PRO A N 1
ATOM 2741 C CA . PRO A 1 350 ? -3.548 0.092 22.035 1.00 64.62 350 PRO A CA 1
ATOM 2742 C C . PRO A 1 350 ? -3.846 1.572 21.820 1.00 64.62 350 PRO A C 1
ATOM 2744 O O . PRO A 1 350 ? -3.099 2.432 22.300 1.00 64.62 350 PRO A O 1
ATOM 2747 N N . GLU A 1 351 ? -4.929 1.892 21.118 1.00 49.59 351 GLU A N 1
ATOM 2748 C CA . GLU A 1 351 ? -5.524 3.201 21.333 1.00 49.59 351 GLU A CA 1
ATOM 2749 C C . GLU A 1 351 ? -5.869 3.259 22.819 1.00 49.59 351 GLU A C 1
ATOM 2751 O O . GLU A 1 351 ? -6.520 2.361 23.362 1.00 49.59 351 GLU A O 1
ATOM 2756 N N . LYS A 1 352 ? -5.410 4.306 23.508 1.00 39.25 352 LYS A N 1
ATOM 2757 C CA . LYS A 1 352 ? -6.067 4.695 24.746 1.00 39.25 352 LYS A CA 1
ATOM 2758 C C . LYS A 1 352 ? -7.506 4.984 24.329 1.00 39.25 352 LYS A C 1
ATOM 2760 O O . LYS A 1 352 ? -7.767 6.038 23.758 1.00 39.25 352 LYS A O 1
ATOM 2765 N N . ILE A 1 353 ? -8.416 4.041 24.567 1.00 37.19 353 ILE A N 1
ATOM 2766 C CA . ILE A 1 353 ? -9.844 4.331 24.542 1.00 37.19 353 ILE A CA 1
ATOM 2767 C C . ILE A 1 353 ? -10.048 5.224 25.758 1.00 37.19 353 ILE A C 1
ATOM 2769 O O . ILE A 1 353 ? -10.290 4.764 26.874 1.00 37.19 353 ILE A O 1
ATOM 2773 N N . ASP A 1 354 ? -9.806 6.518 25.568 1.00 29.78 354 ASP A N 1
ATOM 2774 C CA . ASP A 1 354 ? -10.266 7.509 26.507 1.00 29.78 354 ASP A CA 1
ATOM 2775 C C . ASP A 1 354 ? -11.786 7.414 26.438 1.00 29.78 354 ASP A C 1
ATOM 2777 O O . ASP A 1 354 ? -12.405 7.792 25.446 1.00 29.78 354 ASP A O 1
ATOM 2781 N N . TYR A 1 355 ? -12.407 6.849 27.470 1.00 36.69 355 TYR A N 1
ATOM 2782 C CA . TYR A 1 355 ? -13.862 6.874 27.584 1.00 36.69 355 TYR A CA 1
ATOM 2783 C C . TYR A 1 355 ? -14.383 8.318 27.753 1.00 36.69 355 TYR A C 1
ATOM 2785 O O . TYR A 1 355 ? -15.589 8.527 27.699 1.00 36.69 355 TYR A O 1
ATOM 2793 N N . ASN A 1 356 ? -13.496 9.323 27.874 1.00 32.88 356 ASN A N 1
ATOM 2794 C CA . ASN A 1 356 ? -13.841 10.738 27.699 1.00 32.88 356 ASN A CA 1
ATOM 2795 C C . ASN A 1 356 ? -13.860 11.207 26.232 1.00 32.88 356 ASN A C 1
ATOM 2797 O O . ASN A 1 356 ? -14.197 12.360 25.970 1.00 32.88 356 ASN A O 1
ATOM 2801 N N . SER A 1 357 ? -13.518 10.351 25.268 1.00 33.19 357 SER A N 1
ATOM 2802 C CA . SER A 1 357 ? -13.641 10.619 23.836 1.00 33.19 357 SER A CA 1
ATOM 2803 C C . SER A 1 357 ? -14.370 9.484 23.117 1.00 33.19 357 SER A C 1
ATOM 2805 O O . SER A 1 357 ? -13.855 8.884 22.175 1.00 33.19 357 SER A O 1
ATOM 2807 N N . THR A 1 358 ? -15.630 9.254 23.469 1.00 38.16 358 THR A N 1
ATOM 2808 C CA . THR A 1 358 ? -16.620 8.673 22.546 1.00 38.16 358 THR A CA 1
ATOM 2809 C C . THR A 1 358 ? -16.924 9.627 21.367 1.00 38.16 358 THR A C 1
ATOM 2811 O O . THR A 1 358 ? -18.084 9.848 21.039 1.00 38.16 358 THR A O 1
ATOM 2814 N N . GLY A 1 359 ? -15.915 10.244 20.726 1.00 37.47 359 GLY A N 1
ATOM 2815 C CA . GLY A 1 359 ? -16.165 11.315 19.749 1.00 37.47 359 GLY A CA 1
ATOM 2816 C C . GLY A 1 359 ? -14.994 11.908 18.951 1.00 37.47 359 GLY A C 1
ATOM 2817 O O . GLY A 1 359 ? -15.138 13.038 18.500 1.00 37.47 359 GLY A O 1
ATOM 2818 N N . SER A 1 360 ? -13.853 11.232 18.745 1.00 33.66 360 SER A N 1
ATOM 2819 C CA . SER A 1 360 ? -12.719 11.856 18.017 1.00 33.66 360 SER A CA 1
ATOM 2820 C C . SER A 1 360 ? -12.013 11.020 16.938 1.00 33.66 360 SER A C 1
ATOM 2822 O O . SER A 1 360 ? -10.894 11.355 16.546 1.00 33.66 360 SER A O 1
ATOM 2824 N N . ARG A 1 361 ? -12.686 10.040 16.313 1.00 33.62 361 ARG A N 1
ATOM 2825 C CA . ARG A 1 361 ? -12.460 9.871 14.861 1.00 33.62 361 ARG A CA 1
ATOM 2826 C C . ARG A 1 361 ? -12.953 11.155 14.202 1.00 33.62 361 ARG A C 1
ATOM 2828 O O . ARG A 1 361 ? -14.005 11.644 14.596 1.00 33.62 361 ARG A O 1
ATOM 2835 N N . LEU A 1 362 ? -12.162 11.716 13.287 1.00 33.91 362 LEU A N 1
ATOM 2836 C CA . LEU A 1 362 ? -12.412 12.984 12.598 1.00 33.91 362 LEU A CA 1
ATOM 2837 C C . LEU A 1 362 ? -13.881 13.121 12.174 1.00 33.91 362 LEU A C 1
ATOM 2839 O O . LEU A 1 362 ? -14.268 12.723 11.078 1.00 33.91 362 LEU A O 1
ATOM 2843 N N . TRP A 1 363 ? -14.678 13.764 13.021 1.00 28.64 363 TRP A N 1
ATOM 2844 C CA . TRP A 1 363 ? -15.833 14.503 12.570 1.00 28.64 363 TRP A CA 1
ATOM 2845 C C . TRP A 1 363 ? -15.249 15.633 11.736 1.00 28.64 363 TRP A C 1
ATOM 2847 O O . TRP A 1 363 ? -14.746 16.626 12.263 1.00 28.64 363 TRP A O 1
ATOM 2857 N N . LYS A 1 364 ? -15.277 15.493 10.410 1.00 27.67 364 LYS A N 1
ATOM 2858 C CA . LYS A 1 364 ? -15.438 16.698 9.607 1.00 27.67 364 LYS A CA 1
ATOM 2859 C C . LYS A 1 364 ? -16.726 17.320 10.129 1.00 27.67 364 LYS A C 1
ATOM 2861 O O . LYS A 1 364 ? -17.786 16.719 9.980 1.00 27.67 364 LYS A O 1
ATOM 2866 N N . THR A 1 365 ? -16.649 18.505 10.728 1.00 33.81 365 THR A N 1
ATOM 2867 C CA . THR A 1 365 ? -17.810 19.390 10.759 1.00 33.81 365 THR A CA 1
ATOM 2868 C C . THR A 1 365 ? -18.093 19.749 9.306 1.00 33.81 365 THR A C 1
ATOM 2870 O O . THR A 1 365 ? -17.620 20.748 8.775 1.00 33.81 365 THR A O 1
ATOM 2873 N N . GLN A 1 366 ? -18.799 18.866 8.617 1.00 29.58 366 GLN A N 1
ATOM 2874 C CA . GLN A 1 366 ? -19.668 19.280 7.548 1.00 29.58 366 GLN A CA 1
ATOM 2875 C C . GLN A 1 366 ? -20.891 19.824 8.266 1.00 29.58 366 GLN A C 1
ATOM 2877 O O . GLN A 1 366 ? -21.734 19.080 8.749 1.00 29.58 366 GLN A O 1
ATOM 2882 N N . SER A 1 367 ? -20.914 21.140 8.449 1.00 31.23 367 SER A N 1
ATOM 2883 C CA . SER A 1 367 ? -22.128 21.851 8.817 1.00 31.23 367 SER A CA 1
ATOM 2884 C C . SER A 1 367 ? -23.076 21.778 7.625 1.00 31.23 367 SER A C 1
ATOM 2886 O O . SER A 1 367 ? -23.106 22.669 6.777 1.00 31.23 367 SER A O 1
ATOM 2888 N N . TYR A 1 368 ? -23.781 20.665 7.547 1.00 36.00 368 TYR A N 1
ATOM 2889 C CA . TYR A 1 368 ? -25.086 20.566 6.929 1.00 36.00 368 TYR A CA 1
ATOM 2890 C C . TYR A 1 368 ? -26.023 20.156 8.065 1.00 36.00 368 TYR A C 1
ATOM 2892 O O . TYR A 1 368 ? -25.598 19.436 8.972 1.00 36.00 368 TYR A O 1
ATOM 2900 N N . ASP A 1 369 ? -27.246 20.669 8.070 1.00 36.38 369 ASP A N 1
ATOM 2901 C CA . ASP A 1 369 ? -28.235 20.347 9.097 1.00 36.38 369 ASP A CA 1
ATOM 2902 C C . ASP A 1 369 ? -28.665 18.874 8.950 1.00 36.38 369 ASP A C 1
ATOM 2904 O O . ASP A 1 369 ? -29.670 18.587 8.311 1.00 36.38 369 ASP A O 1
ATOM 2908 N N . ASP A 1 370 ? -27.887 17.930 9.486 1.00 37.56 370 ASP A N 1
ATOM 2909 C CA . ASP A 1 370 ? -28.231 16.504 9.509 1.00 37.56 370 ASP A CA 1
ATOM 2910 C C . ASP A 1 370 ? -28.437 16.034 10.955 1.00 37.56 370 ASP A C 1
ATOM 2912 O O . ASP A 1 370 ? -27.656 16.340 11.864 1.00 37.56 370 ASP A O 1
ATOM 2916 N N . LYS A 1 371 ? -29.547 15.329 11.178 1.00 41.50 371 LYS A N 1
ATOM 2917 C CA . LYS A 1 371 ? -30.082 14.982 12.498 1.00 41.50 371 LYS A CA 1
ATOM 2918 C C . LYS A 1 371 ? -29.631 13.563 12.882 1.00 41.50 371 LYS A C 1
ATOM 2920 O O . LYS A 1 371 ? -29.689 12.628 12.091 1.00 41.50 371 LYS A O 1
ATOM 2925 N N . TYR A 1 372 ? -29.105 13.435 14.097 1.00 35.59 372 TYR A N 1
ATOM 2926 C CA . TYR A 1 372 ? -28.229 12.356 14.578 1.00 35.59 372 TYR A CA 1
ATOM 2927 C C . TYR A 1 372 ? -28.848 10.935 14.633 1.00 35.59 372 TYR A C 1
ATOM 2929 O O . TYR A 1 372 ? -30.042 10.767 14.862 1.00 35.59 372 TYR A O 1
ATOM 2937 N N . TYR A 1 373 ? -27.985 9.912 14.515 1.00 32.25 373 TYR A N 1
ATOM 2938 C CA . TYR A 1 373 ? -28.245 8.473 14.710 1.00 32.25 373 TYR A CA 1
ATOM 2939 C C . TYR A 1 373 ? -28.190 8.083 16.201 1.00 32.25 373 TYR A C 1
ATOM 2941 O O . TYR A 1 373 ? -27.113 7.912 16.772 1.00 32.25 373 TYR A O 1
ATOM 2949 N N . GLY A 1 374 ? -29.330 7.891 16.862 1.00 36.78 374 GLY A N 1
ATOM 2950 C CA . GLY A 1 374 ? -29.361 7.509 18.279 1.00 36.78 374 GLY A CA 1
ATOM 2951 C C . GLY A 1 374 ? -30.775 7.436 18.847 1.00 36.78 374 GLY A C 1
ATOM 2952 O O . GLY A 1 374 ? -31.677 8.083 18.331 1.00 36.78 374 GLY A O 1
ATOM 2953 N N . VAL A 1 375 ? -30.963 6.609 19.880 1.00 41.62 375 VAL A N 1
ATOM 2954 C CA . VAL A 1 375 ? -32.232 6.401 20.605 1.00 41.62 375 VAL A CA 1
ATOM 2955 C C . VAL A 1 375 ? -32.929 7.732 20.910 1.00 41.62 375 VAL A C 1
ATOM 2957 O O . VAL A 1 375 ? -32.412 8.526 21.687 1.00 41.62 375 VAL A O 1
ATOM 2960 N N . ASP A 1 376 ? -34.090 7.913 20.276 1.00 46.91 376 ASP A N 1
ATOM 2961 C CA . ASP A 1 376 ? -35.053 9.013 20.410 1.00 46.91 376 ASP A CA 1
ATOM 2962 C C . ASP A 1 376 ? -34.484 10.436 20.228 1.00 46.91 376 ASP A C 1
ATOM 2964 O O . ASP A 1 376 ? -34.071 11.108 21.173 1.00 46.91 376 ASP A O 1
ATOM 2968 N N . ASN A 1 377 ? -34.495 10.918 18.982 1.00 45.28 377 ASN A N 1
ATOM 2969 C CA . ASN A 1 377 ? -34.276 12.331 18.687 1.00 45.28 377 ASN A CA 1
ATOM 2970 C C . ASN A 1 377 ? -35.558 13.130 19.001 1.00 45.28 377 ASN A C 1
ATOM 2972 O O . ASN A 1 377 ? -36.655 12.694 18.650 1.00 45.28 377 ASN A O 1
ATOM 2976 N N . SER A 1 378 ? -35.434 14.293 19.643 1.00 47.97 378 SER A N 1
ATOM 2977 C CA . SER A 1 378 ? -36.561 15.046 20.227 1.00 47.97 378 SER A CA 1
ATOM 2978 C C . SER A 1 378 ? -37.559 15.612 19.209 1.00 47.97 378 SER A C 1
ATOM 2980 O O . SER A 1 378 ? -38.669 15.994 19.575 1.00 47.97 378 SER A O 1
ATOM 2982 N N . ASP A 1 379 ? -37.169 15.668 17.941 1.00 48.31 379 ASP A N 1
ATOM 2983 C CA . ASP A 1 379 ? -37.962 16.097 16.791 1.00 48.31 379 ASP A CA 1
ATOM 2984 C C . ASP A 1 379 ? -38.353 14.937 15.855 1.00 48.31 379 ASP A C 1
ATOM 2986 O O . ASP A 1 379 ? -39.065 15.149 14.876 1.00 48.31 379 ASP A O 1
ATOM 2990 N N . HIS A 1 380 ? -37.952 13.703 16.181 1.00 51.72 380 HIS A N 1
ATOM 2991 C CA . HIS A 1 380 ? -38.358 12.466 15.508 1.00 51.72 380 HIS A CA 1
ATOM 2992 C C . HIS A 1 380 ? -38.145 12.455 13.973 1.00 51.72 380 HIS A C 1
ATOM 2994 O O . HIS A 1 380 ? -38.935 11.824 13.275 1.00 51.72 380 HIS A O 1
ATOM 3000 N N . GLU A 1 381 ? -37.106 13.118 13.433 1.00 44.00 381 GLU A N 1
ATOM 3001 C CA . GLU A 1 381 ? -36.781 13.211 11.986 1.00 44.00 381 GLU A CA 1
ATOM 3002 C C . GLU A 1 381 ? -35.679 12.242 11.495 1.00 44.00 381 GLU A C 1
ATOM 3004 O O . GLU A 1 381 ? -35.011 11.596 12.299 1.00 44.00 381 GLU A O 1
ATOM 3009 N N . LEU A 1 382 ? -35.660 11.913 10.179 1.00 43.88 382 LEU A N 1
ATOM 3010 C CA . LEU A 1 382 ? -34.903 10.752 9.642 1.00 43.88 382 LEU A CA 1
ATOM 3011 C C . LEU A 1 382 ? -33.462 11.212 9.479 1.00 43.88 382 LEU A C 1
ATOM 3013 O O . LEU A 1 382 ? -33.239 12.299 8.957 1.00 43.88 382 LEU A O 1
ATOM 3017 N N . SER A 1 383 ? -32.500 10.387 9.886 1.00 41.94 383 SER A N 1
ATOM 3018 C CA . SER A 1 383 ? -31.115 10.635 9.499 1.00 41.94 383 SER A CA 1
ATOM 3019 C C . SER A 1 383 ? -30.972 10.440 7.990 1.00 41.94 383 SER A C 1
ATOM 3021 O O . SER A 1 383 ? -31.463 9.447 7.446 1.00 41.94 383 SER A O 1
ATOM 3023 N N . MET A 1 384 ? -30.246 11.339 7.323 1.00 39.16 384 MET A N 1
ATOM 3024 C CA . MET A 1 384 ? -29.958 11.216 5.891 1.00 39.16 384 MET A CA 1
ATOM 3025 C C . MET A 1 384 ? -29.084 9.995 5.534 1.00 39.16 384 MET A C 1
ATOM 3027 O O . MET A 1 384 ? -28.952 9.669 4.358 1.00 39.16 384 MET A O 1
ATOM 3031 N N . ALA A 1 385 ? -28.507 9.284 6.514 1.00 36.22 385 ALA A N 1
ATOM 3032 C CA . ALA A 1 385 ? -27.605 8.148 6.294 1.00 36.22 385 ALA A CA 1
ATOM 3033 C C . ALA A 1 385 ? -28.289 6.757 6.305 1.00 36.22 385 ALA A C 1
ATOM 3035 O O . ALA A 1 385 ? -27.636 5.748 6.568 1.00 36.22 385 ALA A O 1
ATOM 3036 N N . GLY A 1 386 ? -29.592 6.673 6.015 1.00 37.34 386 GLY A N 1
ATOM 3037 C CA . GLY A 1 386 ? -30.192 5.482 5.386 1.00 37.34 386 GLY A CA 1
ATOM 3038 C C . GLY A 1 386 ? -30.255 4.162 6.175 1.00 37.34 386 GLY A C 1
ATOM 3039 O O . GLY A 1 386 ? -30.372 3.106 5.565 1.00 37.34 386 GLY A O 1
ATOM 3040 N N . SER A 1 387 ? -30.210 4.159 7.507 1.00 39.06 387 SER A N 1
ATOM 3041 C CA . SER A 1 387 ? -30.555 2.966 8.300 1.00 39.06 387 SER A CA 1
ATOM 3042 C C . SER A 1 387 ? -31.370 3.376 9.524 1.00 39.06 387 SER A C 1
ATOM 3044 O O . SER A 1 387 ? -30.905 4.042 10.445 1.00 39.06 387 SER A O 1
ATOM 3046 N N . SER A 1 388 ? -32.658 3.048 9.499 1.00 45.50 388 SER A N 1
ATOM 3047 C CA . SER A 1 388 ? -33.638 3.612 10.425 1.00 45.50 388 SER A CA 1
ATOM 3048 C C . SER A 1 388 ? -34.511 2.532 11.043 1.00 45.50 388 SER A C 1
ATOM 3050 O O . SER A 1 388 ? -35.723 2.502 10.866 1.00 45.50 388 SER A O 1
ATOM 3052 N N . TRP A 1 389 ? -33.912 1.715 11.907 1.00 43.81 389 TRP A N 1
ATOM 3053 C CA . TRP A 1 389 ? -34.684 0.976 12.916 1.00 43.81 389 TRP A CA 1
ATOM 3054 C C . TRP A 1 389 ? -35.263 1.905 14.008 1.00 43.81 389 TRP A C 1
ATOM 3056 O O . TRP A 1 389 ? -36.005 1.469 14.881 1.00 43.81 389 TRP A O 1
ATOM 3066 N N . GLN A 1 390 ? -34.958 3.208 13.967 1.00 48.75 390 GLN A N 1
ATOM 3067 C CA . GLN A 1 390 ? -35.342 4.197 14.983 1.00 48.75 390 GLN A CA 1
ATOM 3068 C C . GLN A 1 390 ? -36.728 4.841 14.747 1.00 48.75 390 GLN A C 1
ATOM 3070 O O . GLN A 1 390 ? -37.177 5.633 15.573 1.00 48.75 390 GLN A O 1
ATOM 3075 N N . ARG A 1 391 ? -37.442 4.461 13.673 1.00 53.09 391 ARG A N 1
ATOM 3076 C CA . ARG A 1 391 ? -38.735 5.040 13.247 1.00 53.09 391 ARG A CA 1
ATOM 3077 C C . ARG A 1 391 ? -39.844 4.021 12.943 1.00 53.09 391 ARG A C 1
ATOM 3079 O O . ARG A 1 391 ? -40.773 4.324 12.201 1.00 53.09 391 ARG A O 1
ATOM 3086 N N . ALA A 1 392 ? -39.749 2.818 13.498 1.00 68.69 392 ALA A N 1
ATOM 3087 C CA . ALA A 1 392 ? -40.741 1.769 13.289 1.00 68.69 392 ALA A CA 1
ATOM 3088 C C . ALA A 1 392 ? -41.993 2.001 14.147 1.00 68.69 392 ALA A C 1
ATOM 3090 O O . ALA A 1 392 ? -42.000 1.711 15.341 1.00 68.69 392 ALA A O 1
ATOM 3091 N N . TYR A 1 393 ? -43.074 2.490 13.545 1.00 81.12 393 TYR A N 1
ATOM 3092 C CA . TYR A 1 393 ? -44.385 2.485 14.180 1.00 81.12 393 TYR A CA 1
ATOM 3093 C C . TYR A 1 393 ? -44.931 1.063 14.192 1.00 81.12 393 TYR A C 1
ATOM 3095 O O . TYR A 1 393 ? -45.069 0.435 13.150 1.00 81.12 393 TYR A O 1
ATOM 3103 N N . THR A 1 394 ? -45.236 0.552 15.374 1.00 83.06 394 THR A N 1
ATOM 3104 C CA . THR A 1 394 ? -45.683 -0.814 15.614 1.00 83.06 394 THR A CA 1
ATOM 3105 C C . THR A 1 394 ? -47.020 -0.780 16.338 1.00 83.06 394 THR A C 1
ATOM 3107 O O . THR A 1 394 ? -47.139 -0.133 17.380 1.00 83.06 394 THR A O 1
ATOM 3110 N N . ILE A 1 395 ? -48.014 -1.509 15.826 1.00 79.44 395 ILE A N 1
ATOM 3111 C CA . ILE A 1 395 ? -49.288 -1.703 16.535 1.00 79.44 395 ILE A CA 1
ATOM 3112 C C . ILE A 1 395 ? -49.052 -2.672 17.695 1.00 79.44 395 ILE A C 1
ATOM 3114 O O . ILE A 1 395 ? -49.048 -3.889 17.520 1.00 79.44 395 ILE A O 1
ATOM 3118 N N . ALA A 1 396 ? -48.786 -2.136 18.881 1.00 71.88 396 ALA A N 1
ATOM 3119 C CA . ALA A 1 396 ? -48.663 -2.907 20.111 1.00 71.88 396 ALA A CA 1
ATOM 3120 C C . ALA A 1 396 ? -48.721 -1.981 21.331 1.00 71.88 396 ALA A C 1
ATOM 3122 O O . ALA A 1 396 ? -48.456 -0.785 21.244 1.00 71.88 396 ALA A O 1
ATOM 3123 N N . THR A 1 397 ? -49.044 -2.542 22.494 1.00 66.00 397 THR A N 1
ATOM 3124 C CA . THR A 1 397 ? -48.914 -1.842 23.775 1.00 66.00 397 THR A CA 1
ATOM 3125 C C . THR A 1 397 ? -47.470 -1.884 24.253 1.00 66.00 397 THR A C 1
ATOM 3127 O O . THR A 1 397 ? -46.856 -2.954 24.281 1.00 66.00 397 THR A O 1
ATOM 3130 N N . THR A 1 398 ? -46.945 -0.742 24.687 1.00 62.25 398 THR A N 1
ATOM 3131 C CA . THR A 1 398 ? -45.610 -0.638 25.277 1.00 62.25 398 THR A CA 1
ATOM 3132 C C . THR A 1 398 ? -45.483 -1.571 26.486 1.00 62.25 398 THR A C 1
ATOM 3134 O O . THR A 1 398 ? -46.290 -1.493 27.413 1.00 62.25 398 THR A O 1
ATOM 3137 N N . ASN A 1 399 ? -44.464 -2.438 26.506 1.00 60.41 399 ASN A N 1
ATOM 3138 C CA . ASN A 1 399 ? -44.124 -3.234 27.687 1.00 60.41 399 ASN A CA 1
ATOM 3139 C C . ASN A 1 399 ? -42.879 -2.641 28.375 1.00 60.41 399 ASN A C 1
ATOM 3141 O O . ASN A 1 399 ? -41.757 -2.937 27.960 1.00 60.41 399 ASN A O 1
ATOM 3145 N N . PRO A 1 400 ? -43.044 -1.830 29.434 1.00 55.12 400 PRO A N 1
ATOM 3146 C CA . PRO A 1 400 ? -41.930 -1.165 30.109 1.00 55.12 400 PRO A CA 1
ATOM 3147 C C . PRO A 1 400 ? -41.006 -2.122 30.885 1.00 55.12 400 PRO A C 1
ATOM 3149 O O . PRO A 1 400 ? -40.001 -1.675 31.426 1.00 55.12 400 PRO A O 1
ATOM 3152 N N . ALA A 1 401 ? -41.328 -3.421 30.963 1.00 54.53 401 ALA A N 1
ATOM 3153 C CA . ALA A 1 401 ? -40.495 -4.430 31.620 1.00 54.53 401 ALA A CA 1
ATOM 3154 C C . ALA A 1 401 ? -39.354 -4.976 30.736 1.00 54.53 401 ALA A C 1
ATOM 3156 O O . ALA A 1 401 ? -38.507 -5.717 31.233 1.00 54.53 401 ALA A O 1
ATOM 3157 N N . ILE A 1 402 ? -39.322 -4.636 29.443 1.00 54.84 402 ILE A N 1
ATOM 3158 C CA . ILE A 1 402 ? -38.192 -4.944 28.554 1.00 54.84 402 ILE A CA 1
ATOM 3159 C C . ILE A 1 402 ? -37.136 -3.843 28.744 1.00 54.84 402 ILE A C 1
ATOM 3161 O O . ILE A 1 402 ? -37.489 -2.669 28.823 1.00 54.84 402 ILE A O 1
ATOM 3165 N N . THR A 1 403 ? -35.859 -4.221 28.874 1.00 43.78 403 THR A N 1
ATOM 3166 C CA . THR A 1 403 ? -34.738 -3.379 29.354 1.00 43.78 403 THR A CA 1
ATOM 3167 C C . THR A 1 403 ? -34.487 -2.099 28.533 1.00 43.78 403 THR A C 1
ATOM 3169 O O . THR A 1 403 ? -33.811 -1.192 29.005 1.00 43.78 403 THR A O 1
ATOM 3172 N N . ASP A 1 404 ? -35.085 -1.992 27.351 1.00 43.16 404 ASP A N 1
ATOM 3173 C CA . ASP A 1 404 ? -35.065 -0.860 26.422 1.00 43.16 404 ASP A CA 1
ATOM 3174 C C . ASP A 1 404 ? -36.473 -0.303 26.082 1.00 43.16 404 ASP A C 1
ATOM 3176 O O . ASP A 1 404 ? -36.601 0.751 25.463 1.00 43.16 404 ASP A O 1
ATOM 3180 N N . GLY A 1 405 ? -37.554 -0.949 26.534 1.00 46.28 405 GLY A N 1
ATOM 3181 C CA . GLY A 1 405 ? -38.938 -0.642 26.148 1.00 46.28 405 GLY A CA 1
ATOM 3182 C C . GLY A 1 405 ? -39.466 0.724 26.608 1.00 46.28 405 GLY A C 1
ATOM 3183 O O . GLY A 1 405 ? -40.407 1.247 26.012 1.00 46.28 405 GLY A O 1
ATOM 3184 N N . SER A 1 406 ? -38.863 1.335 27.633 1.00 52.34 406 SER A N 1
ATOM 3185 C CA . SER A 1 406 ? -39.201 2.696 28.079 1.00 52.34 406 SER A CA 1
ATOM 3186 C C . SER A 1 406 ? -38.629 3.794 27.172 1.00 52.34 406 SER A C 1
ATOM 3188 O O . SER A 1 406 ? -39.196 4.884 27.136 1.00 52.34 406 SER A O 1
ATOM 3190 N N . ALA A 1 407 ? -37.560 3.508 26.417 1.00 53.47 407 ALA A N 1
ATOM 3191 C CA . ALA A 1 407 ? -36.923 4.439 25.479 1.00 53.47 407 ALA A CA 1
ATOM 3192 C C . ALA A 1 407 ? -37.582 4.447 24.082 1.00 53.47 407 ALA A C 1
ATOM 3194 O O . ALA A 1 407 ? -37.277 5.308 23.265 1.00 53.47 407 ALA A O 1
ATOM 3195 N N . TYR A 1 408 ? -38.504 3.514 23.814 1.00 55.94 408 TYR A N 1
ATOM 3196 C CA . TYR A 1 408 ? -39.189 3.352 22.523 1.00 55.94 408 TYR A CA 1
ATOM 3197 C C . TYR A 1 408 ? -40.712 3.519 22.623 1.00 55.94 408 TYR A C 1
ATOM 3199 O O . TYR A 1 408 ? -41.461 3.010 21.790 1.00 55.94 408 TYR A O 1
ATOM 3207 N N . SER A 1 409 ? -41.207 4.221 23.644 1.00 59.19 409 SER A N 1
ATOM 3208 C CA . SER A 1 409 ? -42.648 4.338 23.908 1.00 59.19 409 SER A CA 1
ATOM 3209 C C . SER A 1 409 ? -43.455 4.941 22.753 1.00 59.19 409 SER A C 1
ATOM 3211 O O . SER A 1 409 ? -44.610 4.569 22.572 1.00 59.19 409 SER A O 1
ATOM 3213 N N . TYR A 1 410 ? -42.833 5.779 21.924 1.00 64.38 410 TYR A N 1
ATOM 3214 C CA . TYR A 1 410 ? -43.432 6.426 20.749 1.00 64.38 410 TYR A CA 1
ATOM 3215 C C . TYR A 1 410 ? -43.494 5.530 19.500 1.00 64.38 410 TYR A C 1
ATOM 3217 O O . TYR A 1 410 ? -44.183 5.865 18.536 1.00 64.38 410 TYR A O 1
ATOM 3225 N N . GLN A 1 411 ? -42.769 4.407 19.498 1.00 69.44 411 GLN A N 1
ATOM 3226 C CA . GLN A 1 411 ? -42.803 3.410 18.424 1.00 69.44 411 GLN A CA 1
ATOM 3227 C C . GLN A 1 411 ? -43.987 2.453 18.584 1.00 69.44 411 GLN A C 1
ATOM 3229 O O . GLN A 1 411 ? -44.513 1.957 17.596 1.00 69.44 411 GLN A O 1
ATOM 3234 N N . TYR A 1 412 ? -44.449 2.224 19.812 1.00 77.50 412 TYR A N 1
ATOM 3235 C CA . TYR A 1 412 ? -45.599 1.376 20.118 1.00 77.50 412 TYR A CA 1
ATOM 3236 C C . TYR A 1 412 ? -46.860 2.230 20.213 1.00 77.50 412 TYR A C 1
ATOM 3238 O O . TYR A 1 412 ? -47.099 2.887 21.226 1.00 77.50 412 TYR A O 1
ATOM 3246 N N . ILE A 1 413 ? -47.644 2.249 19.140 1.00 81.19 413 ILE A N 1
ATOM 3247 C CA . ILE A 1 413 ? -48.775 3.168 18.987 1.00 81.19 413 ILE A CA 1
ATOM 3248 C C . ILE A 1 413 ? -50.105 2.426 18.892 1.00 81.19 413 ILE A C 1
ATOM 3250 O O . ILE A 1 413 ? -50.160 1.220 18.637 1.00 81.19 413 ILE A O 1
ATOM 3254 N N . THR A 1 414 ? -51.195 3.164 19.104 1.00 85.81 414 THR A N 1
ATOM 3255 C CA . THR A 1 414 ? -52.542 2.620 18.923 1.00 85.81 414 THR A CA 1
ATOM 3256 C C . THR A 1 414 ? -52.818 2.339 17.447 1.00 85.81 414 THR A C 1
ATOM 3258 O O . THR A 1 414 ? -52.242 2.967 16.559 1.00 85.81 414 THR A O 1
ATOM 3261 N N . GLU A 1 415 ? -53.745 1.421 17.173 1.00 88.06 415 GLU A N 1
ATOM 3262 C CA . GLU A 1 415 ? -54.194 1.120 15.808 1.00 88.06 415 GLU A CA 1
ATOM 3263 C C . GLU A 1 415 ? -54.705 2.376 15.076 1.00 88.06 415 GLU A C 1
ATOM 3265 O O . GLU A 1 415 ? -54.350 2.618 13.926 1.00 88.06 415 GLU A O 1
ATOM 3270 N N . SER A 1 416 ? -55.460 3.237 15.769 1.00 88.75 416 SER A N 1
ATOM 3271 C CA . SER A 1 416 ? -55.969 4.497 15.209 1.00 88.75 416 SER A CA 1
ATOM 3272 C C . SER A 1 416 ? -54.845 5.463 14.813 1.00 88.75 416 SER A C 1
ATOM 3274 O O . SER A 1 416 ? -54.906 6.093 13.752 1.00 88.75 416 SER A O 1
ATOM 3276 N N . ASP A 1 417 ? -53.808 5.584 15.645 1.00 88.44 417 ASP A N 1
ATOM 3277 C CA . ASP A 1 417 ? -52.652 6.436 15.343 1.00 88.44 417 ASP A CA 1
ATOM 3278 C C . ASP A 1 417 ? -51.829 5.856 14.195 1.00 88.44 417 ASP A C 1
ATOM 3280 O O . ASP A 1 417 ? -51.362 6.596 13.329 1.00 88.44 417 ASP A O 1
ATOM 3284 N N . TYR A 1 418 ? -51.686 4.530 14.155 1.00 90.44 418 TYR A N 1
ATOM 3285 C CA . TYR A 1 418 ? -50.988 3.833 13.083 1.00 90.44 418 TYR A CA 1
ATOM 3286 C C . TYR A 1 418 ? -51.653 4.081 11.733 1.00 90.44 418 TYR A C 1
ATOM 3288 O O . TYR A 1 418 ? -50.977 4.490 10.793 1.00 90.44 418 TYR A O 1
ATOM 3296 N N . LEU A 1 419 ? -52.976 3.917 11.643 1.00 92.69 419 LEU A N 1
ATOM 3297 C CA . LEU A 1 419 ? -53.730 4.169 10.413 1.00 92.69 419 LEU A CA 1
ATOM 3298 C C . LEU A 1 419 ? -53.613 5.624 9.955 1.00 92.69 419 LEU A C 1
ATOM 3300 O O . LEU A 1 419 ? -53.398 5.887 8.771 1.00 92.69 419 LEU A O 1
ATOM 3304 N N . THR A 1 420 ? -53.684 6.567 10.898 1.00 91.81 420 THR A N 1
ATOM 3305 C CA . THR A 1 420 ? -53.515 7.996 10.608 1.00 91.81 420 THR A CA 1
ATOM 3306 C C . THR A 1 420 ? -52.132 8.273 10.020 1.00 91.81 420 THR A C 1
ATOM 3308 O O . THR A 1 420 ? -52.027 8.904 8.968 1.00 91.81 420 THR A O 1
ATOM 3311 N N . LYS A 1 421 ? -51.070 7.760 10.652 1.00 91.44 421 LYS A N 1
ATOM 3312 C CA . LYS A 1 421 ? -49.684 7.942 10.199 1.00 91.44 421 LYS A CA 1
ATOM 3313 C C . LYS A 1 421 ? -49.421 7.253 8.859 1.00 91.44 421 LYS A C 1
ATOM 3315 O O . LYS A 1 421 ? -48.839 7.867 7.971 1.00 91.44 421 LYS A O 1
ATOM 3320 N N . LEU A 1 422 ? -49.907 6.023 8.681 1.00 93.12 422 LEU A N 1
ATOM 3321 C CA . LEU A 1 422 ? -49.759 5.264 7.437 1.00 93.12 422 LEU A CA 1
ATOM 3322 C C . LEU A 1 422 ? -50.441 5.976 6.260 1.00 93.12 422 LEU A C 1
ATOM 3324 O O . LEU A 1 422 ? -49.882 6.039 5.170 1.00 93.12 422 LEU A O 1
ATOM 3328 N N . SER A 1 423 ? -51.609 6.589 6.484 1.00 94.00 423 SER A N 1
ATOM 3329 C CA . SER A 1 423 ? -52.326 7.358 5.452 1.00 94.00 423 SER A CA 1
ATOM 3330 C C . SER A 1 423 ? -51.594 8.629 4.988 1.00 94.00 423 SER A C 1
ATOM 3332 O O . SER A 1 423 ? -51.972 9.236 3.987 1.00 94.00 423 SER A O 1
ATOM 3334 N N . GLN A 1 424 ? -50.542 9.033 5.703 1.00 92.75 424 GLN A N 1
ATOM 3335 C CA . GLN A 1 424 ? -49.731 10.224 5.447 1.00 92.75 424 GLN A CA 1
ATOM 3336 C C . GLN A 1 424 ? -48.302 9.890 4.976 1.00 92.75 424 GLN A C 1
ATOM 3338 O O . GLN A 1 424 ? -47.465 10.790 4.885 1.00 92.75 424 GLN A O 1
ATOM 3343 N N . ALA A 1 425 ? -48.022 8.618 4.678 1.00 90.69 425 ALA A N 1
ATOM 3344 C CA . ALA A 1 425 ? -46.731 8.131 4.193 1.00 90.69 425 ALA A CA 1
ATOM 3345 C C . ALA A 1 425 ? -46.659 8.149 2.656 1.00 90.69 425 ALA A C 1
ATOM 3347 O O . ALA A 1 425 ? -46.669 7.112 1.991 1.00 90.69 425 ALA A O 1
ATOM 3348 N N . TYR A 1 426 ? -46.645 9.356 2.100 1.00 90.81 426 TYR A N 1
ATOM 3349 C CA . TYR A 1 426 ? -46.493 9.634 0.672 1.00 90.81 426 TYR A CA 1
ATOM 3350 C C . TYR A 1 426 ? -45.528 10.803 0.472 1.00 90.81 426 TYR A C 1
ATOM 3352 O O . TYR A 1 426 ? -45.294 11.558 1.414 1.00 90.81 426 TYR A O 1
ATOM 3360 N N . ALA A 1 427 ? -45.021 10.990 -0.750 1.00 86.38 427 ALA A N 1
ATOM 3361 C CA . ALA A 1 427 ? -44.068 12.053 -1.068 1.00 86.38 427 ALA A CA 1
ATOM 3362 C C . ALA A 1 427 ? -44.568 13.437 -0.601 1.00 86.38 427 ALA A C 1
ATOM 3364 O O . ALA A 1 427 ? -45.582 13.939 -1.095 1.00 86.38 427 ALA A O 1
ATOM 3365 N N . GLY A 1 428 ? -43.858 14.054 0.349 1.00 82.75 428 GLY A N 1
ATOM 3366 C CA . GLY A 1 428 ? -44.227 15.349 0.944 1.00 82.75 428 GLY A CA 1
ATOM 3367 C C . GLY A 1 428 ? -45.299 15.296 2.047 1.00 82.75 428 GLY A C 1
ATOM 3368 O O . GLY A 1 428 ? -45.687 16.340 2.573 1.00 82.75 428 GLY A O 1
ATOM 3369 N N . GLY A 1 429 ? -45.777 14.106 2.409 1.00 84.44 429 GLY A N 1
ATOM 3370 C CA . GLY A 1 429 ? -46.601 13.861 3.589 1.00 84.44 429 GLY A CA 1
ATOM 3371 C C . GLY A 1 429 ? -45.775 13.861 4.880 1.00 84.44 429 GLY A C 1
ATOM 3372 O O . GLY A 1 429 ? -44.560 13.677 4.870 1.00 84.44 429 GLY A O 1
ATOM 3373 N N . THR A 1 430 ? -46.432 14.061 6.027 1.00 85.50 430 THR A N 1
ATOM 3374 C CA . THR A 1 430 ? -45.754 14.175 7.336 1.00 85.50 430 THR A CA 1
ATOM 3375 C C . THR A 1 430 ? -44.968 12.920 7.731 1.00 85.50 430 THR A C 1
ATOM 3377 O O . THR A 1 430 ? -44.019 13.019 8.504 1.00 85.50 430 THR A O 1
ATOM 3380 N N . TYR A 1 431 ? -45.346 11.751 7.207 1.00 83.44 431 TYR A N 1
ATOM 3381 C CA . TYR A 1 431 ? -44.731 10.464 7.542 1.00 83.44 431 T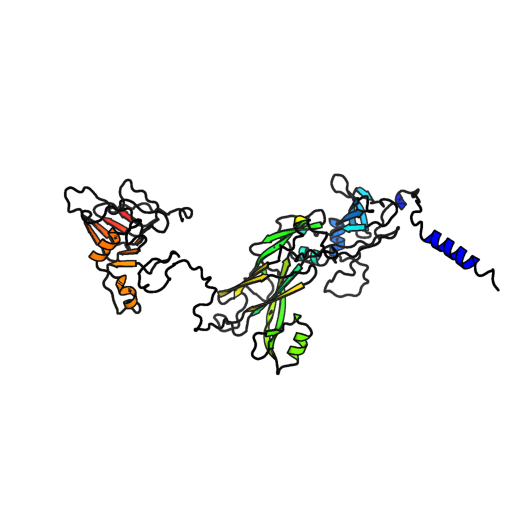YR A CA 1
ATOM 3382 C C . TYR A 1 431 ? -44.087 9.782 6.326 1.00 83.44 431 TYR A C 1
ATOM 3384 O O . TYR A 1 431 ? -43.989 8.556 6.274 1.00 83.44 431 TYR A O 1
ATOM 3392 N N . ASP A 1 432 ? -43.643 10.577 5.351 1.00 82.69 432 ASP A N 1
ATOM 3393 C CA . ASP A 1 432 ? -42.815 10.130 4.227 1.00 82.69 432 ASP A CA 1
ATOM 3394 C C . ASP A 1 432 ? -41.555 9.380 4.722 1.00 82.69 432 ASP A C 1
ATOM 3396 O O . ASP A 1 432 ? -40.950 9.765 5.730 1.00 82.69 432 ASP A O 1
ATOM 3400 N N . GLY A 1 433 ? -41.193 8.267 4.075 1.00 75.81 433 GLY A N 1
ATOM 3401 C CA . GLY A 1 433 ? -40.033 7.431 4.423 1.00 75.81 433 GLY A CA 1
ATOM 3402 C C . GLY A 1 433 ? -40.123 6.665 5.751 1.00 75.81 433 GLY A C 1
ATOM 3403 O O . GLY A 1 433 ? -39.156 6.029 6.169 1.00 75.81 433 GLY A O 1
ATOM 3404 N N . CYS A 1 434 ? -41.246 6.735 6.473 1.00 78.75 434 CYS A N 1
ATOM 3405 C CA . CYS A 1 434 ? -41.361 6.115 7.797 1.00 78.75 434 CYS A CA 1
ATOM 3406 C C . CYS A 1 434 ? -41.586 4.593 7.732 1.00 78.75 434 CYS A C 1
ATOM 3408 O O . CYS A 1 434 ? -42.059 4.057 6.730 1.00 78.75 434 CYS A O 1
ATOM 3410 N N . TYR A 1 435 ? -41.266 3.906 8.835 1.00 83.00 435 TYR A N 1
ATOM 3411 C CA . TYR A 1 435 ? -41.368 2.451 8.961 1.00 83.00 435 TYR A CA 1
ATOM 3412 C C . TYR A 1 435 ? -42.647 2.068 9.702 1.00 83.00 435 TYR A C 1
ATOM 3414 O O . TYR A 1 435 ? -42.997 2.656 10.725 1.00 83.00 435 TYR A O 1
ATOM 3422 N N . PHE A 1 436 ? -43.318 1.041 9.207 1.00 88.19 436 PHE A N 1
ATOM 3423 C CA . PHE A 1 436 ? -44.606 0.561 9.668 1.00 88.19 436 PHE A CA 1
ATOM 3424 C C . PHE A 1 436 ? -44.518 -0.951 9.843 1.00 88.19 436 PHE A C 1
ATOM 3426 O O . PHE A 1 436 ? -44.372 -1.692 8.877 1.00 88.19 436 PHE A O 1
ATOM 3433 N N . ILE A 1 437 ? -44.601 -1.409 11.090 1.00 87.06 437 ILE A N 1
ATOM 3434 C CA . ILE A 1 437 ? -44.493 -2.820 11.456 1.00 87.06 437 ILE A CA 1
ATOM 3435 C C . ILE A 1 437 ? -45.841 -3.313 11.958 1.00 87.06 437 ILE A C 1
ATOM 3437 O O . ILE A 1 437 ? -46.415 -2.745 12.894 1.00 87.06 437 ILE A O 1
ATOM 3441 N N . LEU A 1 438 ? -46.340 -4.390 11.361 1.00 88.00 438 LEU A N 1
ATOM 3442 C CA . LEU A 1 438 ? -47.577 -5.021 11.799 1.00 88.00 438 LEU A CA 1
ATOM 3443 C C . LEU A 1 438 ? -47.263 -6.250 12.660 1.00 88.00 438 LEU A C 1
ATOM 3445 O O . LEU A 1 438 ? -46.551 -7.145 12.226 1.00 88.00 438 LEU A O 1
ATOM 3449 N N . LYS A 1 439 ? -47.776 -6.292 13.896 1.00 84.12 439 LYS A N 1
ATOM 3450 C CA . LYS A 1 439 ? -47.627 -7.438 14.826 1.00 84.12 439 LYS A CA 1
ATOM 3451 C C . LYS A 1 439 ? -48.953 -8.138 15.150 1.00 84.12 439 LYS A C 1
ATOM 3453 O O . LYS A 1 439 ? -49.013 -9.001 16.026 1.00 84.12 439 LYS A O 1
ATOM 3458 N N . SER A 1 440 ? -50.025 -7.724 14.488 1.00 86.94 440 SER A N 1
ATOM 3459 C CA . SER A 1 440 ? -51.372 -8.276 14.615 1.00 86.94 440 SER A CA 1
ATOM 3460 C C . SER A 1 440 ? -52.159 -7.966 13.350 1.00 86.94 440 SER A C 1
ATOM 3462 O O . SER A 1 440 ? -51.884 -6.964 12.705 1.00 86.94 440 SER A O 1
ATOM 3464 N N . ASP A 1 441 ? -53.166 -8.764 13.010 1.00 92.62 441 ASP A N 1
ATOM 3465 C CA . ASP A 1 441 ? -54.009 -8.461 11.848 1.00 92.62 441 ASP A CA 1
ATOM 3466 C C . ASP A 1 441 ? -54.700 -7.090 11.989 1.00 92.62 441 ASP A C 1
ATOM 3468 O O . ASP A 1 441 ? -55.010 -6.650 13.098 1.00 92.62 441 ASP A O 1
ATOM 3472 N N . LEU A 1 442 ? -54.934 -6.419 10.859 1.00 94.44 442 LEU A N 1
ATOM 3473 C CA . LEU A 1 442 ? -55.451 -5.049 10.786 1.00 94.44 442 LEU A CA 1
ATOM 3474 C C . LEU A 1 442 ? -56.614 -4.963 9.802 1.00 94.44 442 LEU A C 1
ATOM 3476 O O . LEU A 1 442 ? -56.569 -5.564 8.732 1.00 94.44 442 LEU A O 1
ATOM 3480 N N . THR A 1 443 ? -57.645 -4.182 10.124 1.00 95.38 443 THR A N 1
ATOM 3481 C CA . THR A 1 443 ? -58.718 -3.859 9.171 1.00 95.38 443 THR A CA 1
ATOM 3482 C C . THR A 1 443 ? -58.633 -2.393 8.769 1.00 95.38 443 THR A C 1
ATOM 3484 O O . THR A 1 443 ? -58.590 -1.519 9.628 1.00 95.38 443 THR A O 1
ATOM 3487 N N . ILE A 1 444 ? -58.633 -2.115 7.465 1.00 95.38 444 ILE A N 1
ATOM 3488 C CA . ILE A 1 444 ? -58.581 -0.755 6.915 1.00 95.38 444 ILE A CA 1
ATOM 3489 C C . ILE A 1 444 ? -59.865 -0.482 6.136 1.00 95.38 444 ILE A C 1
ATOM 3491 O O . ILE A 1 444 ? -60.204 -1.215 5.205 1.00 95.38 444 ILE A O 1
ATOM 3495 N N . ASP A 1 445 ? -60.577 0.584 6.498 1.00 93.50 445 ASP A N 1
ATOM 3496 C CA . ASP A 1 445 ? -61.701 1.100 5.714 1.00 93.50 445 ASP A CA 1
ATOM 3497 C C . ASP A 1 445 ? -61.203 2.129 4.696 1.00 93.50 445 ASP A C 1
ATOM 3499 O O . ASP A 1 445 ? -60.870 3.270 5.034 1.00 93.50 445 ASP A O 1
ATOM 3503 N N . LEU A 1 446 ? -61.175 1.714 3.430 1.00 94.06 446 LEU A N 1
ATOM 3504 C CA . LEU A 1 446 ? -60.690 2.499 2.298 1.00 94.06 446 LEU A CA 1
ATOM 3505 C C . LEU A 1 446 ? -61.457 3.810 2.103 1.00 94.06 446 LEU A C 1
ATOM 3507 O O . LEU A 1 446 ? -60.884 4.751 1.566 1.00 94.06 446 LEU A O 1
ATOM 3511 N N . SER A 1 447 ? -62.700 3.907 2.590 1.00 89.62 447 SER A N 1
ATOM 3512 C CA . SER A 1 447 ? -63.475 5.151 2.519 1.00 89.62 447 SER A CA 1
ATOM 3513 C C . SER A 1 447 ? -62.910 6.274 3.397 1.00 89.62 447 SER A C 1
ATOM 3515 O O . SER A 1 447 ? -63.194 7.450 3.170 1.00 89.62 447 SER A O 1
ATOM 3517 N N . THR A 1 448 ? -62.102 5.912 4.397 1.00 86.81 448 THR A N 1
ATOM 3518 C CA . THR A 1 448 ? -61.460 6.838 5.341 1.00 86.81 448 THR A CA 1
ATOM 3519 C C . THR A 1 448 ? -59.945 6.909 5.165 1.00 86.81 448 THR A C 1
ATOM 3521 O O . THR A 1 448 ? -59.300 7.797 5.719 1.00 86.81 448 THR A O 1
ATOM 3524 N N . PHE A 1 449 ? -59.372 6.000 4.374 1.00 92.12 449 PHE A N 1
ATOM 3525 C CA . PHE A 1 449 ? -57.939 5.912 4.136 1.00 92.12 449 PHE A CA 1
ATOM 3526 C C . PHE A 1 449 ? -57.553 6.619 2.832 1.00 92.12 449 PHE A C 1
ATOM 3528 O O . PHE A 1 449 ? -58.150 6.388 1.782 1.00 92.12 449 PHE A O 1
ATOM 3535 N N . ALA A 1 450 ? -56.525 7.465 2.864 1.00 89.56 450 ALA A N 1
ATOM 3536 C CA . ALA A 1 450 ? -56.128 8.266 1.707 1.00 89.56 450 ALA A CA 1
ATOM 3537 C C . ALA A 1 450 ? -55.687 7.406 0.498 1.00 89.56 450 ALA A C 1
ATOM 3539 O O . ALA A 1 450 ? -55.107 6.328 0.651 1.00 89.56 450 ALA A O 1
ATOM 3540 N N . ASP A 1 451 ? -55.985 7.866 -0.722 1.00 92.94 451 ASP A N 1
ATOM 3541 C CA . ASP A 1 451 ? -55.543 7.233 -1.976 1.00 92.94 451 ASP A CA 1
ATOM 3542 C C . ASP A 1 451 ? -54.135 7.714 -2.344 1.00 92.94 451 ASP A C 1
ATOM 3544 O O . ASP A 1 451 ? -53.967 8.743 -3.000 1.00 92.94 451 ASP A O 1
ATOM 3548 N N . ILE A 1 452 ? -53.119 7.005 -1.849 1.00 94.69 452 ILE A N 1
ATOM 3549 C CA . ILE A 1 452 ? -51.730 7.477 -1.843 1.00 94.69 452 ILE A CA 1
ATOM 3550 C C . ILE A 1 452 ? -50.796 6.578 -2.650 1.00 94.69 452 ILE A C 1
ATOM 3552 O O . ILE A 1 452 ? -50.988 5.363 -2.716 1.00 94.69 452 ILE A O 1
ATOM 3556 N N . VAL A 1 453 ? -49.754 7.178 -3.228 1.00 95.56 453 VAL A N 1
ATOM 3557 C CA . VAL A 1 453 ? -48.541 6.451 -3.628 1.00 95.56 453 VAL A CA 1
ATOM 3558 C C . VAL A 1 453 ? -47.678 6.338 -2.381 1.00 95.56 453 VAL A C 1
ATOM 3560 O O . VAL A 1 453 ? -47.278 7.358 -1.824 1.00 95.56 453 VAL A O 1
ATOM 3563 N N . PHE A 1 454 ? -47.458 5.114 -1.916 1.00 94.94 454 PHE A N 1
ATOM 3564 C CA . PHE A 1 454 ? -46.772 4.872 -0.654 1.00 94.94 454 PHE A CA 1
ATOM 3565 C C . PHE A 1 454 ? -45.269 5.101 -0.803 1.00 94.94 454 PHE A C 1
ATOM 3567 O O . PHE A 1 454 ? -44.666 4.590 -1.747 1.00 94.94 454 PHE A O 1
ATOM 3574 N N . THR A 1 455 ? -44.670 5.845 0.124 1.00 88.44 455 THR A N 1
ATOM 3575 C CA . THR A 1 455 ? -43.232 6.171 0.120 1.00 88.44 455 THR A CA 1
ATOM 3576 C C . THR A 1 455 ? -42.537 5.820 1.437 1.00 88.44 455 THR A C 1
ATOM 3578 O O . THR A 1 455 ? -41.598 6.492 1.845 1.00 88.44 455 THR A O 1
ATOM 3581 N N . GLY A 1 456 ? -43.010 4.786 2.137 1.00 84.44 456 GLY A N 1
ATOM 3582 C CA . GLY A 1 456 ? -42.420 4.309 3.391 1.00 84.44 456 GLY A CA 1
ATOM 3583 C C . GLY A 1 456 ? -42.015 2.838 3.336 1.00 84.44 456 GLY A C 1
ATOM 3584 O O . GLY A 1 456 ? -41.948 2.233 2.268 1.00 84.44 456 GLY A O 1
ATOM 3585 N N . HIS A 1 457 ? -41.796 2.248 4.507 1.00 87.81 457 HIS A N 1
ATOM 3586 C CA . HIS A 1 457 ? -41.452 0.836 4.664 1.00 87.81 457 HIS A CA 1
ATOM 3587 C C . HIS A 1 457 ? -42.564 0.134 5.438 1.00 87.81 457 HIS A C 1
ATOM 3589 O O . HIS A 1 457 ? -42.799 0.463 6.597 1.00 87.81 457 HIS A O 1
ATOM 3595 N N . LEU A 1 458 ? -43.264 -0.814 4.822 1.00 92.50 458 LEU A N 1
ATOM 3596 C CA . LEU A 1 458 ? -44.286 -1.628 5.477 1.00 92.50 458 LEU A CA 1
ATOM 3597 C C . LEU A 1 458 ? -43.793 -3.070 5.581 1.00 92.50 458 LEU A C 1
ATOM 3599 O O . LEU A 1 458 ? -43.682 -3.748 4.567 1.00 92.50 458 LEU A O 1
ATOM 3603 N N . ASP A 1 459 ? -43.553 -3.559 6.793 1.00 89.81 459 ASP A N 1
ATOM 3604 C CA . ASP A 1 459 ? -43.321 -4.982 7.048 1.00 89.81 459 ASP A CA 1
ATOM 3605 C C . ASP A 1 459 ? -44.442 -5.514 7.930 1.00 89.81 459 ASP A C 1
ATOM 3607 O O . ASP A 1 459 ? -44.563 -5.165 9.109 1.00 89.81 459 ASP A O 1
ATOM 3611 N N . ALA A 1 460 ? -45.293 -6.353 7.347 1.00 89.44 460 ALA A N 1
ATOM 3612 C CA . ALA A 1 460 ? -46.428 -6.873 8.081 1.00 89.44 460 ALA A CA 1
ATOM 3613 C C . ALA A 1 460 ? -46.108 -8.125 8.911 1.00 89.44 460 ALA A C 1
ATOM 3615 O O . ALA A 1 460 ? -47.017 -8.655 9.543 1.00 89.44 460 ALA A O 1
ATOM 3616 N N . LEU A 1 461 ? -44.862 -8.622 8.904 1.00 84.81 461 LEU A N 1
ATOM 3617 C CA . LEU A 1 461 ? -44.448 -9.827 9.636 1.00 84.81 461 LEU A CA 1
ATOM 3618 C C . LEU A 1 461 ? -45.422 -11.009 9.444 1.00 84.81 461 LEU A C 1
ATOM 3620 O O . LEU A 1 461 ? -45.775 -11.702 10.396 1.00 84.81 461 LEU A O 1
ATOM 3624 N N . ASP A 1 462 ? -45.882 -11.208 8.204 1.00 87.19 462 ASP A N 1
ATOM 3625 C CA . ASP A 1 462 ? -46.850 -12.229 7.785 1.00 87.19 462 ASP A CA 1
ATOM 3626 C C . ASP A 1 462 ? -48.296 -12.062 8.299 1.00 87.19 462 ASP A C 1
ATOM 3628 O O . ASP A 1 462 ? -49.126 -12.955 8.059 1.00 87.19 462 ASP A O 1
ATOM 3632 N N . HIS A 1 463 ? -48.629 -10.936 8.936 1.00 91.75 463 HIS A N 1
ATOM 3633 C CA . HIS A 1 463 ? -49.994 -10.575 9.328 1.00 91.75 463 HIS A CA 1
ATOM 3634 C C . HIS A 1 463 ? -50.863 -10.119 8.150 1.00 91.75 463 HIS A C 1
ATOM 3636 O O . HIS A 1 463 ? -50.382 -9.739 7.076 1.00 91.75 463 HIS A O 1
ATOM 3642 N N . THR A 1 464 ? -52.179 -10.178 8.364 1.00 95.81 464 THR A N 1
ATOM 3643 C CA . THR A 1 464 ? -53.183 -9.871 7.341 1.00 95.81 464 THR A CA 1
ATOM 3644 C C . THR A 1 464 ? -53.748 -8.466 7.511 1.00 95.81 464 THR A C 1
ATOM 3646 O O . THR A 1 464 ? -54.221 -8.099 8.585 1.00 95.81 464 THR A O 1
ATOM 3649 N N . ILE A 1 465 ? -53.777 -7.707 6.418 1.00 97.50 465 ILE A N 1
ATOM 3650 C CA . ILE A 1 465 ? -54.524 -6.460 6.290 1.00 97.50 465 ILE A CA 1
ATOM 3651 C C . ILE A 1 465 ? -55.816 -6.750 5.513 1.00 97.50 465 ILE A C 1
ATOM 3653 O O . ILE A 1 465 ? -55.792 -7.107 4.335 1.00 97.50 465 ILE A O 1
ATOM 3657 N N . THR A 1 466 ? -56.961 -6.591 6.170 1.00 97.56 466 THR A N 1
ATOM 3658 C CA . THR A 1 466 ? -58.287 -6.745 5.558 1.00 97.56 466 THR A CA 1
ATOM 3659 C C . THR A 1 466 ? -58.798 -5.393 5.079 1.00 97.56 466 THR A C 1
ATOM 3661 O O . THR A 1 466 ? -58.954 -4.467 5.875 1.00 97.56 466 THR A O 1
ATOM 3664 N N . LEU A 1 467 ? -59.087 -5.271 3.785 1.00 96.25 467 LEU A N 1
ATOM 3665 C CA . LEU A 1 467 ? -59.638 -4.057 3.195 1.00 96.25 467 LEU A CA 1
ATOM 3666 C C . LEU A 1 467 ? -61.164 -4.110 3.194 1.00 96.25 467 LEU A C 1
ATOM 3668 O O . LEU A 1 467 ? -61.790 -5.042 2.689 1.00 96.25 467 LEU A O 1
ATOM 3672 N N . THR A 1 468 ? -61.769 -3.060 3.729 1.00 94.12 468 THR A N 1
ATOM 3673 C CA . THR A 1 468 ? -63.208 -2.810 3.671 1.00 94.12 468 THR A CA 1
ATOM 3674 C C . THR A 1 468 ? -63.457 -1.483 2.964 1.00 94.12 468 THR A C 1
ATOM 3676 O O . THR A 1 468 ? -62.551 -0.669 2.813 1.00 94.12 468 THR A O 1
ATOM 3679 N N . ASN A 1 469 ? -64.672 -1.269 2.470 1.00 89.62 469 ASN A N 1
ATOM 3680 C CA . ASN A 1 469 ? -65.077 0.032 1.950 1.00 89.62 469 ASN A CA 1
ATOM 3681 C C . ASN A 1 469 ? -66.534 0.256 2.338 1.00 89.62 469 ASN A C 1
ATOM 3683 O O . ASN A 1 469 ? -67.430 -0.380 1.777 1.00 89.62 469 ASN A O 1
ATOM 3687 N N . THR A 1 470 ? -66.759 1.078 3.361 1.00 86.69 470 THR A N 1
ATOM 3688 C CA . THR A 1 470 ? -68.110 1.318 3.890 1.00 86.69 470 THR A CA 1
ATOM 3689 C C . THR A 1 470 ? -68.877 2.380 3.100 1.00 86.69 470 THR A C 1
ATOM 3691 O O . THR A 1 470 ? -70.101 2.474 3.224 1.00 86.69 470 THR A O 1
ATOM 3694 N N . ASN A 1 471 ? -68.201 3.133 2.225 1.00 83.88 471 ASN A N 1
ATOM 3695 C CA . ASN A 1 471 ? -68.838 4.086 1.329 1.00 83.88 471 ASN A CA 1
ATOM 3696 C C . ASN A 1 471 ? -69.284 3.395 0.033 1.00 83.88 471 ASN A C 1
ATOM 3698 O O . ASN A 1 471 ? -68.486 3.112 -0.854 1.00 83.88 471 ASN A O 1
ATOM 3702 N N . ALA A 1 472 ? -70.595 3.190 -0.111 1.00 72.94 472 ALA A N 1
ATOM 3703 C CA . ALA A 1 472 ? -71.185 2.487 -1.251 1.00 72.94 472 ALA A CA 1
ATOM 3704 C C . ALA A 1 472 ? -70.917 3.133 -2.629 1.00 72.94 472 ALA A C 1
ATOM 3706 O O . ALA A 1 472 ? -71.134 2.477 -3.647 1.00 72.94 472 ALA A O 1
ATOM 3707 N N . THR A 1 473 ? -70.476 4.396 -2.685 1.00 77.69 473 THR A N 1
ATOM 3708 C CA . THR A 1 473 ? -70.127 5.074 -3.947 1.00 77.69 473 THR A CA 1
ATOM 3709 C C . THR A 1 473 ? -68.639 5.016 -4.293 1.00 77.69 473 THR A C 1
ATOM 3711 O O . THR A 1 473 ? -68.277 5.374 -5.411 1.00 77.69 473 THR A O 1
ATOM 3714 N N . ASP A 1 474 ? -67.784 4.584 -3.363 1.00 80.44 474 ASP A N 1
ATOM 3715 C CA . ASP A 1 474 ? -66.354 4.411 -3.606 1.00 80.44 474 ASP A CA 1
ATOM 3716 C C . ASP A 1 474 ? -66.066 2.973 -4.066 1.00 80.44 474 ASP A C 1
ATOM 3718 O O . ASP A 1 474 ? -66.356 1.988 -3.386 1.00 80.44 474 ASP A O 1
ATOM 3722 N N . THR A 1 475 ? -65.512 2.847 -5.270 1.00 84.56 475 THR A N 1
ATOM 3723 C CA . THR A 1 475 ? -65.201 1.558 -5.894 1.00 84.56 475 THR A CA 1
ATOM 3724 C C . THR A 1 475 ? -63.771 1.096 -5.633 1.00 84.56 475 THR A C 1
ATOM 3726 O O . THR A 1 475 ? -63.372 0.060 -6.167 1.00 84.56 475 THR A O 1
ATOM 3729 N N . ARG A 1 476 ? -62.974 1.834 -4.850 1.00 92.12 476 ARG A N 1
ATOM 3730 C CA . ARG A 1 476 ? -61.589 1.471 -4.543 1.00 92.12 476 ARG A CA 1
ATOM 3731 C C . ARG A 1 476 ? -61.523 0.121 -3.827 1.00 92.12 476 ARG A C 1
ATOM 3733 O O . ARG A 1 476 ? -62.235 -0.126 -2.850 1.00 92.12 476 ARG A O 1
ATOM 3740 N N . LYS A 1 477 ? -60.636 -0.744 -4.328 1.00 92.06 477 LYS A N 1
ATOM 3741 C CA . LYS A 1 477 ? -60.357 -2.097 -3.810 1.00 92.06 477 LYS A CA 1
ATOM 3742 C C . LYS A 1 477 ? -58.871 -2.357 -3.592 1.00 92.06 477 LYS A C 1
ATOM 3744 O O . LYS A 1 477 ? -58.469 -3.508 -3.494 1.00 92.06 477 LYS A O 1
ATOM 3749 N N . TYR A 1 478 ? -58.064 -1.306 -3.527 1.00 95.69 478 TYR A N 1
ATOM 3750 C CA . TYR A 1 478 ? -56.628 -1.422 -3.333 1.00 95.69 478 TYR A CA 1
ATOM 3751 C C . TYR A 1 478 ? -56.150 -0.551 -2.171 1.00 95.69 478 TYR A C 1
ATOM 3753 O O . TYR A 1 478 ? -56.718 0.519 -1.925 1.00 95.69 478 TYR A O 1
ATOM 3761 N N . LEU A 1 479 ? -55.102 -0.993 -1.470 1.00 96.19 479 LEU A N 1
ATOM 3762 C CA . LEU A 1 479 ? -54.535 -0.255 -0.341 1.00 96.19 479 LEU A CA 1
ATOM 3763 C C . LEU A 1 479 ? -53.713 0.951 -0.804 1.00 96.19 479 LEU A C 1
ATOM 3765 O O . LEU A 1 479 ? -53.966 2.058 -0.342 1.00 96.19 479 LEU A O 1
ATOM 3769 N N . PHE A 1 480 ? -52.796 0.780 -1.755 1.00 97.38 480 PHE A N 1
ATOM 3770 C CA . PHE A 1 480 ? -51.961 1.867 -2.271 1.00 97.38 480 PHE A CA 1
ATOM 3771 C C . PHE A 1 480 ? -52.141 2.059 -3.774 1.00 97.38 480 PHE A C 1
ATOM 3773 O O . PHE A 1 480 ? -52.261 1.105 -4.541 1.00 97.38 480 PHE A O 1
ATOM 3780 N N . LYS A 1 481 ? -52.134 3.312 -4.223 1.00 95.69 481 LYS A N 1
ATOM 3781 C CA . LYS A 1 481 ? -52.199 3.655 -5.647 1.00 95.69 481 LYS A CA 1
ATOM 3782 C C . LYS A 1 481 ? -50.957 3.185 -6.410 1.00 95.69 481 LYS A C 1
ATOM 3784 O O . LYS A 1 481 ? -51.055 2.889 -7.596 1.00 95.69 481 LYS A O 1
ATOM 3789 N N . GLY A 1 482 ? -49.819 3.109 -5.723 1.00 94.75 482 GLY A N 1
ATOM 3790 C CA . GLY A 1 482 ? -48.540 2.599 -6.213 1.00 94.75 482 GLY A CA 1
ATOM 3791 C C . GLY A 1 482 ? -47.467 2.651 -5.129 1.00 94.75 482 GLY A C 1
ATOM 3792 O O . GLY A 1 482 ? -47.776 2.986 -3.981 1.00 94.75 482 GLY A O 1
ATOM 3793 N N . LEU A 1 483 ? -46.227 2.328 -5.500 1.00 94.00 483 LEU A N 1
ATOM 3794 C CA . LEU A 1 483 ? -45.069 2.323 -4.604 1.00 94.00 483 LEU A CA 1
ATOM 3795 C C . LEU A 1 483 ? -43.991 3.268 -5.140 1.00 94.00 483 LEU A C 1
ATOM 3797 O O . LEU A 1 483 ? -43.647 3.195 -6.318 1.00 94.00 483 LEU A O 1
ATOM 3801 N N . GLY A 1 484 ? -43.461 4.118 -4.259 1.00 85.75 484 GLY A N 1
ATOM 3802 C CA . GLY A 1 484 ? -42.396 5.078 -4.541 1.00 85.75 484 GLY A CA 1
ATOM 3803 C C . GLY A 1 484 ? -41.092 4.450 -5.041 1.00 85.75 484 GLY A C 1
ATOM 3804 O O . GLY A 1 484 ? -40.998 3.246 -5.267 1.00 85.75 484 GLY A O 1
ATOM 3805 N N . THR A 1 485 ? -40.081 5.279 -5.287 1.00 80.06 485 THR A N 1
ATOM 3806 C CA . THR A 1 485 ? -38.855 4.882 -5.997 1.00 80.06 485 THR A CA 1
ATOM 3807 C C . THR A 1 485 ? -37.735 4.423 -5.067 1.00 80.06 485 THR A C 1
ATOM 3809 O O . THR A 1 485 ? -37.406 5.111 -4.100 1.00 80.06 485 THR A O 1
ATOM 3812 N N . GLY A 1 486 ? -37.063 3.334 -5.449 1.00 70.94 486 GLY A N 1
ATOM 3813 C CA . GLY A 1 486 ? -35.810 2.887 -4.844 1.00 70.94 486 GLY A CA 1
ATOM 3814 C C . GLY A 1 486 ? -35.981 2.172 -3.503 1.00 70.94 486 GLY A C 1
ATOM 3815 O O . GLY A 1 486 ? -37.076 1.781 -3.109 1.00 70.94 486 GLY A O 1
ATOM 3816 N N . TRP A 1 487 ? -34.870 2.008 -2.786 1.00 67.88 487 TRP A N 1
ATOM 3817 C CA . TRP A 1 487 ? -34.820 1.327 -1.484 1.00 67.88 487 TRP A CA 1
ATOM 3818 C C . TRP A 1 487 ? -35.453 2.126 -0.332 1.00 67.88 487 TRP A C 1
ATOM 3820 O O . TRP A 1 487 ? -35.532 1.631 0.782 1.00 67.88 487 TRP A O 1
ATOM 3830 N N . ASN A 1 488 ? -35.944 3.340 -0.597 1.00 70.31 488 ASN A N 1
ATOM 3831 C CA . ASN A 1 488 ? -36.664 4.175 0.372 1.00 70.31 488 ASN A CA 1
ATOM 3832 C C . ASN A 1 488 ? -38.182 3.902 0.376 1.00 70.31 488 ASN A C 1
ATOM 3834 O O . ASN A 1 488 ? -38.951 4.639 0.987 1.00 70.31 488 ASN A O 1
ATOM 3838 N N . SER A 1 489 ? -38.654 2.913 -0.385 1.00 84.38 489 SER A N 1
ATOM 3839 C CA . SER A 1 489 ? -40.067 2.541 -0.463 1.00 84.38 489 SER A CA 1
ATOM 3840 C C . SER A 1 489 ? -40.185 1.030 -0.580 1.00 84.38 489 SER A C 1
ATOM 3842 O O . SER A 1 489 ? -39.802 0.451 -1.596 1.00 84.38 489 SER A O 1
ATOM 3844 N N . GLU A 1 490 ? -40.699 0.386 0.465 1.00 88.12 490 GLU A N 1
ATOM 3845 C CA . GLU A 1 490 ? -40.656 -1.069 0.594 1.00 88.12 490 GLU A CA 1
ATOM 3846 C C . GLU A 1 490 ? -41.952 -1.638 1.169 1.00 88.12 490 GLU A C 1
ATOM 3848 O O . GLU A 1 490 ? -42.524 -1.083 2.108 1.00 88.12 490 GLU A O 1
ATOM 3853 N N . VAL A 1 491 ? -42.402 -2.780 0.641 1.00 93.12 491 VAL A N 1
ATOM 3854 C CA . VAL A 1 491 ? -43.474 -3.574 1.253 1.00 93.12 491 VAL A CA 1
ATOM 3855 C C . VAL A 1 491 ? -43.071 -5.042 1.339 1.00 93.12 491 VAL A C 1
ATOM 3857 O O . VAL A 1 491 ? -42.773 -5.686 0.331 1.00 93.12 491 VAL A O 1
ATOM 3860 N N . LEU A 1 492 ? -43.075 -5.570 2.558 1.00 91.12 492 LEU A N 1
ATOM 3861 C CA . LEU A 1 492 ? -42.555 -6.881 2.916 1.00 91.12 492 LEU A CA 1
ATOM 3862 C C . LEU A 1 492 ? -43.612 -7.685 3.681 1.00 91.12 492 LEU A C 1
ATOM 3864 O O . LEU A 1 492 ? -44.401 -7.134 4.454 1.00 91.12 492 LEU A O 1
ATOM 3868 N N . ASN A 1 493 ? -43.623 -9.002 3.464 1.00 90.94 493 ASN A N 1
ATOM 3869 C CA . ASN A 1 493 ? -44.361 -9.985 4.271 1.00 90.94 493 ASN A CA 1
ATOM 3870 C C . ASN A 1 493 ? -45.849 -9.645 4.496 1.00 90.94 493 ASN A C 1
ATOM 3872 O O . ASN A 1 493 ? -46.401 -9.931 5.558 1.00 90.94 493 ASN A O 1
ATOM 3876 N N . THR A 1 494 ? -46.501 -8.995 3.526 1.00 95.12 494 THR A N 1
ATOM 3877 C CA . THR A 1 494 ? -47.853 -8.434 3.680 1.00 95.12 494 THR A CA 1
ATOM 3878 C C . THR A 1 494 ? -48.902 -9.256 2.948 1.00 95.12 494 THR A C 1
ATOM 3880 O O . THR A 1 494 ? -48.773 -9.534 1.755 1.00 95.12 494 THR A O 1
ATOM 3883 N N . LYS A 1 495 ? -49.985 -9.610 3.650 1.00 97.25 495 LYS A N 1
ATOM 3884 C CA . LYS A 1 495 ? -51.140 -10.317 3.081 1.00 97.25 495 LYS A CA 1
ATOM 3885 C C . LYS A 1 495 ? -52.350 -9.395 3.070 1.00 97.25 495 LYS A C 1
ATOM 3887 O O . LYS A 1 495 ? -52.763 -8.914 4.118 1.00 97.25 495 LYS A O 1
ATOM 3892 N N . ILE A 1 496 ? -52.930 -9.173 1.900 1.00 97.62 496 ILE A N 1
ATOM 3893 C CA . ILE A 1 496 ? -54.142 -8.377 1.718 1.00 97.62 496 ILE A CA 1
ATOM 3894 C C . ILE A 1 496 ? -55.327 -9.308 1.503 1.00 97.62 496 ILE A C 1
ATOM 3896 O O . ILE A 1 496 ? -55.231 -10.249 0.716 1.00 97.62 496 ILE A O 1
ATOM 3900 N N . VAL A 1 497 ? -56.440 -9.033 2.180 1.00 96.31 497 VAL A N 1
ATOM 3901 C CA . VAL A 1 497 ? -57.721 -9.724 1.977 1.00 96.31 497 VAL A CA 1
ATOM 3902 C C . VAL A 1 497 ? -58.826 -8.713 1.677 1.00 96.31 497 VAL A C 1
ATOM 3904 O O . VAL A 1 497 ? -58.868 -7.645 2.283 1.00 96.31 497 VAL A O 1
ATOM 3907 N N . GLY A 1 498 ? -59.738 -9.044 0.759 1.00 92.25 498 GLY A N 1
ATOM 3908 C CA . GLY A 1 498 ? -60.859 -8.176 0.371 1.00 92.25 498 GLY A CA 1
ATOM 3909 C C . GLY A 1 498 ? -60.499 -7.112 -0.674 1.00 92.25 498 GLY A C 1
ATOM 3910 O O . GLY A 1 498 ? -61.256 -6.154 -0.865 1.00 92.25 498 GLY A O 1
ATOM 3911 N N . GLY A 1 499 ? -59.357 -7.275 -1.352 1.00 92.94 499 GLY A N 1
ATOM 3912 C CA . GLY A 1 499 ? -58.800 -6.321 -2.307 1.00 92.94 499 GLY A CA 1
ATOM 3913 C C . GLY A 1 499 ? -57.350 -6.635 -2.695 1.00 92.94 499 GLY A C 1
ATOM 3914 O O . GLY A 1 499 ? -56.880 -7.761 -2.552 1.00 92.94 499 GLY A O 1
ATOM 3915 N N . THR A 1 500 ? -56.622 -5.630 -3.182 1.00 96.62 500 THR A N 1
ATOM 3916 C CA . THR A 1 500 ? -55.217 -5.752 -3.601 1.00 96.62 500 THR A CA 1
ATOM 3917 C C . THR A 1 500 ? -54.297 -4.780 -2.864 1.00 96.62 500 THR A C 1
ATOM 3919 O O . THR A 1 500 ? -54.710 -3.722 -2.398 1.00 96.62 500 THR A O 1
ATOM 3922 N N . LEU A 1 501 ? -53.013 -5.120 -2.753 1.00 96.31 501 LEU A N 1
ATOM 3923 C CA . LEU A 1 501 ? -52.008 -4.245 -2.151 1.00 96.31 501 LEU A CA 1
ATOM 3924 C C . LEU A 1 501 ? -51.829 -2.959 -2.961 1.00 96.31 501 LEU A C 1
ATOM 3926 O O . LEU A 1 501 ? -51.816 -1.867 -2.400 1.00 96.31 501 LEU A O 1
ATOM 3930 N N . PHE A 1 502 ? -51.764 -3.099 -4.284 1.00 96.94 502 PHE A N 1
ATOM 3931 C CA . PHE A 1 502 ? -51.594 -1.994 -5.215 1.00 96.94 502 PHE A CA 1
ATOM 3932 C C . PHE A 1 502 ? -52.749 -1.920 -6.213 1.00 96.94 502 PHE A C 1
ATOM 3934 O O . PHE A 1 502 ? -53.411 -2.928 -6.489 1.00 96.94 502 PHE A O 1
ATOM 3941 N N . ASN A 1 503 ? -52.989 -0.728 -6.756 1.00 95.69 503 ASN A N 1
ATOM 3942 C CA . ASN A 1 503 ? -53.854 -0.548 -7.918 1.00 95.69 503 ASN A CA 1
ATOM 3943 C C . ASN A 1 503 ? -53.355 -1.400 -9.107 1.00 95.69 503 ASN A C 1
ATOM 3945 O O . ASN A 1 503 ? -52.162 -1.664 -9.227 1.00 95.69 503 ASN A O 1
ATOM 3949 N N . ALA A 1 504 ? -54.255 -1.821 -9.998 1.00 90.69 504 ALA A N 1
ATOM 3950 C CA . ALA A 1 504 ? -53.915 -2.692 -11.127 1.00 90.69 504 ALA A CA 1
ATOM 3951 C C . ALA A 1 504 ? -52.901 -2.052 -12.094 1.00 90.69 504 ALA A C 1
ATOM 3953 O O . ALA A 1 504 ? -52.018 -2.742 -12.595 1.00 90.69 504 ALA A O 1
ATOM 3954 N N . ASP A 1 505 ? -52.998 -0.735 -12.290 1.00 90.00 505 ASP A N 1
ATOM 3955 C CA . ASP A 1 505 ? -52.100 0.054 -13.145 1.00 90.00 505 ASP A CA 1
ATOM 3956 C C . ASP A 1 505 ? -51.014 0.785 -12.332 1.00 90.00 505 ASP A C 1
ATOM 3958 O O . ASP A 1 505 ? -50.522 1.841 -12.733 1.00 90.00 505 ASP A O 1
ATOM 3962 N N . ALA A 1 506 ? -50.692 0.281 -11.138 1.00 90.50 506 ALA A N 1
ATOM 3963 C CA . ALA A 1 506 ? -49.718 0.908 -10.258 1.00 90.50 506 ALA A CA 1
ATOM 3964 C C . ALA A 1 506 ? -48.302 0.874 -10.846 1.00 90.50 506 ALA A C 1
ATOM 3966 O O . ALA A 1 506 ? -47.805 -0.171 -11.267 1.00 90.50 506 ALA A O 1
ATOM 3967 N N . GLU A 1 507 ? -47.614 2.010 -10.771 1.00 90.38 507 GLU A N 1
ATOM 3968 C CA . GLU A 1 507 ? -46.166 2.063 -10.927 1.00 90.38 507 GLU A CA 1
ATOM 3969 C C . GLU A 1 507 ? -45.514 1.583 -9.620 1.00 90.38 507 GLU A C 1
ATOM 3971 O O . GLU A 1 507 ? -45.793 2.115 -8.540 1.00 90.38 507 GLU A O 1
ATOM 3976 N N . ILE A 1 508 ? -44.705 0.522 -9.719 1.00 90.44 508 ILE A N 1
ATOM 3977 C CA . ILE A 1 508 ? -44.004 -0.107 -8.594 1.00 90.44 508 ILE A CA 1
ATOM 3978 C C . ILE A 1 508 ? -42.506 0.033 -8.837 1.00 90.44 508 ILE A C 1
ATOM 3980 O O . ILE A 1 508 ? -41.895 -0.777 -9.531 1.00 90.44 508 ILE A O 1
ATOM 3984 N N . THR A 1 509 ? -41.928 1.090 -8.279 1.00 85.44 509 THR A N 1
ATOM 3985 C CA . THR A 1 509 ? -40.503 1.424 -8.446 1.00 85.44 509 THR A CA 1
ATOM 3986 C C . THR A 1 509 ? -39.661 1.149 -7.199 1.00 85.44 509 THR A C 1
ATOM 3988 O O . THR A 1 509 ? -38.467 1.444 -7.184 1.00 85.44 509 THR A O 1
ATOM 3991 N N . GLY A 1 510 ? -40.284 0.606 -6.153 1.00 84.62 510 GLY A N 1
ATOM 3992 C CA . GLY A 1 510 ? -39.668 0.273 -4.870 1.00 84.62 510 GLY A CA 1
ATOM 3993 C C . GLY A 1 510 ? -39.535 -1.235 -4.665 1.00 84.62 510 GLY A C 1
ATOM 3994 O O . GLY A 1 510 ? -39.801 -2.025 -5.575 1.00 84.62 510 GLY A O 1
ATOM 3995 N N . HIS A 1 511 ? -39.124 -1.648 -3.468 1.00 88.44 511 HIS A N 1
ATOM 3996 C CA . HIS A 1 511 ? -38.942 -3.062 -3.146 1.00 88.44 511 HIS A CA 1
ATOM 3997 C C . HIS A 1 511 ? -40.254 -3.721 -2.699 1.00 88.44 511 HIS A C 1
ATOM 3999 O O . HIS A 1 511 ? -40.936 -3.244 -1.796 1.00 88.44 511 HIS A O 1
ATOM 4005 N N . VAL A 1 512 ? -40.606 -4.853 -3.308 1.00 94.19 512 VAL A N 1
ATOM 4006 C CA . VAL A 1 512 ? -41.727 -5.699 -2.879 1.00 94.19 512 VAL A CA 1
ATOM 4007 C C . VAL A 1 512 ? -41.205 -7.109 -2.683 1.00 94.19 512 VAL A C 1
ATOM 4009 O O . VAL A 1 512 ? -40.575 -7.659 -3.584 1.00 94.19 512 VAL A O 1
ATOM 4012 N N . SER A 1 513 ? -41.475 -7.715 -1.531 1.00 93.00 513 SER A N 1
ATOM 4013 C CA . SER A 1 513 ? -41.046 -9.088 -1.264 1.00 93.00 513 SER A CA 1
ATOM 4014 C C . SER A 1 513 ? -42.054 -9.834 -0.402 1.00 93.00 513 SER A C 1
ATOM 4016 O O . SER A 1 513 ? -42.587 -9.293 0.567 1.00 93.00 513 SER A O 1
ATOM 4018 N N . ASN A 1 514 ? -42.326 -11.091 -0.758 1.00 91.88 514 ASN A N 1
ATOM 4019 C CA . ASN A 1 514 ? -43.186 -11.991 0.018 1.00 91.88 514 ASN A CA 1
ATOM 4020 C C . ASN A 1 514 ? -44.586 -11.406 0.332 1.00 91.88 514 ASN A C 1
ATOM 4022 O O . ASN A 1 514 ? -45.089 -11.504 1.450 1.00 91.88 514 ASN A O 1
ATOM 4026 N N . CYS A 1 515 ? -45.232 -10.784 -0.658 1.00 95.62 515 CYS A N 1
ATOM 4027 C CA . CYS A 1 515 ? -46.565 -10.193 -0.502 1.00 95.62 515 CYS A CA 1
ATOM 4028 C C . CYS A 1 515 ? -47.657 -10.991 -1.233 1.00 95.62 515 CYS A C 1
ATOM 4030 O O . CYS A 1 515 ? -47.385 -11.691 -2.210 1.00 95.62 515 CYS A O 1
ATOM 4032 N N . TRP A 1 516 ? -48.905 -10.889 -0.766 1.00 96.81 516 TRP A N 1
ATOM 4033 C CA . TRP A 1 516 ? -50.034 -11.696 -1.246 1.00 96.81 516 TRP A CA 1
ATOM 4034 C C . TRP A 1 516 ? -51.342 -10.888 -1.308 1.00 96.81 516 TRP A C 1
ATOM 4036 O O . TRP A 1 516 ? -51.643 -10.144 -0.383 1.00 96.81 516 TRP A O 1
ATOM 4046 N N . ASN A 1 517 ? -52.147 -11.089 -2.356 1.00 96.50 517 ASN A N 1
ATOM 4047 C CA . ASN A 1 517 ? -53.505 -10.552 -2.527 1.00 96.50 517 ASN A CA 1
ATOM 4048 C C . ASN A 1 517 ? -54.515 -11.704 -2.564 1.00 96.50 517 ASN A C 1
ATOM 4050 O O . ASN A 1 517 ? -54.460 -12.521 -3.483 1.00 96.50 517 ASN A O 1
ATOM 4054 N N . ASP A 1 518 ? -55.418 -11.793 -1.587 1.00 91.75 518 ASP A N 1
ATOM 4055 C CA . ASP A 1 518 ? -56.455 -12.832 -1.485 1.00 91.75 518 ASP A CA 1
ATOM 4056 C C . ASP A 1 518 ? -55.897 -14.256 -1.722 1.00 91.75 518 ASP A C 1
ATOM 4058 O O . ASP A 1 518 ? -56.448 -15.070 -2.462 1.00 91.75 518 ASP A O 1
ATOM 4062 N N . GLY A 1 519 ? -54.736 -14.550 -1.125 1.00 87.00 519 GLY A N 1
ATOM 4063 C CA . GLY A 1 519 ? -54.045 -15.840 -1.264 1.00 87.00 519 GLY A CA 1
ATOM 4064 C C . GLY A 1 519 ? -53.257 -16.032 -2.568 1.00 87.00 519 GLY A C 1
ATOM 4065 O O . GLY A 1 519 ? -52.616 -17.066 -2.741 1.00 87.00 519 GLY A O 1
ATOM 4066 N N . THR A 1 520 ? -53.237 -15.042 -3.463 1.00 93.38 520 THR A N 1
ATOM 4067 C CA . THR A 1 520 ? -52.405 -15.029 -4.676 1.00 93.38 520 THR A CA 1
ATOM 4068 C C . THR A 1 520 ? -51.117 -14.254 -4.431 1.00 93.38 520 THR A C 1
ATOM 4070 O O . THR A 1 520 ? -51.155 -13.105 -3.997 1.00 93.38 520 THR A O 1
ATOM 4073 N N . ARG A 1 521 ? -49.962 -14.859 -4.722 1.00 93.75 521 ARG A N 1
ATOM 4074 C CA . ARG A 1 521 ? -48.658 -14.216 -4.519 1.00 93.75 521 ARG A CA 1
ATOM 4075 C C . ARG A 1 521 ? -48.463 -13.039 -5.479 1.00 93.75 521 ARG A C 1
ATOM 4077 O O . ARG A 1 521 ? -48.675 -13.184 -6.681 1.00 93.75 521 ARG A O 1
ATOM 4084 N N . ILE A 1 522 ? -48.006 -11.909 -4.950 1.00 93.50 522 ILE A N 1
ATOM 4085 C CA . ILE A 1 522 ? -47.497 -10.773 -5.724 1.00 93.50 522 ILE A CA 1
ATOM 4086 C C . ILE A 1 522 ? -46.039 -11.073 -6.080 1.00 93.50 522 ILE A C 1
ATOM 4088 O O . ILE A 1 522 ? -45.283 -11.549 -5.233 1.00 93.50 522 ILE A O 1
ATOM 4092 N N . ALA A 1 523 ? -45.649 -10.840 -7.332 1.00 92.06 523 ALA A N 1
ATOM 4093 C CA . ALA A 1 523 ? -44.264 -11.023 -7.751 1.00 92.06 523 ALA A CA 1
ATOM 4094 C C . ALA A 1 523 ? -43.330 -10.099 -6.955 1.00 92.06 523 ALA A C 1
ATOM 4096 O O . ALA A 1 523 ? -43.648 -8.926 -6.755 1.00 92.06 523 ALA A O 1
ATOM 4097 N N . ASP A 1 524 ? -42.185 -10.632 -6.526 1.00 91.50 524 ASP A N 1
ATOM 4098 C CA . ASP A 1 524 ? -41.169 -9.823 -5.862 1.00 91.50 524 ASP A CA 1
ATOM 4099 C C . ASP A 1 524 ? -40.577 -8.823 -6.872 1.00 91.50 524 ASP A C 1
ATOM 4101 O O . ASP A 1 524 ? -40.349 -9.155 -8.041 1.00 91.50 524 ASP A O 1
ATOM 4105 N N . VAL A 1 525 ? -40.313 -7.604 -6.412 1.00 89.62 525 VAL A N 1
ATOM 4106 C CA . VAL A 1 525 ? -39.711 -6.519 -7.193 1.00 89.62 525 VAL A CA 1
ATOM 4107 C C . VAL A 1 525 ? -38.497 -6.018 -6.431 1.00 89.62 525 VAL A C 1
ATOM 4109 O O . VAL A 1 525 ? -38.614 -5.647 -5.267 1.00 89.62 525 VAL A O 1
ATOM 4112 N N . THR A 1 526 ? -37.336 -5.983 -7.078 1.00 83.75 526 THR A N 1
ATOM 4113 C CA . THR A 1 526 ? -36.105 -5.428 -6.502 1.00 83.75 526 THR A CA 1
ATOM 4114 C C . THR A 1 526 ? -35.685 -4.211 -7.324 1.00 83.75 526 THR A C 1
ATOM 4116 O O . THR A 1 526 ? -35.443 -4.373 -8.523 1.00 83.75 526 THR A O 1
ATOM 4119 N N . PRO A 1 527 ? -35.602 -3.008 -6.729 1.00 76.44 527 PRO A N 1
ATOM 4120 C CA . PRO A 1 527 ? -35.193 -1.809 -7.454 1.00 76.44 527 PRO A CA 1
ATOM 4121 C C . PRO A 1 527 ? -33.712 -1.887 -7.858 1.00 76.44 527 PRO A C 1
ATOM 4123 O O . PRO A 1 527 ? -32.892 -2.483 -7.151 1.00 76.44 527 PRO A O 1
ATOM 4126 N N . ASN A 1 528 ? -33.343 -1.288 -8.996 1.00 67.38 528 ASN A N 1
ATOM 4127 C CA . ASN A 1 528 ? -31.945 -1.270 -9.429 1.00 67.38 528 ASN A CA 1
ATOM 4128 C C . ASN A 1 528 ? -31.113 -0.356 -8.522 1.00 67.38 528 ASN A C 1
ATOM 4130 O O . ASN A 1 528 ? -31.538 0.732 -8.142 1.00 67.38 528 ASN A O 1
ATOM 4134 N N . LEU A 1 529 ? -29.870 -0.758 -8.242 1.00 54.28 529 LEU A N 1
ATOM 4135 C CA . LEU A 1 529 ? -28.921 0.044 -7.455 1.00 54.28 529 LEU A CA 1
ATOM 4136 C C . LEU A 1 529 ? -28.585 1.402 -8.104 1.00 54.28 529 LEU A C 1
ATOM 4138 O O . LEU A 1 529 ? -28.116 2.304 -7.421 1.00 54.28 529 LEU A O 1
ATOM 4142 N N . SER A 1 530 ? -28.830 1.555 -9.409 1.00 51.03 530 SER A N 1
ATOM 4143 C CA . SER A 1 530 ? -28.653 2.808 -10.155 1.00 51.03 530 SER A CA 1
ATOM 4144 C C . SER A 1 530 ? -29.755 3.843 -9.921 1.00 51.03 530 SER A C 1
ATOM 4146 O O . SER A 1 530 ? -29.588 4.990 -10.327 1.00 51.03 530 SER A O 1
ATOM 4148 N N . ASP A 1 531 ? -30.867 3.452 -9.295 1.00 43.59 531 ASP A N 1
ATOM 4149 C CA . ASP A 1 531 ? -32.049 4.305 -9.113 1.00 43.59 531 ASP A CA 1
ATOM 4150 C C . ASP A 1 531 ? -32.037 5.040 -7.756 1.00 43.59 531 ASP A C 1
ATOM 4152 O O . ASP A 1 531 ? -33.015 5.684 -7.377 1.00 43.59 531 ASP A O 1
ATOM 4156 N N . VAL A 1 532 ? -30.916 4.972 -7.026 1.00 42.06 532 VAL A N 1
ATOM 4157 C CA . VAL A 1 532 ? -30.666 5.739 -5.797 1.00 42.06 532 VAL A CA 1
ATOM 4158 C C . VAL A 1 532 ? -30.122 7.115 -6.193 1.00 42.06 532 VAL A C 1
ATOM 4160 O O . VAL A 1 532 ? -28.983 7.226 -6.646 1.00 42.06 532 VAL A O 1
ATOM 4163 N N . LYS A 1 533 ? -30.948 8.158 -6.066 1.00 34.28 533 LYS A N 1
ATOM 4164 C CA . LYS A 1 533 ? -30.511 9.559 -6.151 1.00 34.28 533 LYS A CA 1
ATOM 4165 C C . LYS A 1 533 ? -30.267 10.145 -4.776 1.00 34.28 533 LYS A C 1
ATOM 4167 O O . LYS A 1 533 ? -31.122 9.900 -3.898 1.00 34.28 533 LYS A O 1
#

pLDDT: mean 72.02, std 19.49, range [24.56, 97.62]

Radius of gyration: 38.84 Å; chains: 1; bounding box: 145×58×76 Å